Protein AF-0000000065974970 (afdb_homodimer)

Radius of gyration: 24.0 Å; Cα contacts (8 Å, |Δi|>4): 745; chains: 2; bounding box: 44×72×50 Å

Structure (mmCIF, N/CA/C/O backbone):
data_AF-0000000065974970-model_v1
#
loop_
_entity.id
_entity.type
_entity.pdbx_description
1 polymer 'Thymidylate kinase'
#
loop_
_atom_site.group_PDB
_atom_site.id
_atom_site.type_symbol
_atom_site.label_atom_id
_atom_site.label_alt_id
_atom_site.label_comp_id
_atom_site.label_asym_id
_atom_site.label_entity_id
_atom_site.label_seq_id
_atom_site.pdbx_PDB_ins_code
_atom_site.Cartn_x
_atom_site.Cartn_y
_atom_site.Cartn_z
_atom_site.occupancy
_atom_site.B_iso_or_equiv
_atom_site.auth_seq_id
_atom_site.auth_comp_id
_atom_site.auth_asym_id
_atom_site.auth_atom_id
_atom_site.pdbx_PDB_model_num
ATOM 1 N N . MET A 1 1 ? 21.234 20.734 13.516 1 75.94 1 MET A N 1
ATOM 2 C CA . MET A 1 1 ? 20.062 20.469 14.359 1 75.94 1 MET A CA 1
ATOM 3 C C . MET A 1 1 ? 18.906 19.922 13.531 1 75.94 1 MET A C 1
ATOM 5 O O . MET A 1 1 ? 18.766 20.266 12.352 1 75.94 1 MET A O 1
ATOM 9 N N . ARG A 1 2 ? 18.141 18.875 13.953 1 88.62 2 ARG A N 1
ATOM 10 C CA . ARG A 1 2 ? 17 18.328 13.219 1 88.62 2 ARG A CA 1
ATOM 11 C C . ARG A 1 2 ? 15.883 19.344 13.086 1 88.62 2 ARG A C 1
ATOM 13 O O . ARG A 1 2 ? 15.633 20.125 14.008 1 88.62 2 ARG A O 1
ATOM 20 N N . GLY A 1 3 ? 15.336 19.484 11.859 1 96.56 3 GLY A N 1
ATOM 21 C CA . GLY A 1 3 ? 14.234 20.406 11.609 1 96.56 3 GLY A CA 1
ATOM 22 C C . GLY A 1 3 ? 13 20.094 12.438 1 96.56 3 GLY A C 1
ATOM 23 O O . GLY A 1 3 ? 13.039 19.25 13.336 1 96.56 3 GLY A O 1
ATOM 24 N N . LEU A 1 4 ? 11.992 20.922 12.266 1 98.06 4 LEU A N 1
ATOM 25 C CA . LEU A 1 4 ? 10.727 20.797 12.984 1 98.06 4 LEU A CA 1
ATOM 26 C C . LEU A 1 4 ? 9.641 20.219 12.086 1 98.06 4 LEU A C 1
ATOM 28 O O . LEU A 1 4 ? 9.422 20.719 10.977 1 98.06 4 LEU A O 1
ATOM 32 N N . PHE A 1 5 ? 9 19.156 12.484 1 98.69 5 PHE A N 1
ATOM 33 C CA . PHE A 1 5 ? 7.969 18.484 11.703 1 98.69 5 PHE 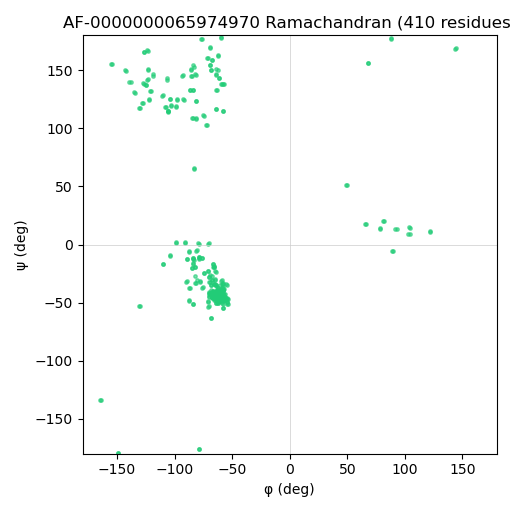A CA 1
ATOM 34 C C . PHE A 1 5 ? 6.586 18.766 12.289 1 98.69 5 PHE A C 1
ATOM 36 O O . PHE A 1 5 ? 6.266 18.312 13.383 1 98.69 5 PHE A O 1
ATOM 43 N N . ILE A 1 6 ? 5.75 19.469 11.523 1 98.75 6 ILE A N 1
ATOM 44 C CA . ILE A 1 6 ? 4.422 19.875 11.961 1 98.75 6 ILE A CA 1
ATOM 45 C C . ILE A 1 6 ? 3.363 19.297 11.031 1 98.75 6 ILE A C 1
ATOM 47 O O . ILE A 1 6 ? 3.494 19.375 9.805 1 98.75 6 ILE A O 1
ATOM 51 N N . THR A 1 7 ? 2.359 18.719 11.609 1 98.75 7 THR A N 1
ATOM 52 C CA . THR A 1 7 ? 1.25 18.203 10.805 1 98.75 7 THR A CA 1
ATOM 53 C C . THR A 1 7 ? -0.054 18.906 11.188 1 98.75 7 THR A C 1
ATOM 55 O O . THR A 1 7 ? -0.234 19.312 12.336 1 98.75 7 THR A O 1
ATOM 58 N N . LEU A 1 8 ? -0.873 19.094 10.211 1 98.69 8 LEU A N 1
ATOM 59 C CA . LEU A 1 8 ? -2.248 19.516 10.438 1 98.69 8 LEU A CA 1
ATOM 60 C C . LEU A 1 8 ? -3.229 18.391 10.117 1 98.69 8 LEU A C 1
ATOM 62 O O . LEU A 1 8 ? -3.15 17.781 9.055 1 98.69 8 LEU A O 1
ATOM 66 N N . GLU A 1 9 ? -4.094 18.141 11.086 1 98.56 9 GLU A N 1
ATOM 67 C CA . GLU A 1 9 ? -5.086 17.078 10.992 1 98.56 9 GLU A CA 1
ATOM 68 C C . GLU A 1 9 ? -6.5 17.625 11.188 1 98.56 9 GLU A C 1
ATOM 70 O O . GLU A 1 9 ? -6.676 18.75 11.672 1 98.56 9 GLU A O 1
ATOM 75 N N . GLY A 1 10 ? -7.434 16.781 10.852 1 97.5 10 GLY A N 1
ATOM 76 C CA . GLY A 1 10 ? -8.844 17.141 10.93 1 97.5 10 GLY A CA 1
ATOM 77 C C . GLY A 1 10 ? -9.672 16.547 9.805 1 97.5 10 GLY A C 1
ATOM 78 O O . GLY A 1 10 ? -9.125 16 8.844 1 97.5 10 GLY A O 1
ATOM 79 N N . ILE A 1 11 ? -11.008 16.656 10 1 96.88 11 ILE A N 1
ATOM 80 C CA . ILE A 1 11 ? -11.906 16.078 9.016 1 96.88 11 ILE A CA 1
ATOM 81 C C . ILE A 1 11 ? -11.969 16.969 7.777 1 96.88 11 ILE A C 1
ATOM 83 O O . ILE A 1 11 ? -11.266 17.969 7.691 1 96.88 11 ILE A O 1
ATOM 87 N N . GLU A 1 12 ? -12.695 16.516 6.797 1 94.94 12 GLU A N 1
ATOM 88 C CA . GLU A 1 12 ? -12.852 17.25 5.551 1 94.94 12 GLU A CA 1
ATOM 89 C C . GLU A 1 12 ? -13.422 18.656 5.797 1 94.94 12 GLU A C 1
ATOM 91 O O . GLU A 1 12 ? -14.32 18.812 6.633 1 94.94 12 GLU A O 1
ATOM 96 N N . GLY A 1 13 ? -12.875 19.625 5.102 1 94.62 13 GLY A N 1
ATOM 97 C CA . GLY A 1 13 ? -13.422 20.984 5.152 1 94.62 13 GLY A CA 1
ATOM 98 C C . GLY A 1 13 ? -13.031 21.734 6.402 1 94.62 13 GLY A C 1
ATOM 99 O O . GLY A 1 13 ? -13.539 22.828 6.66 1 94.62 13 GLY A O 1
ATOM 100 N N . SER A 1 14 ? -12.07 21.234 7.105 1 96.88 14 SER A N 1
ATOM 101 C CA . SER A 1 14 ? -11.781 21.812 8.414 1 96.88 14 SER A CA 1
ATOM 102 C C . SER A 1 14 ? -10.867 23.031 8.289 1 96.88 14 SER A C 1
ATOM 104 O O . SER A 1 14 ? -10.688 23.781 9.25 1 96.88 14 SER A O 1
ATOM 106 N N . GLY A 1 15 ? -10.289 23.234 7.164 1 96.31 15 GLY A N 1
ATOM 107 C CA . GLY A 1 15 ? -9.5 24.438 6.9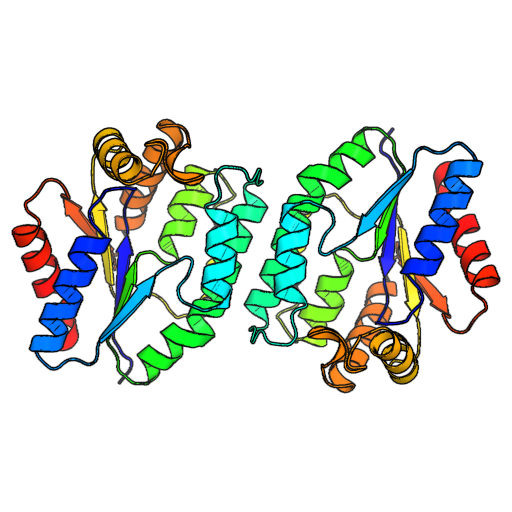65 1 96.31 15 GLY A CA 1
ATOM 108 C C . GLY A 1 15 ? -8.008 24.203 7.035 1 96.31 15 GLY A C 1
ATOM 109 O O . GLY A 1 15 ? -7.227 25.141 7.141 1 96.31 15 GLY A O 1
ATOM 110 N N . LYS A 1 16 ? -7.543 22.953 6.961 1 97.44 16 LYS A N 1
ATOM 111 C CA . LYS A 1 16 ? -6.133 22.594 7.062 1 97.44 16 LYS A CA 1
ATOM 112 C C . LYS A 1 16 ? -5.309 23.297 5.98 1 97.44 16 LYS A C 1
ATOM 114 O O . LYS A 1 16 ? -4.27 23.891 6.273 1 97.44 16 LYS A O 1
ATOM 119 N N . SER A 1 17 ? -5.801 23.219 4.754 1 95.5 17 SER A N 1
ATOM 120 C CA . SER A 1 17 ? -5.062 23.781 3.629 1 95.5 17 SER A CA 1
ATOM 121 C C . SER A 1 17 ? -4.852 25.281 3.801 1 95.5 17 SER A C 1
ATOM 123 O O . SER A 1 17 ? -3.773 25.797 3.506 1 95.5 17 SER A O 1
ATOM 125 N N . THR A 1 18 ? -5.859 25.953 4.273 1 97.06 18 THR A N 1
ATOM 126 C CA . THR A 1 18 ? -5.762 27.391 4.527 1 97.06 18 THR A CA 1
ATOM 127 C C . THR A 1 18 ? -4.715 27.688 5.598 1 97.06 18 THR A C 1
ATOM 129 O O . THR A 1 18 ? -3.857 28.547 5.418 1 97.06 18 THR A O 1
ATOM 132 N N . GLN A 1 19 ? -4.793 26.984 6.629 1 98.62 19 GLN A N 1
ATOM 133 C CA . GLN A 1 19 ? -3.908 27.25 7.762 1 98.62 19 GLN A CA 1
ATOM 134 C C . GLN A 1 19 ? -2.461 26.906 7.414 1 98.62 19 GLN A C 1
ATOM 136 O O . GLN A 1 19 ? -1.538 27.609 7.836 1 98.62 19 GLN A O 1
ATOM 141 N N . ILE A 1 20 ? -2.258 25.844 6.707 1 98.56 20 ILE A N 1
ATOM 142 C CA . ILE A 1 20 ? -0.907 25.438 6.328 1 98.56 20 ILE A CA 1
ATOM 143 C C . ILE A 1 20 ? -0.277 26.531 5.457 1 98.56 20 ILE A C 1
ATOM 145 O O . ILE A 1 20 ? 0.899 26.859 5.621 1 98.56 20 ILE A O 1
ATOM 149 N N . GLU A 1 21 ? -1.008 27.047 4.535 1 98.5 21 GLU A N 1
ATOM 150 C CA . GLU A 1 21 ? -0.511 28.078 3.637 1 98.5 21 GLU A CA 1
ATOM 151 C C . GLU A 1 21 ? -0.172 29.359 4.402 1 98.5 21 GLU A C 1
ATOM 153 O O . GLU A 1 21 ? 0.858 29.984 4.148 1 98.5 21 GLU A O 1
ATOM 158 N N . MET A 1 22 ? -1.046 29.75 5.27 1 98.69 22 MET A N 1
ATOM 159 C CA . MET A 1 22 ? -0.803 30.938 6.09 1 98.69 22 MET A CA 1
ATOM 160 C C . MET A 1 22 ? 0.458 30.766 6.93 1 98.69 22 MET A C 1
ATOM 162 O O . MET A 1 22 ? 1.271 31.688 7.031 1 98.69 22 MET A O 1
ATOM 166 N N . LEU A 1 23 ? 0.569 29.609 7.531 1 98.75 23 LEU A N 1
ATOM 167 C CA . LEU A 1 23 ? 1.73 29.344 8.367 1 98.75 23 LEU A CA 1
ATOM 168 C C . LEU A 1 23 ? 3.012 29.344 7.543 1 98.75 23 LEU A C 1
ATOM 170 O O . LEU A 1 23 ? 4.027 29.906 7.973 1 98.75 23 LEU A O 1
ATOM 174 N N . TYR A 1 24 ? 2.975 28.688 6.367 1 98.75 24 TYR A N 1
ATOM 175 C CA . TYR A 1 24 ? 4.105 28.641 5.449 1 98.75 24 TYR A CA 1
ATOM 176 C C . TYR A 1 24 ? 4.586 30.047 5.113 1 98.75 24 TYR A C 1
ATOM 178 O O . TYR A 1 24 ? 5.77 30.359 5.246 1 98.75 24 TYR A O 1
ATOM 186 N N . LYS A 1 25 ? 3.674 30.906 4.715 1 98.62 25 LYS A N 1
ATOM 187 C CA . LYS A 1 25 ? 4 32.281 4.309 1 98.62 25 LYS A CA 1
ATOM 188 C C . LYS A 1 25 ? 4.617 33.062 5.461 1 98.62 25 LYS A C 1
ATOM 190 O O . LYS A 1 25 ? 5.602 33.781 5.277 1 98.62 25 LYS A O 1
ATOM 195 N N . ARG A 1 26 ? 4.039 32.906 6.598 1 98.44 26 ARG A N 1
ATOM 196 C CA . ARG A 1 26 ? 4.508 33.656 7.746 1 98.44 26 ARG A CA 1
ATOM 197 C C . ARG A 1 26 ? 5.898 33.219 8.18 1 98.44 26 ARG A C 1
ATOM 199 O O . ARG A 1 26 ? 6.766 34.031 8.477 1 98.44 26 ARG A O 1
ATOM 206 N N . LEU A 1 27 ? 6.137 31.938 8.25 1 98.19 27 LEU A N 1
ATOM 207 C CA . LEU A 1 27 ? 7.434 31.406 8.648 1 98.19 27 LEU A CA 1
ATOM 208 C C . LEU A 1 27 ? 8.516 31.812 7.641 1 98.19 27 LEU A C 1
ATOM 210 O O . LEU A 1 27 ? 9.633 32.156 8.031 1 98.19 27 LEU A O 1
ATOM 214 N N . LYS A 1 28 ? 8.148 31.719 6.355 1 98.12 28 LYS A N 1
ATOM 215 C CA . LYS A 1 28 ? 9.094 32.156 5.328 1 98.12 28 LYS A CA 1
ATOM 216 C C . LYS A 1 28 ? 9.461 33.625 5.508 1 98.12 28 LYS A C 1
ATOM 218 O O . LYS A 1 28 ? 10.625 34 5.367 1 98.12 28 LYS A O 1
ATOM 223 N N . LYS A 1 29 ? 8.469 34.406 5.77 1 97.88 29 LYS A N 1
ATOM 224 C CA . LYS A 1 29 ? 8.695 35.844 6.004 1 97.88 29 LYS A CA 1
ATOM 225 C C . LYS A 1 29 ? 9.641 36.062 7.18 1 97.88 29 LYS A C 1
ATOM 227 O O . LYS A 1 29 ? 10.438 37 7.168 1 97.88 29 LYS A O 1
ATOM 232 N N . ASP A 1 30 ? 9.547 35.219 8.117 1 96.88 30 ASP A N 1
ATOM 233 C CA . ASP A 1 30 ? 10.367 35.344 9.32 1 96.88 30 ASP A CA 1
ATOM 234 C C . ASP A 1 30 ? 11.766 34.781 9.078 1 96.88 30 ASP A C 1
ATOM 236 O O . ASP A 1 30 ? 12.602 34.781 9.984 1 96.88 30 ASP A O 1
ATOM 240 N N . GLY A 1 31 ? 12.062 34.156 7.914 1 96.5 31 GLY A N 1
ATOM 241 C CA . GLY A 1 31 ? 13.414 33.781 7.531 1 96.5 31 GLY A CA 1
ATOM 242 C C . GLY A 1 31 ? 13.68 32.281 7.688 1 96.5 31 GLY A C 1
ATOM 243 O O . GLY A 1 31 ? 14.812 31.844 7.527 1 96.5 31 GLY A O 1
ATOM 244 N N . PHE A 1 32 ? 12.625 31.5 7.965 1 97.12 32 PHE A N 1
ATOM 245 C CA . PHE A 1 32 ? 12.812 30.062 8.141 1 97.12 32 PHE A CA 1
ATOM 246 C C . PHE A 1 32 ? 12.773 29.344 6.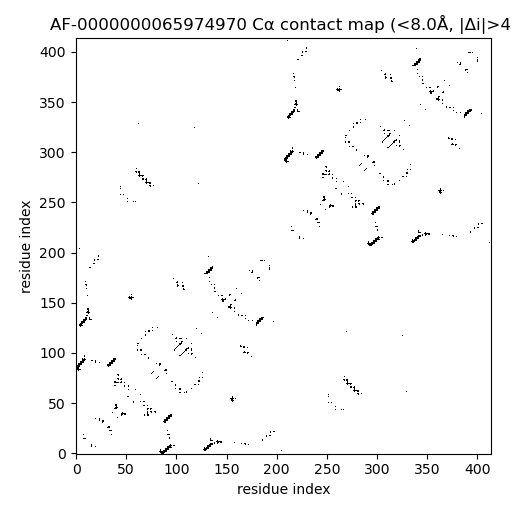793 1 97.12 32 PHE A C 1
ATOM 248 O O . PHE A 1 32 ? 12.102 29.797 5.863 1 97.12 32 PHE A O 1
ATOM 255 N N . ASP A 1 33 ? 13.57 28.297 6.66 1 97.75 33 ASP A N 1
ATOM 256 C CA . ASP A 1 33 ? 13.469 27.406 5.516 1 97.75 33 ASP A CA 1
ATOM 257 C C . ASP A 1 33 ? 12.344 26.391 5.707 1 97.75 33 ASP A C 1
ATOM 259 O O . ASP A 1 33 ? 12.445 25.5 6.555 1 97.75 33 ASP A O 1
ATOM 263 N N . VAL A 1 34 ? 11.281 26.562 4.949 1 98.56 34 VAL A N 1
ATOM 264 C CA . VAL A 1 34 ? 10.047 25.812 5.184 1 98.56 34 VAL A CA 1
ATOM 265 C C . VAL A 1 34 ? 9.609 25.125 3.893 1 98.56 34 VAL A C 1
ATOM 267 O O . VAL A 1 34 ? 9.719 25.703 2.807 1 98.56 34 VAL A O 1
ATOM 270 N N . ILE A 1 35 ? 9.156 23.875 4.039 1 98.62 35 ILE A N 1
ATOM 271 C CA . ILE A 1 35 ? 8.5 23.219 2.912 1 98.62 35 ILE A CA 1
ATOM 272 C C . ILE A 1 35 ? 7.098 22.766 3.322 1 98.62 35 ILE A C 1
ATOM 274 O O . ILE A 1 35 ? 6.84 22.516 4.5 1 98.62 35 ILE A O 1
ATOM 278 N N . ILE A 1 36 ? 6.207 22.734 2.338 1 98.69 36 ILE A N 1
ATOM 279 C CA . ILE A 1 36 ? 4.867 22.172 2.498 1 98.69 36 ILE A CA 1
ATOM 280 C C . ILE A 1 36 ? 4.777 20.828 1.778 1 98.69 36 ILE A C 1
ATOM 282 O O . ILE A 1 36 ? 5.387 20.641 0.725 1 98.69 36 ILE A O 1
ATOM 286 N N . THR A 1 37 ? 4.066 19.969 2.385 1 98.75 37 THR A N 1
ATOM 287 C CA . THR A 1 37 ? 3.764 18.688 1.748 1 98.75 37 THR A CA 1
ATOM 288 C C . THR A 1 37 ? 2.406 18.172 2.207 1 98.75 37 THR A C 1
ATOM 290 O O . THR A 1 37 ? 1.661 18.875 2.891 1 98.75 37 THR A O 1
ATOM 293 N N . ARG A 1 38 ? 2.033 16.984 1.698 1 98.62 38 ARG A N 1
ATOM 294 C CA . ARG A 1 38 ? 0.725 16.422 2.031 1 98.62 38 ARG A CA 1
ATOM 295 C C . ARG A 1 38 ? 0.727 14.906 1.902 1 98.62 38 ARG A C 1
ATOM 297 O O . ARG A 1 38 ? 1.568 14.336 1.203 1 98.62 38 ARG A O 1
ATOM 304 N N . GLU A 1 39 ? -0.198 14.32 2.656 1 98.19 39 GLU A N 1
ATOM 305 C CA . GLU A 1 39 ? -0.5 12.906 2.479 1 98.19 39 GLU A CA 1
ATOM 306 C C . GLU A 1 39 ? -1.981 12.688 2.18 1 98.19 39 GLU A C 1
ATOM 308 O O . GLU A 1 39 ? -2.844 13.289 2.828 1 98.19 39 GLU A O 1
ATOM 313 N N . PRO A 1 40 ? -2.27 11.789 1.35 1 98.44 40 PRO A N 1
ATOM 314 C CA . PRO A 1 40 ? -1.35 11.219 0.362 1 98.44 40 PRO A CA 1
ATOM 315 C C . PRO A 1 40 ? -0.976 12.211 -0.738 1 98.44 40 PRO A C 1
ATOM 317 O O . PRO A 1 40 ? -1.712 13.172 -0.985 1 98.44 40 PRO A O 1
ATOM 320 N N . GLY A 1 41 ? 0.257 12 -1.38 1 98.56 41 GLY A N 1
ATOM 321 C CA . GLY A 1 41 ? 0.49 12.742 -2.611 1 98.56 41 GLY A CA 1
ATOM 322 C C . GLY A 1 41 ? 1.723 13.617 -2.557 1 98.56 41 GLY A C 1
ATOM 323 O O . GLY A 1 41 ? 1.941 14.445 -3.443 1 98.56 41 GLY A O 1
ATOM 324 N N . GLY A 1 42 ? 2.521 13.461 -1.562 1 98.31 42 GLY A N 1
ATOM 325 C CA . GLY A 1 42 ? 3.643 14.359 -1.365 1 98.31 42 GLY A CA 1
ATOM 326 C C . GLY A 1 42 ? 4.82 14.055 -2.271 1 98.31 42 GLY A C 1
ATOM 327 O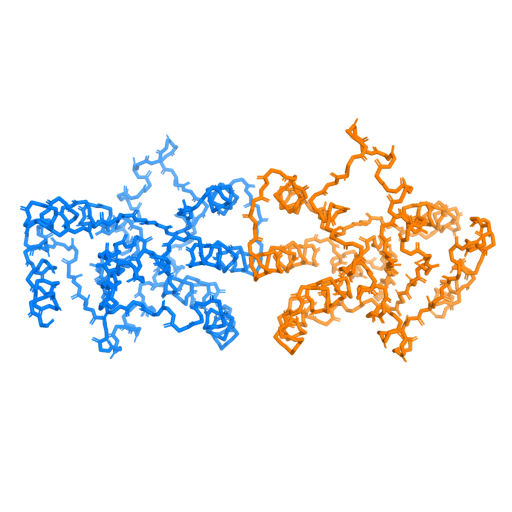 O . GLY A 1 42 ? 5.773 14.836 -2.34 1 98.31 42 GLY A O 1
ATOM 328 N N . THR A 1 43 ? 4.859 12.977 -2.951 1 98.5 43 THR A N 1
ATOM 329 C CA . THR A 1 43 ? 5.898 12.555 -3.883 1 98.5 43 THR A CA 1
ATOM 330 C C . THR A 1 43 ? 5.297 12.195 -5.238 1 98.5 43 THR A C 1
ATOM 332 O O . THR A 1 43 ? 4.078 12.062 -5.367 1 98.5 43 THR A O 1
ATOM 335 N N . PRO A 1 44 ? 6.145 12.07 -6.285 1 97.81 44 PRO A N 1
ATOM 336 C CA . PRO A 1 44 ? 5.605 11.648 -7.578 1 97.81 44 PRO A CA 1
ATOM 337 C C . PRO A 1 44 ? 4.812 10.352 -7.488 1 97.81 44 PRO A C 1
ATOM 339 O O . PRO A 1 44 ? 3.689 10.273 -7.996 1 97.81 44 PRO A O 1
ATOM 342 N N . ILE A 1 45 ? 5.324 9.367 -6.832 1 97.56 45 ILE A N 1
ATOM 343 C CA . ILE A 1 45 ? 4.617 8.102 -6.633 1 97.56 45 ILE A CA 1
ATOM 344 C C . ILE A 1 45 ? 3.375 8.336 -5.777 1 97.56 45 ILE A C 1
ATOM 346 O O . ILE A 1 45 ? 2.314 7.766 -6.035 1 97.56 45 ILE A O 1
ATOM 350 N N . GLY A 1 46 ? 3.539 9.148 -4.777 1 98.56 46 GLY A N 1
ATOM 351 C CA . GLY A 1 46 ? 2.42 9.477 -3.912 1 98.56 46 GLY A CA 1
ATOM 352 C C . GLY A 1 46 ? 1.25 10.094 -4.656 1 98.56 46 GLY A C 1
ATOM 353 O O . GLY A 1 46 ? 0.091 9.836 -4.32 1 98.56 46 GLY A O 1
ATOM 354 N N . LYS A 1 47 ? 1.558 10.922 -5.66 1 98.44 47 LYS A N 1
ATOM 355 C CA . LYS A 1 47 ? 0.501 11.547 -6.457 1 98.44 47 LYS A CA 1
ATOM 356 C C . LYS A 1 47 ? -0.316 10.492 -7.199 1 98.44 47 LYS A C 1
ATOM 358 O O . LYS A 1 47 ? -1.536 10.617 -7.32 1 98.44 47 LYS A O 1
ATOM 363 N N . GLU A 1 48 ? 0.343 9.484 -7.719 1 98 48 GLU A N 1
ATOM 364 C CA . GLU A 1 48 ? -0.356 8.398 -8.391 1 98 48 GLU A CA 1
ATOM 365 C C . GLU A 1 48 ? -1.208 7.598 -7.41 1 98 48 GLU A C 1
ATOM 367 O O . GLU A 1 48 ? -2.34 7.223 -7.723 1 98 48 GLU A O 1
ATOM 372 N N . ILE A 1 49 ? -0.654 7.352 -6.25 1 98.62 49 ILE A N 1
ATOM 373 C CA . ILE A 1 49 ? -1.393 6.637 -5.219 1 98.62 49 ILE A CA 1
ATOM 374 C C . ILE A 1 49 ? -2.623 7.441 -4.809 1 98.62 49 ILE A C 1
ATOM 376 O O . ILE A 1 49 ? -3.705 6.883 -4.625 1 98.62 49 ILE A O 1
ATOM 380 N N . ARG A 1 50 ? -2.455 8.742 -4.676 1 98.31 50 ARG A N 1
ATOM 381 C CA . ARG A 1 50 ? -3.555 9.633 -4.312 1 98.31 50 ARG A CA 1
ATOM 382 C C . ARG A 1 50 ? -4.703 9.516 -5.309 1 98.31 50 ARG A C 1
ATOM 384 O O . ARG A 1 50 ? -5.867 9.445 -4.914 1 98.31 50 ARG A O 1
ATOM 391 N N . LYS A 1 51 ? -4.344 9.5 -6.551 1 97.69 51 LYS A N 1
ATOM 392 C CA . LYS A 1 51 ? -5.367 9.359 -7.582 1 97.69 51 LYS A CA 1
ATOM 393 C C . LYS A 1 51 ? -6.188 8.094 -7.371 1 97.69 51 LYS A C 1
ATOM 395 O O . LYS A 1 51 ? -7.414 8.109 -7.5 1 97.69 51 LYS A O 1
ATOM 400 N N . LEU A 1 52 ? -5.535 7.031 -7.051 1 97.62 52 LEU A N 1
ATOM 401 C CA . LEU A 1 52 ? -6.199 5.754 -6.824 1 97.62 52 LEU A CA 1
ATOM 402 C C . LEU A 1 52 ? -7.102 5.82 -5.594 1 97.62 52 LEU A C 1
ATOM 404 O O . LEU A 1 52 ? -8.234 5.332 -5.625 1 97.62 52 LEU A O 1
ATOM 408 N N . LEU A 1 53 ? -6.602 6.371 -4.551 1 98.25 53 LEU A N 1
ATOM 409 C CA . LEU A 1 53 ? -7.273 6.395 -3.254 1 98.25 53 LEU A CA 1
ATOM 410 C C . LEU A 1 53 ? -8.539 7.238 -3.318 1 98.25 53 LEU A C 1
ATOM 412 O O . LEU A 1 53 ? -9.531 6.93 -2.652 1 98.25 53 LEU A O 1
ATOM 416 N N . LEU A 1 54 ? -8.484 8.312 -4.141 1 96.88 54 LEU A N 1
ATOM 417 C CA . LEU A 1 54 ? -9.523 9.32 -4.016 1 96.88 54 LEU A CA 1
ATOM 418 C C . LEU A 1 54 ? -10.539 9.203 -5.152 1 96.88 54 LEU A C 1
ATOM 420 O O . LEU A 1 54 ? -11.594 9.836 -5.117 1 96.88 54 LEU A O 1
ATOM 424 N N . ASP A 1 55 ? -10.25 8.367 -6.164 1 96.12 55 ASP A N 1
ATOM 425 C CA . ASP A 1 55 ? -11.156 8.18 -7.293 1 96.12 55 ASP A CA 1
ATOM 426 C C . ASP A 1 55 ? -12.477 7.562 -6.844 1 96.12 55 ASP A C 1
ATOM 428 O O . ASP A 1 55 ? -12.523 6.402 -6.43 1 96.12 55 ASP A O 1
ATOM 432 N N . PRO A 1 56 ? -13.578 8.305 -7.012 1 93.94 56 PRO A N 1
ATOM 433 C CA . PRO A 1 56 ? -14.867 7.816 -6.512 1 93.94 56 PRO A CA 1
ATOM 434 C C . PRO A 1 56 ? -15.352 6.574 -7.254 1 93.94 56 PRO A C 1
ATOM 436 O O . PRO A 1 56 ? -16.25 5.875 -6.773 1 93.94 56 PRO A O 1
ATOM 439 N N . ASP A 1 57 ? -14.844 6.25 -8.375 1 94.81 57 ASP A N 1
ATOM 440 C CA . ASP A 1 57 ? -15.281 5.102 -9.164 1 94.81 57 ASP A CA 1
ATOM 441 C C . ASP A 1 57 ? -14.594 3.82 -8.695 1 94.81 57 ASP A C 1
ATOM 443 O O . ASP A 1 57 ? -15.008 2.719 -9.07 1 94.81 57 ASP A O 1
ATOM 447 N N . ASN A 1 58 ? -13.602 3.951 -7.887 1 96.31 58 ASN A N 1
ATOM 448 C CA . ASN A 1 58 ? -12.875 2.775 -7.414 1 96.31 58 ASN A CA 1
ATOM 449 C C . ASN A 1 58 ? -13.57 2.133 -6.219 1 96.31 58 ASN A C 1
ATOM 451 O O . ASN A 1 58 ? -13.977 2.826 -5.285 1 96.31 58 ASN A O 1
ATOM 455 N N . ILE A 1 59 ? -13.695 0.839 -6.32 1 94.62 59 ILE A N 1
ATOM 456 C CA . ILE A 1 59 ? -14.156 0.04 -5.191 1 94.62 59 ILE A CA 1
ATOM 457 C C . ILE A 1 59 ? -12.953 -0.58 -4.477 1 94.62 59 ILE A C 1
ATOM 459 O O . ILE A 1 59 ? -12.242 -1.401 -5.051 1 94.62 59 ILE A O 1
ATOM 463 N N . MET A 1 60 ? -12.828 -0.217 -3.246 1 96.38 60 MET A N 1
ATOM 464 C CA . MET A 1 60 ? -11.594 -0.577 -2.545 1 96.38 60 MET A CA 1
ATOM 465 C C . MET A 1 60 ? -11.906 -1.12 -1.153 1 96.38 60 MET A C 1
ATOM 467 O O . MET A 1 60 ? -12.672 -0.519 -0.404 1 96.38 60 MET A O 1
ATOM 471 N N . GLY A 1 61 ? -11.281 -2.273 -0.844 1 97.25 61 GLY A N 1
ATOM 472 C CA . GLY A 1 61 ? -11.406 -2.793 0.509 1 97.25 61 GLY A CA 1
ATOM 473 C C . GLY A 1 61 ? -10.625 -1.989 1.53 1 97.25 61 GLY A C 1
ATOM 474 O O . GLY A 1 61 ? -9.68 -1.285 1.18 1 97.25 61 GLY A O 1
ATOM 475 N N . ALA A 1 62 ? -10.992 -2.135 2.822 1 97.94 62 ALA A N 1
ATOM 476 C CA . ALA A 1 62 ? -10.414 -1.336 3.902 1 97.94 62 ALA A CA 1
ATOM 477 C C . ALA A 1 62 ? -8.922 -1.608 4.051 1 97.94 62 ALA A C 1
ATOM 479 O O . ALA A 1 62 ? -8.133 -0.684 4.262 1 97.94 62 ALA A O 1
ATOM 480 N N . LYS A 1 63 ? -8.508 -2.863 3.965 1 98.56 63 LYS A N 1
ATOM 481 C CA . LYS A 1 63 ? -7.094 -3.193 4.113 1 98.56 63 LYS A CA 1
ATOM 482 C C . LYS A 1 63 ? -6.27 -2.604 2.973 1 98.56 63 LYS A C 1
ATOM 484 O O . LYS A 1 63 ? -5.188 -2.059 3.199 1 98.56 63 LYS A O 1
ATOM 489 N N . ALA A 1 64 ? -6.781 -2.76 1.749 1 98.69 64 ALA A N 1
ATOM 490 C CA . ALA A 1 64 ? -6.09 -2.191 0.595 1 98.69 64 ALA A CA 1
ATOM 491 C C . ALA A 1 64 ? -5.934 -0.68 0.736 1 98.69 64 ALA A C 1
ATOM 493 O O . ALA A 1 64 ? -4.859 -0.132 0.478 1 98.69 64 ALA A O 1
ATOM 494 N N . GLU A 1 65 ? -7.02 -0.004 1.124 1 98.69 65 GLU A N 1
ATOM 495 C CA . GLU A 1 65 ? -7.004 1.438 1.354 1 98.69 65 GLU A CA 1
ATOM 496 C C . GLU A 1 65 ? -5.906 1.827 2.342 1 98.69 65 GLU A C 1
ATOM 498 O O . GLU A 1 65 ? -5.078 2.689 2.047 1 98.69 65 GLU A O 1
ATOM 503 N N . PHE A 1 66 ? -5.887 1.123 3.434 1 98.81 66 PHE A N 1
ATOM 504 C CA . PHE A 1 66 ? -4.91 1.414 4.477 1 98.81 66 PHE A CA 1
ATOM 505 C C . PHE A 1 66 ? -3.49 1.228 3.951 1 98.81 66 PHE A C 1
ATOM 507 O O . PHE A 1 66 ? -2.635 2.094 4.145 1 98.81 66 PHE A O 1
ATOM 514 N N . LEU A 1 67 ? -3.266 0.161 3.338 1 98.88 67 LEU A N 1
ATOM 515 C CA . LEU A 1 67 ? -1.92 -0.188 2.896 1 98.88 67 LEU A CA 1
ATOM 516 C C . LEU A 1 67 ? -1.446 0.757 1.798 1 98.88 67 LEU A C 1
ATOM 518 O O . LEU A 1 67 ? -0.251 1.039 1.688 1 98.88 67 LEU A O 1
ATOM 522 N N . LEU A 1 68 ? -2.365 1.287 0.979 1 98.88 68 LEU A N 1
ATOM 523 C CA . LEU A 1 68 ? -1.994 2.305 0.001 1 98.88 68 LEU A CA 1
ATOM 524 C C . LEU A 1 68 ? -1.554 3.59 0.694 1 98.88 68 LEU A C 1
ATOM 526 O O . LEU A 1 68 ? -0.566 4.207 0.293 1 98.88 68 LEU A O 1
ATOM 530 N N . TYR A 1 69 ? -2.291 4.008 1.734 1 98.81 69 TYR A N 1
ATOM 531 C CA . TYR A 1 69 ? -1.861 5.172 2.502 1 98.81 69 TYR A CA 1
ATOM 532 C C . TYR A 1 69 ? -0.485 4.941 3.115 1 98.81 69 TYR A C 1
ATOM 534 O O . TYR A 1 69 ? 0.359 5.84 3.119 1 98.81 69 TYR A O 1
ATOM 542 N N . ALA A 1 70 ? -0.279 3.748 3.648 1 98.81 70 ALA A N 1
ATOM 543 C CA . ALA A 1 70 ? 0.997 3.414 4.277 1 98.81 70 ALA A CA 1
ATOM 544 C C . ALA A 1 70 ? 2.131 3.424 3.254 1 98.81 70 ALA A C 1
ATOM 546 O O . ALA A 1 70 ? 3.246 3.85 3.561 1 98.81 70 ALA A O 1
ATOM 547 N N . ALA A 1 71 ? 1.825 2.914 2.064 1 98.88 71 ALA A N 1
ATOM 548 C CA . ALA A 1 71 ? 2.826 2.926 1.002 1 98.88 71 ALA A CA 1
ATOM 549 C C . ALA A 1 71 ? 3.215 4.355 0.629 1 98.88 71 ALA A C 1
ATOM 551 O O . ALA A 1 71 ? 4.398 4.66 0.463 1 98.88 71 ALA A O 1
ATOM 552 N N . ASP A 1 72 ? 2.242 5.227 0.463 1 98.88 72 ASP A N 1
ATOM 553 C CA . ASP A 1 72 ? 2.496 6.641 0.21 1 98.88 72 ASP A CA 1
ATOM 554 C C . ASP A 1 72 ? 3.391 7.242 1.294 1 98.88 72 ASP A C 1
ATOM 556 O O . ASP A 1 72 ? 4.363 7.934 0.991 1 98.88 72 ASP A O 1
ATOM 560 N N . ARG A 1 73 ? 3.023 6.938 2.52 1 98.88 73 ARG A N 1
ATOM 561 C CA . ARG A 1 73 ? 3.748 7.496 3.656 1 98.88 73 ARG A CA 1
ATOM 562 C C . ARG A 1 73 ? 5.188 6.996 3.688 1 98.88 73 ARG A C 1
ATOM 564 O O . ARG A 1 73 ? 6.113 7.762 3.977 1 98.88 73 ARG A O 1
ATOM 571 N N . ALA A 1 74 ? 5.391 5.707 3.41 1 98.81 74 ALA A N 1
ATOM 572 C CA . ALA A 1 74 ? 6.738 5.148 3.371 1 98.81 74 ALA A CA 1
ATOM 573 C C . ALA A 1 74 ? 7.617 5.902 2.377 1 98.81 74 ALA A C 1
ATOM 575 O O . ALA A 1 74 ? 8.75 6.27 2.693 1 98.81 74 ALA A O 1
ATOM 576 N N . GLN A 1 75 ? 7.098 6.113 1.223 1 98.81 75 GLN A N 1
ATOM 577 C CA . GLN A 1 75 ? 7.84 6.84 0.194 1 98.81 75 GLN A CA 1
ATOM 578 C C . GLN A 1 75 ? 8.047 8.297 0.593 1 98.81 75 GLN A C 1
ATOM 580 O O . GLN A 1 75 ? 9.125 8.859 0.378 1 98.81 75 GLN A O 1
ATOM 585 N N . HIS A 1 76 ? 7.016 8.891 1.124 1 98.88 76 HIS A N 1
ATOM 586 C CA . HIS A 1 76 ? 7.016 10.289 1.543 1 98.88 76 HIS A CA 1
ATOM 587 C C . HIS A 1 76 ? 8.125 10.555 2.551 1 98.88 76 HIS A C 1
ATOM 589 O O . HIS A 1 76 ? 8.883 11.523 2.402 1 98.88 76 HIS A O 1
ATOM 595 N N . VAL A 1 77 ? 8.258 9.68 3.535 1 98.75 77 VAL A N 1
ATOM 596 C CA . VAL A 1 77 ? 9.211 9.844 4.621 1 98.75 77 VAL A CA 1
ATOM 597 C C . VAL A 1 77 ? 10.641 9.773 4.07 1 98.75 77 VAL A C 1
ATOM 599 O O . VAL A 1 77 ? 11.453 10.664 4.328 1 98.75 77 VAL A O 1
ATOM 602 N N . VAL A 1 78 ? 10.922 8.805 3.266 1 98.12 78 VAL A N 1
ATOM 603 C CA . VAL A 1 78 ? 12.297 8.562 2.854 1 98.12 78 VAL A CA 1
ATOM 604 C C . VAL A 1 78 ? 12.695 9.57 1.773 1 98.12 78 VAL A C 1
ATOM 606 O O . VAL A 1 78 ? 13.852 10.008 1.72 1 98.12 78 VAL A O 1
ATOM 609 N N . GLU A 1 79 ? 11.758 9.961 0.991 1 98.44 79 GLU A N 1
ATOM 610 C CA . GLU A 1 79 ? 12.086 10.773 -0.178 1 98.44 79 GLU A CA 1
ATOM 611 C C . GLU A 1 79 ? 12.078 12.258 0.162 1 98.44 79 GLU A C 1
ATOM 613 O O . GLU A 1 79 ? 12.844 13.039 -0.417 1 98.44 79 GLU A O 1
ATOM 618 N N . LEU A 1 80 ? 11.227 12.664 1.107 1 98.56 80 LEU A N 1
ATOM 619 C CA . LEU A 1 80 ? 11.039 14.109 1.25 1 98.56 80 LEU A CA 1
ATOM 620 C C . LEU A 1 80 ? 11.164 14.531 2.711 1 98.56 80 LEU A C 1
ATOM 622 O O . LEU A 1 80 ? 11.984 15.383 3.045 1 98.56 80 LEU A O 1
ATOM 626 N N . ILE A 1 81 ? 10.445 13.922 3.615 1 98.75 81 ILE A N 1
ATOM 627 C CA . ILE A 1 81 ? 10.281 14.438 4.969 1 98.75 81 ILE A CA 1
ATOM 628 C C . ILE A 1 81 ? 11.586 14.297 5.738 1 98.75 81 ILE A C 1
ATOM 630 O O . ILE A 1 81 ? 12.117 15.273 6.27 1 98.75 81 ILE A O 1
ATOM 634 N N . LYS A 1 82 ? 12.109 13.094 5.754 1 98.38 82 LYS A N 1
ATOM 635 C CA . LYS A 1 82 ? 13.305 12.836 6.547 1 98.38 82 LYS A CA 1
ATOM 636 C C . LYS A 1 82 ? 14.484 13.672 6.043 1 98.38 82 LYS A C 1
ATOM 638 O O . LYS A 1 82 ? 15.148 14.359 6.824 1 98.38 82 LYS A O 1
ATOM 643 N N . PRO A 1 83 ? 14.781 13.656 4.715 1 98.38 83 PRO A N 1
ATOM 644 C CA . PRO A 1 83 ? 15.883 14.492 4.234 1 98.38 83 PRO A CA 1
ATOM 645 C C . PRO A 1 83 ? 15.688 15.969 4.551 1 98.38 83 PRO A C 1
ATOM 647 O O . PRO A 1 83 ? 16.656 16.672 4.879 1 98.38 83 PRO A O 1
ATOM 650 N N . ALA A 1 84 ? 14.484 16.484 4.449 1 98.62 84 ALA A N 1
ATOM 651 C CA . ALA A 1 84 ? 14.211 17.891 4.758 1 98.62 84 ALA A CA 1
ATOM 652 C C . ALA A 1 84 ? 14.484 18.188 6.227 1 98.62 84 ALA A C 1
ATOM 654 O O . ALA A 1 84 ? 15.117 19.203 6.551 1 98.62 84 ALA A O 1
ATOM 655 N N . LEU A 1 85 ? 14.062 17.312 7.07 1 98.44 85 LEU A N 1
ATOM 656 C CA . LEU A 1 85 ? 14.266 17.5 8.508 1 98.44 85 LEU A CA 1
ATOM 657 C C . LEU A 1 85 ? 15.75 17.438 8.852 1 98.44 85 LEU A C 1
ATOM 659 O O . LEU A 1 85 ? 16.234 18.219 9.68 1 98.44 85 LEU A O 1
ATOM 663 N N . GLU A 1 86 ? 16.422 16.5 8.219 1 97.75 86 GLU A N 1
ATOM 664 C CA . GLU A 1 86 ? 17.844 16.344 8.461 1 97.75 86 GLU A CA 1
ATOM 665 C C . GLU A 1 86 ? 18.625 17.562 8 1 97.75 86 GLU A C 1
ATOM 667 O O . GLU A 1 86 ? 19.703 17.859 8.531 1 97.75 86 GLU A O 1
ATOM 672 N N . SER A 1 87 ? 18.062 18.297 7.098 1 97.75 87 SER A N 1
ATOM 673 C CA . SER A 1 87 ? 18.719 19.5 6.594 1 97.75 87 SER A CA 1
ATOM 674 C C . SER A 1 87 ? 18.312 20.734 7.406 1 97.75 87 SER A C 1
ATOM 676 O O . SER A 1 87 ? 18.672 21.859 7.066 1 97.75 87 SER A O 1
ATOM 678 N N . GLY A 1 88 ? 17.469 20.516 8.43 1 97.31 88 GLY A N 1
ATOM 679 C CA . GLY A 1 88 ? 17.156 21.578 9.367 1 97.31 88 GLY A CA 1
ATOM 680 C C . GLY A 1 88 ? 15.898 22.359 8.984 1 97.31 88 GLY A C 1
ATOM 681 O O . GLY A 1 88 ? 15.578 23.375 9.602 1 97.31 88 GLY A O 1
ATOM 682 N N . LYS A 1 89 ? 15.086 21.859 8.039 1 98.31 89 LYS A N 1
ATOM 683 C CA . LYS A 1 89 ? 13.922 22.594 7.531 1 98.31 89 LYS A CA 1
ATOM 684 C C . LYS A 1 89 ? 12.719 22.391 8.445 1 98.31 89 LYS A C 1
ATOM 686 O O . LYS A 1 89 ? 12.633 21.391 9.172 1 98.31 89 LYS A O 1
ATOM 691 N N . VAL A 1 90 ? 11.852 23.359 8.406 1 98.56 90 VAL A N 1
ATOM 692 C CA . VAL A 1 90 ? 10.5 23.156 8.93 1 98.56 90 VAL A CA 1
ATOM 693 C C . VAL A 1 90 ? 9.641 22.453 7.883 1 98.56 90 VAL A C 1
ATOM 695 O O . VAL A 1 90 ? 9.531 22.906 6.746 1 98.56 90 VAL A O 1
ATOM 698 N N . VAL A 1 91 ? 9.094 21.328 8.273 1 98.81 91 VAL A N 1
ATOM 699 C CA . VAL A 1 91 ? 8.219 20.594 7.379 1 98.81 91 VAL A CA 1
ATOM 700 C C . VAL A 1 91 ? 6.77 20.719 7.848 1 98.81 91 VAL A C 1
ATOM 702 O O . VAL A 1 91 ? 6.441 20.328 8.977 1 98.81 91 VAL A O 1
ATOM 705 N N . LEU A 1 92 ? 5.93 21.297 7.02 1 98.88 92 LEU A N 1
ATOM 706 C CA . LEU A 1 92 ? 4.492 21.375 7.238 1 98.88 92 LEU A CA 1
ATOM 707 C C . LEU A 1 92 ? 3.752 20.359 6.371 1 98.88 92 LEU A C 1
ATOM 709 O O . LEU A 1 92 ? 3.807 20.422 5.141 1 98.88 92 LEU A O 1
ATOM 71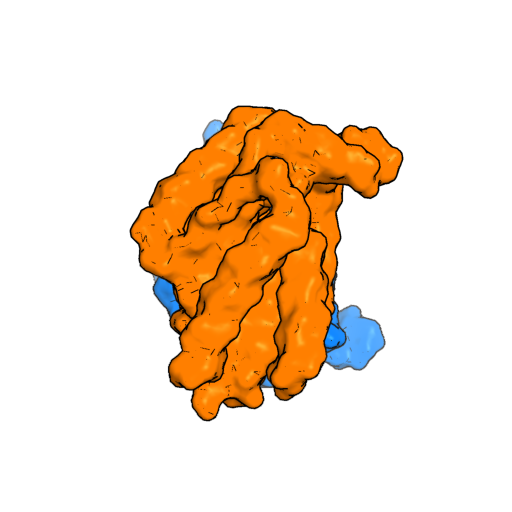3 N N . ALA A 1 93 ? 3.047 19.469 6.988 1 98.88 93 ALA A N 1
ATOM 714 C CA . ALA A 1 93 ? 2.379 18.422 6.219 1 98.88 93 ALA A CA 1
ATOM 715 C C . ALA A 1 93 ? 0.873 18.438 6.465 1 98.88 93 ALA A C 1
ATOM 717 O O . ALA A 1 93 ? 0.426 18.391 7.613 1 98.88 93 ALA A O 1
ATOM 718 N N . ASP A 1 94 ? 0.115 18.547 5.395 1 98.62 94 ASP A N 1
ATOM 719 C CA . ASP A 1 94 ? -1.319 18.281 5.449 1 98.62 94 ASP A CA 1
ATOM 720 C C . ASP A 1 94 ? -1.598 16.781 5.602 1 98.62 94 ASP A C 1
ATOM 722 O O . ASP A 1 94 ? -1.62 16.047 4.613 1 98.62 94 ASP A O 1
ATOM 726 N N . ARG A 1 95 ? -1.929 16.375 6.758 1 98.62 95 ARG A N 1
ATOM 727 C CA . ARG A 1 95 ? -2.166 15 7.188 1 98.62 95 ARG A CA 1
ATOM 728 C C . ARG A 1 95 ? -0.873 14.195 7.188 1 98.62 95 ARG A C 1
ATOM 730 O O . ARG A 1 95 ? 0.098 14.57 6.527 1 98.62 95 ARG A O 1
ATOM 737 N N . PHE A 1 96 ? -0.828 13.148 7.961 1 98.5 96 PHE A N 1
ATOM 738 C CA . PHE A 1 96 ? 0.266 12.195 8.094 1 98.5 96 PHE A CA 1
ATOM 739 C C . PHE A 1 96 ? -0.204 10.93 8.805 1 98.5 96 PHE A C 1
ATOM 741 O O . PHE A 1 96 ? -1.243 10.367 8.453 1 98.5 96 PHE A O 1
ATOM 748 N N . ILE A 1 97 ? 0.49 10.422 9.75 1 98 97 ILE A N 1
ATOM 749 C CA . ILE A 1 97 ? 0.303 9.102 10.352 1 98 97 ILE A CA 1
ATOM 750 C C . ILE A 1 97 ? -1.006 9.078 11.133 1 98 97 ILE A C 1
ATOM 752 O O . ILE A 1 97 ? -1.72 8.07 11.133 1 98 97 ILE A O 1
ATOM 756 N N . ASP A 1 98 ? -1.389 10.109 11.742 1 97.88 98 ASP A N 1
ATOM 757 C CA . ASP A 1 98 ? -2.551 10.148 12.625 1 97.88 98 ASP A CA 1
ATOM 758 C C . ASP A 1 98 ? -3.848 10.016 11.836 1 97.88 98 ASP A C 1
ATOM 760 O O . ASP A 1 98 ? -4.844 9.492 12.344 1 97.88 98 ASP A O 1
ATOM 764 N N . SER A 1 99 ? -3.785 10.453 10.617 1 98.12 99 SER A N 1
ATOM 765 C CA . SER A 1 99 ? -4.934 10.258 9.742 1 98.12 99 SER A CA 1
ATOM 766 C C . SER A 1 99 ? -5.242 8.773 9.555 1 98.12 99 SER A C 1
ATOM 768 O O . SER A 1 99 ? -6.406 8.375 9.555 1 98.12 99 SER A O 1
ATOM 770 N N . SER A 1 100 ? -4.18 7.949 9.375 1 97.56 100 SER A N 1
ATOM 771 C CA . SER A 1 100 ? -4.402 6.52 9.188 1 97.56 100 SER A CA 1
ATOM 772 C C . SER A 1 100 ? -5.07 5.895 10.406 1 97.56 100 SER A C 1
ATOM 774 O O . SER A 1 100 ? -5.938 5.027 10.273 1 97.56 100 SER A O 1
ATOM 776 N N . ILE A 1 101 ? -4.691 6.305 11.539 1 97 101 ILE A N 1
ATOM 777 C CA . ILE A 1 101 ? -5.305 5.793 12.758 1 97 101 ILE A CA 1
ATOM 778 C C . ILE A 1 101 ? -6.766 6.227 12.82 1 97 101 ILE A C 1
ATOM 780 O O . ILE A 1 101 ? -7.648 5.418 13.125 1 97 101 ILE A O 1
ATOM 784 N N . ALA A 1 102 ? -7.039 7.445 12.492 1 98.25 102 ALA A N 1
ATOM 785 C CA . ALA A 1 102 ? -8.391 7.988 12.578 1 98.25 102 ALA A CA 1
ATOM 786 C C . ALA A 1 102 ? -9.289 7.395 11.492 1 98.25 102 ALA A C 1
ATOM 788 O O . ALA A 1 102 ? -10.367 6.875 11.781 1 98.25 102 ALA A O 1
ATOM 789 N N . TYR A 1 103 ? -8.844 7.379 10.297 1 98.06 103 TYR A N 1
ATOM 790 C CA . TYR A 1 103 ? -9.688 7.008 9.172 1 98.06 103 TYR A CA 1
ATOM 791 C C . TYR A 1 103 ? -9.742 5.496 9 1 98.06 103 TYR A C 1
ATOM 793 O O . TYR A 1 103 ? -10.828 4.91 8.914 1 98.06 103 TYR A O 1
ATOM 801 N N . GLN A 1 104 ? -8.602 4.863 8.961 1 97.5 104 GLN A N 1
ATOM 802 C CA . GLN A 1 104 ? -8.594 3.428 8.695 1 97.5 104 GLN A CA 1
ATOM 803 C C . GLN A 1 104 ? -8.75 2.627 9.984 1 97.5 104 GLN A C 1
ATOM 805 O O . GLN A 1 104 ? -9.414 1.587 9.992 1 97.5 104 GLN A O 1
ATOM 810 N N . GLY A 1 105 ? -8.156 3.092 11.055 1 97.31 105 GLY A N 1
ATOM 811 C CA . GLY A 1 105 ? -8.344 2.42 12.328 1 97.31 105 GLY A CA 1
ATOM 812 C C . GLY A 1 105 ? -9.758 2.549 12.867 1 97.31 105 GLY A C 1
ATOM 813 O O . GLY A 1 105 ? -10.484 1.558 12.953 1 97.31 105 GLY A O 1
ATOM 814 N N . TYR A 1 106 ? -10.133 3.727 13.133 1 96.88 106 TYR A N 1
ATOM 815 C CA . TYR A 1 106 ? -11.43 3.971 13.766 1 96.88 106 TYR A CA 1
ATOM 816 C C . TYR A 1 106 ? -12.523 4.102 12.711 1 96.88 106 TYR A C 1
ATOM 818 O O . TYR A 1 106 ? -13.578 3.463 12.828 1 96.88 106 TYR A O 1
ATOM 826 N N . GLY A 1 107 ? -12.344 4.867 11.695 1 97 107 GLY A N 1
ATOM 827 C CA . GLY A 1 107 ? -13.344 5.051 10.656 1 97 107 GLY A CA 1
ATOM 828 C C . GLY A 1 107 ? -13.742 3.754 9.984 1 97 107 GLY A C 1
ATOM 829 O O . GLY A 1 107 ? -14.914 3.371 10.016 1 97 107 GLY A O 1
ATOM 830 N N . ARG A 1 108 ? -12.758 2.996 9.453 1 97.19 108 ARG A N 1
ATOM 831 C CA . ARG A 1 108 ? -13.016 1.752 8.734 1 97.19 108 ARG A CA 1
ATOM 832 C C . ARG A 1 108 ? -13.203 0.589 9.703 1 97.19 108 ARG A C 1
ATOM 834 O O . ARG A 1 108 ? -13.711 -0.468 9.32 1 97.19 108 ARG A O 1
ATOM 841 N N . GLY A 1 109 ? -12.727 0.786 10.93 1 96.94 109 GLY A N 1
ATOM 842 C CA . GLY A 1 109 ? -12.859 -0.268 11.922 1 96.94 109 GLY A CA 1
ATOM 843 C C . GLY A 1 109 ? -11.789 -1.336 11.805 1 96.94 109 GLY A C 1
ATOM 844 O O . GLY A 1 109 ? -11.977 -2.465 12.266 1 96.94 109 GLY A O 1
ATOM 845 N N . LEU A 1 110 ? -10.703 -1.051 11.18 1 97.88 110 LEU A N 1
ATOM 846 C CA . LEU A 1 110 ? -9.602 -1.997 11.125 1 97.88 110 LEU A CA 1
ATOM 847 C C . LEU A 1 110 ? -8.977 -2.189 12.508 1 97.88 110 LEU A C 1
ATOM 849 O O . LEU A 1 110 ? -9.148 -1.345 13.391 1 97.88 110 LEU A O 1
ATOM 853 N N . ASP A 1 111 ? -8.289 -3.301 12.664 1 96.81 111 ASP A N 1
ATOM 854 C CA . ASP A 1 111 ? -7.562 -3.557 13.898 1 96.81 111 ASP A CA 1
ATOM 855 C C . ASP A 1 111 ? -6.551 -2.447 14.18 1 96.81 111 ASP A C 1
ATOM 857 O O . ASP A 1 111 ? -5.547 -2.322 13.469 1 96.81 111 ASP A O 1
ATOM 861 N N . ILE A 1 112 ? -6.75 -1.725 15.227 1 96.69 112 ILE A N 1
ATOM 862 C CA . ILE A 1 112 ? -5.98 -0.529 15.547 1 96.69 112 ILE A CA 1
ATOM 863 C C . ILE A 1 112 ? -4.523 -0.907 15.797 1 96.69 112 ILE A C 1
ATOM 865 O O . ILE A 1 112 ? -3.611 -0.148 15.461 1 96.69 112 ILE A O 1
ATOM 869 N N . ASP A 1 113 ? -4.289 -2.021 16.359 1 96.56 113 ASP A N 1
ATOM 870 C CA . ASP A 1 113 ? -2.928 -2.447 16.656 1 96.56 113 ASP A CA 1
ATOM 871 C C . ASP A 1 113 ? -2.135 -2.713 15.383 1 96.56 113 ASP A C 1
ATOM 873 O O . ASP A 1 113 ? -0.949 -2.383 15.305 1 96.56 113 ASP A O 1
ATOM 877 N N . VAL A 1 114 ? -2.771 -3.326 14.414 1 96.56 114 VAL A N 1
ATOM 878 C CA . VAL A 1 114 ? -2.111 -3.57 13.141 1 96.56 114 VAL A CA 1
ATOM 879 C C . VAL A 1 114 ? -1.811 -2.24 12.453 1 96.56 114 VAL A C 1
ATOM 881 O O . VAL A 1 114 ? -0.695 -2.02 11.969 1 96.56 114 VAL A O 1
ATOM 884 N N . VAL A 1 115 ? -2.805 -1.33 12.438 1 97.75 115 VAL A N 1
ATOM 885 C CA . VAL A 1 115 ? -2.654 -0.021 11.812 1 97.75 115 VAL A CA 1
ATOM 886 C C . VAL A 1 115 ? -1.491 0.729 12.461 1 97.75 115 VAL A C 1
ATOM 888 O O . VAL A 1 115 ? -0.626 1.264 11.758 1 97.75 115 VAL A O 1
ATOM 891 N N . LYS A 1 116 ? -1.399 0.69 13.773 1 96.94 116 LYS A N 1
ATOM 892 C CA . LYS A 1 116 ? -0.344 1.385 14.508 1 96.94 116 LYS A CA 1
ATOM 893 C C . LYS A 1 116 ? 1.02 0.754 14.234 1 96.94 116 LYS A C 1
ATOM 895 O O . LYS A 1 116 ? 1.996 1.461 13.977 1 96.94 116 LYS A O 1
ATOM 900 N N . THR A 1 117 ? 1.099 -0.532 14.273 1 97 117 THR A N 1
ATOM 901 C CA . THR A 1 117 ? 2.359 -1.245 14.109 1 97 117 THR A CA 1
ATOM 902 C C . THR A 1 117 ? 2.945 -0.999 12.719 1 97 117 THR A C 1
ATOM 904 O O . THR A 1 117 ? 4.133 -0.698 12.586 1 97 117 THR A O 1
ATOM 907 N N . VAL A 1 118 ? 2.115 -1.097 11.734 1 97.88 118 VAL A N 1
ATOM 908 C CA . VAL A 1 118 ? 2.584 -0.886 10.375 1 97.88 118 VAL A CA 1
ATOM 909 C C . VAL A 1 118 ? 3.051 0.558 10.203 1 97.88 118 VAL A C 1
ATOM 911 O O . VAL A 1 118 ? 4.121 0.808 9.641 1 97.88 118 VAL A O 1
ATOM 914 N N . ASN A 1 119 ? 2.268 1.478 10.695 1 97.75 119 ASN A N 1
ATOM 915 C CA . ASN A 1 119 ? 2.623 2.885 10.531 1 97.75 119 ASN A CA 1
ATOM 916 C C . ASN A 1 119 ? 3.902 3.229 11.289 1 97.75 119 ASN A C 1
ATOM 918 O O . ASN A 1 119 ? 4.719 4.02 10.812 1 97.75 119 ASN A O 1
ATOM 922 N N . GLU A 1 120 ? 4.047 2.719 12.469 1 97.19 120 GLU A N 1
ATOM 923 C CA . GLU A 1 120 ? 5.281 2.949 13.219 1 97.19 120 GLU A CA 1
ATOM 924 C C . GLU A 1 120 ? 6.496 2.43 12.453 1 97.19 120 GLU A C 1
ATOM 926 O O . GLU A 1 120 ? 7.539 3.084 12.422 1 97.19 120 GLU A O 1
ATOM 931 N N . TRP A 1 121 ? 6.352 1.215 11.93 1 98 121 TRP A N 1
ATOM 932 C CA . TRP A 1 121 ? 7.418 0.646 11.109 1 98 121 TRP A CA 1
ATOM 933 C C . TRP A 1 121 ? 7.715 1.539 9.906 1 98 121 TRP A C 1
ATOM 935 O O . TRP A 1 121 ? 8.875 1.753 9.555 1 98 121 TRP A O 1
ATOM 945 N N . VAL A 1 122 ? 6.719 2.129 9.336 1 98 122 VAL A N 1
ATOM 946 C CA . VAL A 1 122 ? 6.801 2.924 8.117 1 98 122 VAL A CA 1
ATOM 947 C C . VAL A 1 122 ? 7.539 4.23 8.398 1 98 122 VAL A C 1
ATOM 949 O O . VAL A 1 122 ? 8.422 4.629 7.637 1 98 122 VAL A O 1
ATOM 952 N N . ILE A 1 123 ? 7.234 4.891 9.484 1 97.75 123 ILE A N 1
ATOM 953 C CA . ILE A 1 123 ? 7.777 6.227 9.695 1 97.75 123 ILE A CA 1
ATOM 954 C C . ILE A 1 123 ? 9.164 6.125 10.328 1 97.75 123 ILE A C 1
ATOM 956 O O . ILE A 1 123 ? 9.93 7.098 10.328 1 97.75 123 ILE A O 1
ATOM 960 N N . ASP A 1 124 ? 9.43 4.938 10.945 1 95.88 124 ASP A N 1
ATOM 961 C CA . ASP A 1 124 ? 10.758 4.645 11.461 1 95.88 124 ASP A CA 1
ATOM 962 C C . ASP A 1 124 ? 11.281 5.793 12.32 1 95.88 124 ASP A C 1
ATOM 964 O O . ASP A 1 124 ? 12.359 6.328 12.062 1 95.88 124 ASP A O 1
ATOM 968 N N . GLY A 1 125 ? 10.508 6.227 13.273 1 95.94 125 GLY A N 1
ATOM 969 C CA . GLY A 1 125 ? 10.914 7.234 14.242 1 95.94 125 GLY A CA 1
ATOM 970 C C . GLY A 1 125 ? 10.633 8.648 13.781 1 95.94 125 GLY A C 1
ATOM 971 O O . GLY A 1 125 ? 10.82 9.602 14.539 1 95.94 125 GLY A O 1
ATOM 972 N N . CYS A 1 126 ? 10.164 8.914 12.562 1 97.38 126 CYS A N 1
ATOM 973 C CA . CYS A 1 126 ? 9.906 10.234 12.008 1 97.38 126 CYS A CA 1
ATOM 974 C C . CYS A 1 126 ? 8.539 10.75 12.438 1 97.38 126 CYS A C 1
ATOM 976 O O . CYS A 1 126 ? 7.68 11.008 11.594 1 97.38 126 CYS A O 1
ATOM 978 N N . TRP A 1 127 ? 8.391 10.977 13.75 1 97.38 127 TRP A N 1
ATOM 979 C CA . TRP A 1 127 ? 7.145 11.484 14.312 1 97.38 127 TRP A CA 1
ATOM 980 C C . TRP A 1 127 ? 7.047 12.992 14.156 1 97.38 127 TRP A C 1
ATOM 982 O O . TRP A 1 127 ? 8.055 13.703 14.25 1 97.38 127 TRP A O 1
ATOM 992 N N . PRO A 1 128 ? 5.777 13.492 13.945 1 98.06 128 PRO A N 1
ATOM 993 C CA . PRO A 1 128 ? 5.625 14.945 14.047 1 98.06 128 PRO A CA 1
ATOM 994 C C . PRO A 1 128 ? 5.98 15.484 15.43 1 98.06 128 PRO A C 1
ATOM 996 O O . PRO A 1 128 ? 5.703 14.828 16.438 1 98.06 128 PRO A O 1
ATOM 999 N N . ASP A 1 129 ? 6.582 16.656 15.414 1 97.5 129 ASP A N 1
ATOM 1000 C CA . ASP A 1 129 ? 6.863 17.328 16.672 1 97.5 129 ASP A CA 1
ATOM 1001 C C . ASP A 1 129 ? 5.594 17.953 17.25 1 97.5 129 ASP A C 1
ATOM 1003 O O . ASP A 1 129 ? 5.426 18.016 18.469 1 97.5 129 ASP A O 1
ATOM 1007 N N . LEU A 1 130 ? 4.801 18.453 16.375 1 97.81 130 LEU A N 1
ATOM 1008 C CA . LEU A 1 130 ? 3.518 19.062 16.703 1 97.81 130 LEU A CA 1
ATOM 1009 C C . LEU A 1 130 ? 2.443 18.641 15.695 1 97.81 130 LEU A C 1
ATOM 1011 O O . LEU A 1 130 ? 2.707 18.578 14.492 1 97.81 130 LEU A O 1
ATOM 1015 N N . THR A 1 131 ? 1.324 18.406 16.234 1 98.62 131 THR A N 1
ATOM 1016 C CA . THR A 1 131 ? 0.157 18.141 15.391 1 98.62 131 THR A CA 1
ATOM 1017 C C . THR A 1 131 ? -1.006 19.047 15.789 1 98.62 131 THR A C 1
ATOM 1019 O O . THR A 1 131 ? -1.452 19.031 16.938 1 98.62 131 THR A O 1
ATOM 1022 N N . PHE A 1 132 ? -1.474 19.797 14.891 1 98.75 132 PHE A N 1
ATOM 1023 C CA . PHE A 1 132 ? -2.668 20.609 15.102 1 98.75 132 PHE A CA 1
ATOM 1024 C C . PHE A 1 132 ? -3.9 19.922 14.531 1 98.75 132 PHE A C 1
ATOM 1026 O O . PHE A 1 132 ? -3.924 19.562 13.359 1 98.75 132 PHE A O 1
ATOM 1033 N N . VAL A 1 133 ? -4.898 19.734 15.359 1 98.69 133 VAL A N 1
ATOM 1034 C CA . VAL A 1 133 ? -6.16 19.172 14.898 1 98.69 133 VAL A CA 1
ATOM 1035 C C . VAL A 1 133 ? -7.219 20.266 14.812 1 98.69 133 VAL A C 1
ATOM 1037 O O . VAL A 1 133 ? -7.59 20.859 15.82 1 98.69 133 VAL A O 1
ATOM 1040 N N . LEU A 1 134 ? -7.637 20.531 13.617 1 98.56 134 LEU A N 1
ATOM 1041 C CA . LEU A 1 134 ? -8.742 21.453 13.422 1 98.56 134 LEU A CA 1
ATOM 1042 C C . LEU A 1 134 ? -10.086 20.75 13.562 1 98.56 134 LEU A C 1
ATOM 1044 O O . LEU A 1 134 ? -10.484 19.984 12.688 1 98.56 134 LEU A O 1
ATOM 1048 N N . ASP A 1 135 ? -10.742 21.062 14.641 1 98.31 135 ASP A N 1
ATOM 1049 C CA . ASP A 1 135 ? -11.984 20.391 14.992 1 98.31 135 ASP A CA 1
ATOM 1050 C C . ASP A 1 135 ? -13.195 21.141 14.445 1 98.31 135 ASP A C 1
ATOM 1052 O O . ASP A 1 135 ? -13.367 22.328 14.719 1 98.31 135 ASP A O 1
ATOM 1056 N N . LEU A 1 136 ? -13.953 20.469 13.727 1 97.75 136 LEU A N 1
ATOM 1057 C CA . LEU A 1 136 ? -15.133 21.031 13.078 1 97.75 136 LEU A CA 1
ATOM 1058 C C . LEU A 1 136 ? -16.281 20.016 13.078 1 97.75 136 LE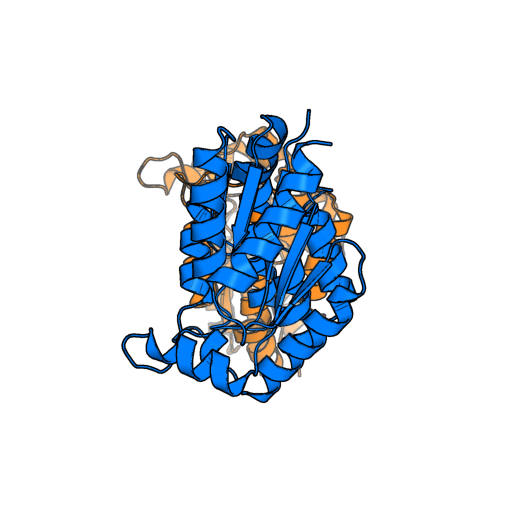U A C 1
ATOM 1060 O O . LEU A 1 136 ? -16.047 18.812 13.062 1 97.75 136 LEU A O 1
ATOM 1064 N N . ASP A 1 137 ? -17.516 20.578 13.125 1 97.19 137 ASP A N 1
ATOM 1065 C CA . ASP A 1 137 ? -18.688 19.703 12.977 1 97.19 137 ASP A CA 1
ATOM 1066 C C . ASP A 1 137 ? -18.641 18.953 11.641 1 97.19 137 ASP A C 1
ATOM 1068 O O . ASP A 1 137 ? -18.328 19.547 10.609 1 97.19 137 ASP A O 1
ATOM 1072 N N . VAL A 1 138 ? -19 17.672 11.719 1 97.44 138 VAL A N 1
ATOM 1073 C CA . VAL A 1 138 ? -18.844 16.781 10.57 1 97.44 138 VAL A CA 1
ATOM 1074 C C . VAL A 1 138 ? -19.703 17.281 9.414 1 97.44 138 VAL A C 1
ATOM 1076 O O . VAL A 1 138 ? -19.234 17.359 8.273 1 97.44 138 VAL A O 1
ATOM 1079 N N . GLU A 1 139 ? -20.953 17.609 9.688 1 96.38 139 GLU A N 1
ATOM 1080 C CA . GLU A 1 139 ? -21.875 18.047 8.648 1 96.38 139 GLU A CA 1
ATOM 1081 C C . GLU A 1 139 ? -21.406 19.328 7.984 1 96.38 139 GLU A C 1
ATOM 1083 O O . GLU A 1 139 ? -21.453 19.469 6.758 1 96.38 139 GLU A O 1
ATOM 1088 N N . LYS A 1 140 ? -20.969 20.234 8.758 1 95.88 140 LYS A N 1
ATOM 1089 C CA . LYS A 1 140 ? -20.422 21.484 8.234 1 95.88 140 LYS A CA 1
ATOM 1090 C C . LYS A 1 140 ? -19.203 21.234 7.348 1 95.88 140 LYS A C 1
ATOM 1092 O O . LYS A 1 140 ? -19.094 21.812 6.266 1 95.88 140 LYS A O 1
ATOM 1097 N N . GLY A 1 141 ? -18.328 20.422 7.805 1 95.56 141 GLY A N 1
ATOM 1098 C CA . GLY A 1 141 ? -17.125 20.109 7.059 1 95.56 141 GLY A CA 1
ATOM 1099 C C . GLY A 1 141 ? -17.406 19.453 5.719 1 95.56 141 GLY A C 1
ATOM 1100 O O . GLY A 1 141 ? -16.812 19.828 4.703 1 95.56 141 GLY A O 1
ATOM 1101 N N . LEU A 1 142 ? -18.266 18.484 5.746 1 94.81 142 LEU A N 1
ATOM 1102 C CA . LEU A 1 142 ? -18.609 17.781 4.523 1 94.81 142 LEU A CA 1
ATOM 1103 C C . LEU A 1 142 ? -19.25 18.719 3.508 1 94.81 142 LEU A C 1
ATOM 1105 O O . LEU A 1 142 ? -18.969 18.625 2.311 1 94.81 142 LEU A O 1
ATOM 1109 N N . GLU A 1 143 ? -20.125 19.578 4.016 1 93.75 143 GLU A N 1
ATOM 1110 C CA . GLU A 1 143 ? -20.75 20.562 3.135 1 93.75 143 GLU A CA 1
ATOM 1111 C C . GLU A 1 143 ? -19.703 21.438 2.447 1 93.75 143 GLU A C 1
ATOM 1113 O O . GLU A 1 143 ? -19.766 21.656 1.235 1 93.75 143 GLU A O 1
ATOM 1118 N N . ARG A 1 144 ? -18.781 21.891 3.17 1 92.06 144 ARG A N 1
ATOM 1119 C CA . ARG A 1 144 ? -17.688 22.719 2.635 1 92.06 144 ARG A CA 1
ATOM 1120 C C . ARG A 1 144 ? -16.859 21.922 1.626 1 92.06 144 ARG A C 1
ATOM 1122 O O . ARG A 1 144 ? -16.594 22.406 0.521 1 92.06 144 ARG A O 1
ATOM 1129 N N . ALA A 1 145 ? -16.469 20.688 1.976 1 92.06 145 ALA A N 1
ATOM 1130 C CA . ALA A 1 145 ? -15.578 19.859 1.17 1 92.06 145 ALA A CA 1
ATOM 1131 C C . ALA A 1 145 ? -16.234 19.453 -0.14 1 92.06 145 ALA A C 1
ATOM 1133 O O . ALA A 1 145 ? -15.625 19.516 -1.205 1 92.06 145 ALA A O 1
ATOM 1134 N N . ARG A 1 146 ? -17.438 19.031 -0.073 1 90.25 146 ARG A N 1
ATOM 1135 C CA . ARG A 1 146 ? -18.156 18.562 -1.257 1 90.25 146 ARG A CA 1
ATOM 1136 C C . ARG A 1 146 ? -18.453 19.734 -2.205 1 90.25 146 ARG A C 1
ATOM 1138 O O . ARG A 1 146 ? -18.531 19.531 -3.42 1 90.25 146 ARG A O 1
ATOM 1145 N N . GLY A 1 147 ? -18.531 20.906 -1.643 1 87.25 147 GLY A N 1
ATOM 1146 C CA . GLY A 1 147 ? -18.766 22.109 -2.434 1 87.25 147 GLY A CA 1
ATOM 1147 C C . GLY A 1 147 ? -17.609 22.438 -3.363 1 87.25 147 GLY A C 1
ATOM 1148 O O . GLY A 1 147 ? -17.797 23.125 -4.367 1 87.25 147 GLY A O 1
ATOM 1149 N N . TYR A 1 148 ? -16.5 21.906 -3.062 1 85.19 148 TYR A N 1
ATOM 1150 C CA . TYR A 1 148 ? -15.312 22.172 -3.865 1 85.19 148 TYR A CA 1
ATOM 1151 C C . TYR A 1 148 ? -15.195 21.172 -5.008 1 85.19 148 TYR A C 1
ATOM 1153 O O . TYR A 1 148 ? -14.391 21.375 -5.926 1 85.19 148 TYR A O 1
ATOM 1161 N N . SER A 1 149 ? -15.977 20.094 -4.977 1 85.62 149 SER A N 1
ATOM 1162 C CA . SER A 1 149 ? -15.875 19.062 -6.004 1 85.62 149 SER A CA 1
ATOM 1163 C C . SER A 1 149 ? -16.719 19.406 -7.223 1 85.62 149 SER A C 1
ATOM 1165 O O . SER A 1 149 ? -17.75 20.062 -7.098 1 85.62 149 SER A O 1
ATOM 1167 N N . PRO A 1 150 ? -16.312 18.953 -8.398 1 84.88 150 PRO A N 1
ATOM 1168 C CA . PRO A 1 150 ? -17.047 19.281 -9.617 1 84.88 150 PRO A CA 1
ATOM 1169 C C . PRO A 1 150 ? -18.5 18.828 -9.578 1 84.88 150 PRO A C 1
ATOM 1171 O O . PRO A 1 150 ? -19.375 19.484 -10.141 1 84.88 150 PRO A O 1
ATOM 1174 N N . ASP A 1 151 ? -18.797 17.703 -9.047 1 86.62 151 ASP A N 1
ATOM 1175 C CA . ASP A 1 151 ? -20.156 17.156 -9.016 1 86.62 151 ASP A CA 1
ATOM 1176 C C . ASP A 1 151 ? -20.828 17.422 -7.672 1 86.62 151 ASP A C 1
ATOM 1178 O O . ASP A 1 151 ? -21.891 16.875 -7.387 1 86.62 151 ASP A O 1
ATOM 1182 N N . ASN A 1 152 ? -20.094 18.094 -6.828 1 87.12 152 ASN A N 1
ATOM 1183 C CA . ASN A 1 152 ? -20.562 18.469 -5.5 1 87.12 152 ASN A CA 1
ATOM 1184 C C . ASN A 1 152 ? -20.781 17.25 -4.617 1 87.12 152 ASN A C 1
ATOM 1186 O O . ASN A 1 152 ? -21.594 17.281 -3.688 1 87.12 152 ASN A O 1
ATOM 1190 N N . GLN A 1 153 ? -20.188 16.125 -5.012 1 89.19 153 GLN A N 1
ATOM 1191 C CA . GLN A 1 153 ? -20.359 14.906 -4.23 1 89.19 153 GLN A CA 1
ATOM 1192 C C . GLN A 1 153 ? -19.047 14.523 -3.531 1 89.19 153 GLN A C 1
ATOM 1194 O O . GLN A 1 153 ? -19.062 13.711 -2.607 1 89.19 153 GLN A O 1
ATOM 1199 N N . GLY A 1 154 ? -18.031 15.062 -3.977 1 91.88 154 GLY A N 1
ATOM 1200 C CA . GLY A 1 154 ? -16.75 14.859 -3.318 1 91.88 154 GLY A CA 1
ATOM 1201 C C . GLY A 1 154 ? -16.016 13.633 -3.818 1 91.88 154 GLY A C 1
ATOM 1202 O O . GLY A 1 154 ? -16.5 12.914 -4.688 1 91.88 154 GLY A O 1
ATOM 1203 N N . ASP A 1 155 ? -14.797 13.383 -3.318 1 93 155 ASP A N 1
ATOM 1204 C CA . ASP A 1 155 ? -13.984 12.227 -3.682 1 93 155 ASP A CA 1
ATOM 1205 C C . ASP A 1 155 ? -14.453 10.977 -2.951 1 93 155 ASP A C 1
ATOM 1207 O O . ASP A 1 155 ? -15.492 10.992 -2.283 1 93 155 ASP A O 1
ATOM 1211 N N . ARG A 1 156 ? -13.789 9.898 -3.1 1 93.44 156 ARG A N 1
ATOM 1212 C CA . ARG A 1 156 ? -14.211 8.594 -2.59 1 93.44 156 ARG A CA 1
ATOM 1213 C C . ARG A 1 156 ? -14.438 8.648 -1.082 1 93.44 156 ARG A C 1
ATOM 1215 O O . ARG A 1 156 ? -15.445 8.133 -0.584 1 93.44 156 ARG A O 1
ATOM 1222 N N . LEU A 1 157 ? -13.5 9.242 -0.328 1 93.69 157 LEU A N 1
ATOM 1223 C CA . LEU A 1 157 ? -13.602 9.312 1.125 1 93.69 157 LEU A CA 1
ATOM 1224 C C . LEU A 1 157 ? -14.727 10.25 1.545 1 93.69 157 LEU A C 1
ATOM 1226 O O . LEU A 1 157 ? -15.461 9.969 2.496 1 93.69 157 LEU A O 1
ATOM 1230 N N . GLU A 1 158 ? -14.891 11.391 0.904 1 93.19 158 GLU A N 1
ATOM 1231 C CA . GLU A 1 158 ? -15.891 12.406 1.23 1 93.19 158 GLU A CA 1
ATOM 1232 C C . GLU A 1 158 ? -17.312 11.883 0.992 1 93.19 158 GLU A C 1
ATOM 1234 O O . GLU A 1 158 ? -18.281 12.43 1.521 1 93.19 158 GLU A O 1
ATOM 1239 N N . ARG A 1 159 ? -17.422 10.805 0.18 1 93.06 159 ARG A N 1
ATOM 1240 C CA . ARG A 1 159 ? -18.719 10.242 -0.155 1 93.06 159 ARG A CA 1
ATOM 1241 C C . ARG A 1 159 ? -19.156 9.219 0.889 1 93.06 159 ARG A C 1
ATOM 1243 O O . ARG A 1 159 ? -20.281 8.703 0.833 1 93.06 159 ARG A O 1
ATOM 1250 N N . GLU A 1 160 ? -18.281 8.891 1.839 1 93.81 160 GLU A N 1
ATOM 1251 C CA . GLU A 1 160 ? -18.609 7.941 2.893 1 93.81 160 GLU A CA 1
ATOM 1252 C C . GLU A 1 160 ? -19.766 8.453 3.748 1 93.81 160 GLU A C 1
ATOM 1254 O O . GLU A 1 160 ? -20.094 9.648 3.723 1 93.81 160 GLU A O 1
ATOM 1259 N N . LEU A 1 161 ? -20.406 7.59 4.496 1 93.44 161 LEU A N 1
ATOM 1260 C CA . LEU A 1 161 ? -21.516 7.93 5.363 1 93.44 161 LEU A CA 1
ATOM 1261 C C . LEU A 1 161 ? -21.094 8.906 6.453 1 93.44 161 LEU A C 1
ATOM 1263 O O . LEU A 1 161 ? -19.953 8.852 6.93 1 93.44 161 LEU A O 1
ATOM 1267 N N . VAL A 1 162 ? -22 9.695 6.875 1 96.12 162 VAL A N 1
ATOM 1268 C CA . VAL A 1 162 ? -21.75 10.68 7.922 1 96.12 162 VAL A CA 1
ATOM 1269 C C . VAL A 1 162 ? -21.25 9.977 9.18 1 96.12 162 VAL A C 1
ATOM 1271 O O . VAL A 1 162 ? -20.406 10.516 9.906 1 96.12 162 VAL A O 1
ATOM 1274 N N . THR A 1 163 ? -21.719 8.734 9.469 1 96.81 163 THR A N 1
ATOM 1275 C CA . THR A 1 163 ? -21.312 7.977 10.648 1 96.81 163 THR A CA 1
ATOM 1276 C C . THR A 1 163 ? -19.812 7.641 10.586 1 96.81 163 THR A C 1
ATOM 1278 O O . THR A 1 163 ? -19.141 7.598 11.617 1 96.81 163 THR A O 1
ATOM 1281 N N . PHE A 1 164 ? -19.359 7.414 9.406 1 97.44 164 PHE A N 1
ATOM 1282 C CA . PHE A 1 164 ? -17.938 7.215 9.195 1 97.44 164 PHE A CA 1
ATOM 1283 C C . PHE A 1 164 ? -17.141 8.445 9.633 1 97.44 164 PHE A C 1
ATOM 1285 O O . PHE A 1 164 ? -16.203 8.336 10.414 1 97.44 164 PHE A O 1
ATOM 1292 N N . HIS A 1 165 ? -17.578 9.586 9.211 1 97.69 165 HIS A N 1
ATOM 1293 C CA . HIS A 1 165 ? -16.875 10.828 9.508 1 97.69 165 HIS A CA 1
ATOM 1294 C C . HIS A 1 165 ? -16.984 11.188 10.984 1 97.69 165 HIS A C 1
ATOM 1296 O O . HIS A 1 165 ? -16.062 11.766 11.562 1 97.69 165 HIS A O 1
ATOM 1302 N N . ARG A 1 166 ? -18.047 10.852 11.602 1 98.06 166 ARG A N 1
ATOM 1303 C CA . ARG A 1 166 ? -18.203 11.086 13.031 1 98.06 166 ARG A CA 1
ATOM 1304 C C . ARG A 1 166 ? -17.234 10.227 13.836 1 98.06 166 ARG A C 1
ATOM 1306 O O . ARG A 1 166 ? -16.672 10.68 14.836 1 98.06 166 ARG A O 1
ATOM 1313 N N . ARG A 1 167 ? -17.047 8.977 13.406 1 98.12 167 ARG A N 1
ATOM 1314 C CA . ARG A 1 167 ? -16.062 8.117 14.055 1 98.12 167 ARG A CA 1
ATOM 1315 C C . ARG A 1 167 ? -14.656 8.695 13.898 1 98.12 167 ARG A C 1
ATOM 1317 O O . ARG A 1 167 ? -13.852 8.641 14.836 1 98.12 167 ARG A O 1
ATOM 1324 N N . VAL A 1 168 ? -14.398 9.211 12.773 1 98.38 168 VAL A N 1
ATOM 1325 C CA . VAL A 1 168 ? -13.094 9.805 12.5 1 98.38 168 VAL A CA 1
ATOM 1326 C C . VAL A 1 168 ? -12.867 11.008 13.414 1 98.38 168 VAL A C 1
ATOM 1328 O O . VAL A 1 168 ? -11.812 11.141 14.031 1 98.38 168 VAL A O 1
ATOM 1331 N N . ARG A 1 169 ? -13.852 11.914 13.453 1 98.38 169 ARG A N 1
ATOM 1332 C CA . ARG A 1 169 ? -13.734 13.07 14.336 1 98.38 169 ARG A CA 1
ATOM 1333 C C . ARG A 1 169 ? -13.5 12.633 15.781 1 98.38 169 ARG A C 1
ATOM 1335 O O . ARG A 1 169 ? -12.648 13.188 16.469 1 98.38 169 ARG A O 1
ATOM 1342 N N . GLN A 1 170 ? -14.25 11.672 16.234 1 98 170 GLN A N 1
ATOM 1343 C CA . GLN A 1 170 ? -14.102 11.164 17.594 1 98 170 GLN A CA 1
ATOM 1344 C C . GLN A 1 170 ? -12.703 10.602 17.812 1 98 170 GLN A C 1
ATOM 1346 O O . GLN A 1 170 ? -12.133 10.758 18.906 1 98 170 GLN A O 1
ATOM 1351 N N . ALA A 1 171 ? -12.18 9.906 16.828 1 98.12 171 ALA A N 1
ATOM 1352 C CA . ALA A 1 171 ? -10.828 9.367 16.922 1 98.12 171 ALA A CA 1
ATOM 1353 C C . ALA A 1 171 ? -9.805 10.477 17.156 1 98.12 171 ALA A C 1
ATOM 1355 O O . ALA A 1 171 ? -8.891 10.328 17.953 1 98.12 171 ALA A O 1
ATOM 1356 N N . TYR A 1 172 ? -9.977 11.586 16.438 1 98.12 172 TYR A N 1
ATOM 1357 C CA . TYR A 1 172 ? -9.055 12.703 16.625 1 98.12 172 TYR A CA 1
ATOM 1358 C C . TYR A 1 172 ? -9.133 13.242 18.047 1 98.12 172 TYR A C 1
ATOM 1360 O O . TYR A 1 172 ? -8.117 13.641 18.625 1 98.12 172 TYR A O 1
ATOM 1368 N N . HIS A 1 173 ? -10.281 13.273 18.578 1 97.69 173 HIS A N 1
ATOM 1369 C CA . HIS A 1 173 ? -10.43 13.703 19.969 1 97.69 173 HIS A CA 1
ATOM 1370 C C . HIS A 1 173 ? -9.688 12.773 20.906 1 97.69 173 HIS A C 1
ATOM 1372 O O . HIS A 1 173 ? -9.07 13.227 21.875 1 97.69 173 HIS A O 1
ATOM 1378 N N . GLN A 1 174 ? -9.75 11.516 20.656 1 96.56 174 GLN A N 1
ATOM 1379 C CA . GLN A 1 174 ? -9.055 10.531 21.484 1 96.56 174 GLN A CA 1
ATOM 1380 C C . GLN A 1 174 ? -7.543 10.656 21.312 1 96.56 174 GLN A C 1
ATOM 1382 O O . GLN A 1 174 ? -6.801 10.594 22.297 1 96.56 174 GLN A O 1
ATOM 1387 N N . LEU A 1 175 ? -7.125 10.82 20.109 1 95.94 175 LEU A N 1
ATOM 1388 C CA . LEU A 1 175 ? -5.703 10.93 19.812 1 95.94 175 LEU A CA 1
ATOM 1389 C C . LEU A 1 175 ? -5.113 12.195 20.438 1 95.94 175 LEU A C 1
ATOM 1391 O O . LEU A 1 175 ? -3.932 12.227 20.781 1 95.94 175 LEU A O 1
ATOM 1395 N N . ALA A 1 176 ? -5.914 13.234 20.562 1 94.06 176 ALA A N 1
ATOM 1396 C CA . ALA A 1 176 ? -5.461 14.547 21 1 94.06 176 ALA A CA 1
ATOM 1397 C C . ALA A 1 176 ? -5.09 14.531 22.484 1 94.06 176 ALA A C 1
ATOM 1399 O O . ALA A 1 176 ? -4.605 15.531 23.016 1 94.06 176 ALA A O 1
ATOM 1400 N N . GLU A 1 177 ? -5.211 13.398 23.078 1 90.5 177 GLU A N 1
ATOM 1401 C CA . GLU A 1 177 ? -4.762 13.25 24.469 1 90.5 177 GLU A CA 1
ATOM 1402 C C . GLU A 1 177 ? -3.236 13.203 24.547 1 90.5 177 GLU A C 1
ATOM 1404 O O . GLU A 1 177 ? -2.66 13.43 25.609 1 90.5 177 GLU A O 1
ATOM 1409 N N . ASP A 1 178 ? -2.678 12.797 23.453 1 91 178 ASP A N 1
ATOM 1410 C CA . ASP A 1 178 ? -1.223 12.836 23.344 1 91 178 ASP A CA 1
ATOM 1411 C C . ASP A 1 178 ? -0.706 14.273 23.406 1 91 178 ASP A C 1
ATOM 1413 O O . ASP A 1 178 ? -1.328 15.188 22.875 1 91 178 ASP A O 1
ATOM 1417 N N . ARG A 1 179 ? 0.436 14.555 23.969 1 90.06 179 ARG A N 1
ATOM 1418 C CA . ARG A 1 179 ? 0.972 15.875 24.266 1 90.06 179 ARG A CA 1
ATOM 1419 C C . ARG A 1 179 ? 1.384 16.609 23 1 90.06 179 ARG A C 1
ATOM 1421 O O . ARG A 1 179 ? 1.453 17.828 22.969 1 90.06 179 ARG A O 1
ATOM 1428 N N . ARG A 1 180 ? 1.629 15.852 22 1 95.44 180 ARG A N 1
ATOM 1429 C CA . ARG A 1 180 ? 2.076 16.516 20.766 1 95.44 180 ARG A CA 1
ATOM 1430 C C . ARG A 1 180 ? 0.907 17.172 20.047 1 95.44 180 ARG A C 1
ATOM 1432 O O . ARG A 1 180 ? 1.109 17.969 19.125 1 95.44 180 ARG A O 1
ATOM 1439 N N . PHE A 1 181 ? -0.282 16.875 20.453 1 97.62 181 PHE A N 1
ATOM 1440 C CA . PHE A 1 181 ? -1.466 17.375 19.75 1 97.62 181 PHE A CA 1
ATOM 1441 C C . PHE A 1 181 ? -1.945 18.688 20.359 1 97.62 181 PHE A C 1
ATOM 1443 O O . PHE A 1 181 ? -1.891 18.859 21.578 1 97.62 181 PHE A O 1
ATOM 1450 N N . ILE A 1 182 ? -2.439 19.5 19.531 1 97.81 182 ILE A N 1
ATOM 1451 C CA . ILE A 1 182 ? -3.158 20.703 19.922 1 97.81 182 ILE A CA 1
ATOM 1452 C C . ILE A 1 182 ? -4.484 20.781 19.172 1 97.81 182 ILE A C 1
ATOM 1454 O O . ILE A 1 182 ? -4.504 20.891 17.938 1 97.81 182 ILE A O 1
ATOM 1458 N N . MET A 1 183 ? -5.57 20.75 19.891 1 97.81 183 MET A N 1
ATOM 1459 C CA . MET A 1 183 ? -6.902 20.844 19.297 1 97.81 183 MET A CA 1
ATOM 1460 C C . MET A 1 183 ? -7.316 22.297 19.125 1 97.81 183 MET A C 1
ATOM 1462 O O . MET A 1 183 ? -7.184 23.094 20.047 1 97.81 183 MET A O 1
ATOM 1466 N N . LEU A 1 184 ? -7.812 22.609 17.953 1 98.31 184 LEU A N 1
ATOM 1467 C CA . LEU A 1 184 ? -8.266 23.969 17.641 1 98.31 184 LEU A CA 1
ATOM 1468 C C . LEU A 1 184 ? -9.711 23.953 17.156 1 98.31 184 LEU A C 1
ATOM 1470 O O . LEU A 1 184 ? -10.102 23.078 16.375 1 98.31 184 LEU A O 1
ATOM 1474 N N . ASP A 1 185 ? -10.5 24.922 17.641 1 98 185 ASP A N 1
ATOM 1475 C CA . ASP A 1 185 ? -11.875 25.094 17.188 1 98 185 ASP A CA 1
ATOM 1476 C C . ASP A 1 185 ? -11.906 25.734 15.789 1 98 185 ASP A C 1
ATOM 1478 O O . ASP A 1 185 ? -11.695 26.938 15.648 1 98 185 ASP A O 1
ATOM 1482 N N . ALA A 1 186 ? -12.328 24.953 14.82 1 97.69 186 ALA A N 1
ATOM 1483 C CA . ALA A 1 186 ? -12.266 25.391 13.43 1 97.69 186 ALA A CA 1
ATOM 1484 C C . ALA A 1 186 ? -13.43 26.328 13.109 1 97.69 186 ALA A C 1
ATOM 1486 O O . ALA A 1 186 ? -13.516 26.859 11.992 1 97.69 186 ALA A O 1
ATOM 1487 N N . ASP A 1 187 ? -14.25 26.609 14.07 1 95.94 187 ASP A N 1
ATOM 1488 C CA . ASP A 1 187 ? -15.336 27.578 13.883 1 95.94 187 ASP A CA 1
ATOM 1489 C C . ASP A 1 187 ? -14.836 29 14.094 1 95.94 187 ASP A C 1
ATOM 1491 O O . ASP A 1 187 ? -15.516 29.953 13.719 1 95.94 187 ASP A O 1
ATOM 1495 N N . ARG A 1 188 ? -13.719 29.094 14.703 1 97.19 188 ARG A N 1
ATOM 1496 C CA . ARG A 1 188 ? -13.133 30.422 14.891 1 97.19 188 ARG A CA 1
ATOM 1497 C C . ARG A 1 188 ? -12.664 31 13.555 1 97.19 188 ARG A C 1
ATOM 1499 O O . ARG A 1 188 ? -12.625 30.281 12.547 1 97.19 188 ARG A O 1
ATOM 1506 N N . SER A 1 189 ? -12.312 32.312 13.562 1 97.44 189 SER A N 1
ATOM 1507 C CA . SER A 1 189 ? -11.828 32.906 12.336 1 97.44 189 SER A CA 1
ATOM 1508 C C . SER A 1 189 ? -10.469 32.344 11.93 1 97.44 189 SER A C 1
ATOM 1510 O O . SER A 1 189 ? -9.688 31.922 12.789 1 97.44 189 SER A O 1
ATOM 1512 N N . ARG A 1 190 ? -10.203 32.312 10.594 1 97.31 190 ARG A N 1
ATOM 1513 C CA . ARG A 1 190 ? -8.93 31.828 10.094 1 97.31 190 ARG A CA 1
ATOM 1514 C C . ARG A 1 190 ? -7.762 32.562 10.727 1 97.31 190 ARG A C 1
ATOM 1516 O O . ARG A 1 190 ? -6.715 31.969 11 1 97.31 190 ARG A O 1
ATOM 1523 N N . GLU A 1 191 ? -7.957 33.875 11.008 1 98.19 191 GLU A N 1
ATOM 1524 C CA . GLU A 1 191 ? -6.902 34.688 11.586 1 98.19 191 GLU A CA 1
ATOM 1525 C C . GLU A 1 191 ? -6.621 34.312 13.031 1 98.19 191 GLU A C 1
ATOM 1527 O O . GLU A 1 191 ? -5.461 34.25 13.453 1 98.19 191 GLU A O 1
ATOM 1532 N N . GLU A 1 192 ? -7.613 34.062 13.766 1 98.25 192 GLU A N 1
ATOM 1533 C CA . GLU A 1 192 ? -7.457 33.656 15.164 1 98.25 192 GLU A CA 1
ATOM 1534 C C . GLU A 1 192 ? -6.754 32.312 15.266 1 98.25 192 GLU A C 1
ATOM 1536 O O . GLU A 1 192 ? -5.852 32.125 16.094 1 98.25 192 GLU A O 1
ATOM 1541 N N . ILE A 1 193 ? -7.203 31.375 14.453 1 98.56 193 ILE A N 1
ATOM 1542 C CA . ILE A 1 193 ? -6.594 30.047 14.438 1 98.56 193 ILE A CA 1
ATOM 1543 C C . ILE A 1 193 ? -5.125 30.156 14.039 1 98.56 193 ILE A C 1
ATOM 1545 O O . ILE A 1 193 ? -4.25 29.562 14.68 1 98.56 193 ILE A O 1
ATOM 1549 N N . HIS A 1 194 ? -4.871 30.969 13.039 1 98.62 194 HIS A N 1
ATOM 1550 C CA . HIS A 1 194 ? -3.514 31.156 12.539 1 98.62 194 HIS A CA 1
ATOM 1551 C C . HIS A 1 194 ? -2.604 31.719 13.625 1 98.62 194 HIS A C 1
ATOM 1553 O O . HIS A 1 194 ? -1.462 31.266 13.773 1 98.62 194 HIS A O 1
ATOM 1559 N N . ARG A 1 195 ? -3.076 32.688 14.344 1 98.25 195 ARG A N 1
ATOM 1560 C CA . ARG A 1 195 ? -2.287 33.312 15.414 1 98.25 195 ARG A CA 1
ATOM 1561 C C . ARG A 1 195 ? -1.882 32.25 16.453 1 98.25 195 ARG A C 1
ATOM 1563 O O . ARG A 1 195 ? -0.74 32.25 16.922 1 98.25 195 ARG A O 1
ATOM 1570 N N . GLU A 1 196 ? -2.832 31.453 16.812 1 98.19 196 GLU A N 1
ATOM 1571 C CA . GLU A 1 196 ? -2.553 30.422 17.797 1 98.19 196 GLU A CA 1
ATOM 1572 C C . GLU A 1 196 ? -1.532 29.406 17.281 1 98.19 196 GLU A C 1
ATOM 1574 O O . GLU A 1 196 ? -0.592 29.047 17.984 1 98.19 196 GLU A O 1
ATOM 1579 N N . ILE A 1 197 ? -1.704 28.922 16.047 1 98.62 197 ILE A N 1
ATOM 1580 C CA . ILE A 1 197 ? -0.783 27.969 15.43 1 98.62 197 ILE A CA 1
ATOM 1581 C C . ILE A 1 197 ? 0.619 28.578 15.375 1 98.62 197 ILE A C 1
ATOM 1583 O O . ILE A 1 197 ? 1.589 27.953 15.805 1 98.62 197 ILE A O 1
ATOM 1587 N N . TYR A 1 198 ? 0.66 29.766 14.859 1 98.44 198 TYR A N 1
ATOM 1588 C CA . TYR A 1 198 ? 1.954 30.422 14.68 1 98.44 198 TYR A CA 1
ATOM 1589 C C . TYR A 1 198 ? 2.664 30.594 16.016 1 98.44 198 TYR A C 1
ATOM 1591 O O . TYR A 1 198 ? 3.873 30.375 16.125 1 98.44 198 TYR A O 1
ATOM 1599 N N . HIS A 1 199 ? 1.948 31.062 17.031 1 97.44 199 HIS A N 1
ATOM 1600 C CA . HIS A 1 199 ? 2.541 31.281 18.344 1 97.44 199 HIS A CA 1
ATOM 1601 C C . HIS A 1 199 ? 3.15 30 18.891 1 97.44 199 HIS A C 1
ATOM 1603 O O . HIS A 1 199 ? 4.262 30 19.422 1 97.44 199 HIS A O 1
ATOM 1609 N N . LYS A 1 200 ? 2.414 28.922 18.766 1 97.19 200 LYS A N 1
ATOM 1610 C CA . LYS A 1 200 ? 2.902 27.641 19.266 1 97.19 200 LYS A CA 1
ATOM 1611 C C . LYS A 1 200 ? 4.145 27.203 18.5 1 97.19 200 LYS A C 1
ATOM 1613 O O . LYS A 1 200 ? 5.113 26.719 19.094 1 97.19 200 LYS A O 1
ATOM 1618 N N . VAL A 1 201 ? 4.137 27.312 17.188 1 97.75 201 VAL A N 1
ATOM 1619 C CA . VAL A 1 201 ? 5.242 26.875 16.328 1 97.75 201 VAL A CA 1
ATOM 1620 C C . VAL A 1 201 ? 6.473 27.734 16.609 1 97.75 201 VAL A C 1
ATOM 1622 O O . VAL A 1 201 ? 7.586 27.219 16.734 1 97.75 201 VAL A O 1
ATOM 1625 N N . LYS A 1 202 ? 6.27 29.062 16.703 1 94.75 202 LYS A N 1
ATOM 1626 C CA . LYS A 1 202 ? 7.379 29.969 16.984 1 94.75 202 LYS A CA 1
ATOM 1627 C C . LYS A 1 202 ? 8.062 29.609 18.297 1 94.75 202 LYS A C 1
ATOM 1629 O O . LYS A 1 202 ? 9.289 29.688 18.406 1 94.75 202 LYS A O 1
ATOM 1634 N N . GLY A 1 203 ? 7.273 29.234 19.281 1 93.81 203 GLY A N 1
ATOM 1635 C CA . GLY A 1 203 ? 7.824 28.828 20.562 1 93.81 203 GLY A CA 1
ATOM 1636 C C . GLY A 1 203 ? 8.75 27.641 20.453 1 93.81 203 GLY A C 1
ATOM 1637 O O . GLY A 1 203 ? 9.703 27.516 21.234 1 93.81 203 GLY A O 1
ATOM 1638 N N . CYS A 1 204 ? 8.531 26.75 19.531 1 92.31 204 CYS A N 1
ATOM 1639 C CA . CYS A 1 204 ? 9.336 25.547 19.328 1 92.31 204 CYS A CA 1
ATOM 1640 C C . CYS A 1 204 ? 10.602 25.875 18.547 1 92.31 204 CYS A C 1
ATOM 1642 O O . CYS A 1 204 ? 11.602 25.156 18.656 1 92.31 204 CYS A O 1
ATOM 1644 N N . LEU A 1 205 ? 10.555 26.844 17.703 1 91.12 205 LEU A N 1
ATOM 1645 C CA . LEU A 1 205 ? 11.68 27.172 16.844 1 91.12 205 LEU A CA 1
ATOM 1646 C C . LEU A 1 205 ? 12.711 28.016 17.594 1 91.12 205 LEU A C 1
ATOM 1648 O O . LEU A 1 205 ? 13.898 28 17.266 1 91.12 205 LEU A O 1
ATOM 1652 N N . ILE A 1 206 ? 12.32 28.828 18.484 1 78.19 206 ILE A N 1
ATOM 1653 C CA . ILE A 1 206 ? 13.227 29.688 19.25 1 78.19 206 ILE A CA 1
ATOM 1654 C C . ILE A 1 206 ? 13.898 28.875 20.359 1 78.19 206 ILE A C 1
ATOM 1656 O O . ILE A 1 206 ? 14.992 29.203 20.812 1 78.19 206 ILE A O 1
ATOM 1660 N N . LYS A 1 207 ? 13.367 27.703 20.578 1 65.94 207 LYS A N 1
ATOM 1661 C CA . LYS A 1 207 ? 14.016 26.875 21.594 1 65.94 207 LYS A CA 1
ATOM 1662 C C . LYS A 1 207 ? 15.227 26.141 21.016 1 65.94 207 LYS A C 1
ATOM 1664 O O . LYS A 1 207 ? 15.188 25.688 19.859 1 65.94 207 LYS A O 1
ATOM 1669 N N . MET B 1 1 ? -18.219 -27.078 -1.114 1 75.88 1 MET B N 1
ATOM 1670 C CA . MET B 1 1 ? -16.828 -27.359 -0.769 1 75.88 1 MET B CA 1
ATOM 1671 C C . MET B 1 1 ? -15.93 -26.219 -1.213 1 75.88 1 MET B C 1
ATOM 1673 O O . MET B 1 1 ? -16.203 -25.547 -2.211 1 75.88 1 MET B O 1
ATOM 1677 N N . ARG B 1 2 ? -14.93 -25.719 -0.429 1 88.5 2 ARG B N 1
ATOM 1678 C CA . ARG B 1 2 ? -14.016 -24.656 -0.806 1 88.5 2 ARG B CA 1
ATOM 1679 C C . ARG B 1 2 ? -13.156 -25.062 -1.997 1 88.5 2 ARG B C 1
ATOM 1681 O O . ARG B 1 2 ? -12.742 -26.219 -2.105 1 88.5 2 ARG B O 1
ATOM 1688 N N . GLY B 1 3 ? -13.047 -24.156 -2.99 1 96.44 3 GLY B N 1
ATOM 1689 C CA . GLY B 1 3 ? -12.227 -24.406 -4.164 1 96.44 3 GLY B CA 1
ATOM 1690 C C . GLY B 1 3 ? -10.766 -24.641 -3.832 1 96.44 3 GLY B C 1
ATOM 1691 O O . GLY B 1 3 ? -10.398 -24.766 -2.66 1 96.44 3 GLY B O 1
ATOM 1692 N N . LEU B 1 4 ? -9.984 -24.922 -4.867 1 98.06 4 LEU B N 1
ATOM 1693 C CA . LEU B 1 4 ? -8.562 -25.188 -4.742 1 98.06 4 LEU B CA 1
ATOM 1694 C C . LEU B 1 4 ? -7.738 -23.984 -5.191 1 98.06 4 LEU B C 1
ATOM 1696 O O . LEU B 1 4 ? -7.953 -23.453 -6.281 1 98.06 4 LEU B O 1
ATOM 1700 N N . PHE B 1 5 ? -6.859 -23.5 -4.352 1 98.69 5 PHE B N 1
ATOM 1701 C CA . PHE B 1 5 ? -6.035 -22.328 -4.637 1 98.69 5 PHE B CA 1
ATOM 1702 C C . PHE B 1 5 ? -4.598 -22.75 -4.934 1 98.69 5 PHE B C 1
ATOM 1704 O O . PHE B 1 5 ? -3.885 -23.219 -4.043 1 98.69 5 PHE B O 1
ATOM 1711 N N . ILE B 1 6 ? -4.141 -22.516 -6.172 1 98.75 6 ILE B N 1
ATOM 1712 C CA . ILE B 1 6 ? -2.818 -22.922 -6.629 1 98.75 6 ILE B CA 1
ATOM 1713 C C . ILE B 1 6 ? -2.029 -21.703 -7.086 1 98.75 6 ILE B C 1
ATOM 1715 O O . ILE B 1 6 ? -2.545 -20.859 -7.832 1 98.75 6 ILE B O 1
ATOM 1719 N N . THR B 1 7 ? -0.817 -21.609 -6.625 1 98.75 7 THR B N 1
ATOM 1720 C CA . THR B 1 7 ? 0.048 -20.516 -7.07 1 98.75 7 THR B CA 1
ATOM 1721 C C . THR B 1 7 ? 1.289 -21.062 -7.77 1 98.75 7 THR B C 1
ATOM 1723 O O . THR B 1 7 ? 1.756 -22.156 -7.445 1 98.75 7 THR B O 1
ATOM 1726 N N . LEU B 1 8 ? 1.735 -20.328 -8.734 1 98.69 8 LEU B N 1
ATOM 1727 C CA . LEU B 1 8 ? 3.031 -20.594 -9.359 1 98.69 8 LEU B CA 1
ATOM 1728 C C . LEU B 1 8 ? 4.02 -19.484 -9.016 1 98.69 8 LEU B C 1
ATOM 1730 O O . LEU B 1 8 ? 3.711 -18.297 -9.172 1 98.69 8 LEU B O 1
ATOM 1734 N N . GLU B 1 9 ? 5.16 -19.906 -8.516 1 98.56 9 GLU B N 1
ATOM 1735 C CA . GLU B 1 9 ? 6.227 -19 -8.094 1 98.56 9 GLU B CA 1
ATOM 1736 C C . GLU B 1 9 ? 7.527 -19.297 -8.828 1 98.56 9 GLU B C 1
ATOM 1738 O O . GLU B 1 9 ? 7.684 -20.359 -9.422 1 98.56 9 GLU B O 1
ATOM 1743 N N . GLY B 1 10 ? 8.43 -18.344 -8.695 1 97.44 10 GLY B N 1
ATOM 1744 C CA . GLY B 1 10 ? 9.727 -18.438 -9.352 1 97.44 10 GLY B CA 1
ATOM 1745 C C . GLY B 1 10 ? 10.242 -17.094 -9.828 1 97.44 10 GLY B C 1
ATOM 1746 O O . GLY B 1 10 ? 9.508 -16.094 -9.828 1 97.44 10 GLY B O 1
ATOM 1747 N N . ILE B 1 11 ? 11.531 -17.125 -10.219 1 96.69 11 ILE B N 1
ATOM 1748 C CA . ILE B 1 11 ? 12.156 -15.875 -10.648 1 96.69 11 ILE B CA 1
ATOM 1749 C C . ILE B 1 11 ? 11.695 -15.531 -12.055 1 96.69 11 ILE B C 1
ATOM 1751 O O . ILE B 1 11 ? 10.859 -16.219 -12.633 1 96.69 11 ILE B O 1
ATOM 1755 N N . GLU B 1 12 ? 12.133 -14.406 -12.531 1 94.62 12 GLU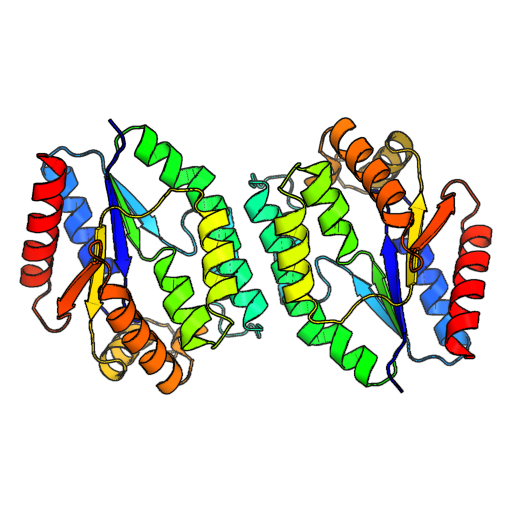 B N 1
ATOM 1756 C CA . GLU B 1 12 ? 11.773 -13.938 -13.867 1 94.62 12 GLU B CA 1
ATOM 1757 C C . GLU B 1 12 ? 12.188 -14.945 -14.938 1 94.62 12 GLU B C 1
ATOM 1759 O O . GLU B 1 12 ? 13.266 -15.539 -14.852 1 94.62 12 GLU B O 1
ATOM 1764 N N . GLY B 1 13 ? 11.312 -15.148 -15.906 1 94.38 13 GLY B N 1
ATOM 1765 C CA . GLY B 1 13 ? 11.648 -15.984 -17.047 1 94.38 13 GLY B CA 1
ATOM 1766 C C . GLY B 1 13 ? 11.562 -17.469 -16.75 1 94.38 13 GLY B C 1
ATOM 1767 O O . GLY B 1 13 ? 11.969 -18.297 -17.578 1 94.38 13 GLY B O 1
ATOM 1768 N N . SER B 1 14 ? 10.961 -17.797 -15.664 1 96.69 14 SER B N 1
ATOM 1769 C CA . SER B 1 14 ? 11.008 -19.203 -15.227 1 96.69 14 SER B CA 1
ATOM 1770 C C . SER B 1 14 ? 9.938 -20.031 -15.93 1 96.69 14 SER B C 1
ATOM 1772 O O . SER B 1 14 ? 9.961 -21.266 -15.859 1 96.69 14 SER B O 1
ATOM 1774 N N . GLY B 1 15 ? 9 -19.422 -16.562 1 96.19 15 GLY B N 1
ATOM 1775 C CA . GLY B 1 15 ? 8.031 -20.172 -17.328 1 96.19 15 GLY B CA 1
ATOM 1776 C C . GLY B 1 15 ? 6.684 -20.281 -16.641 1 96.19 15 GLY B C 1
ATOM 1777 O O . GLY B 1 15 ? 5.848 -21.094 -17.031 1 96.19 15 GLY B O 1
ATOM 1778 N N . LYS B 1 16 ? 6.402 -19.5 -15.625 1 97.44 16 LYS B N 1
ATOM 1779 C CA . LYS B 1 16 ? 5.164 -19.531 -14.852 1 97.44 16 LYS B CA 1
ATOM 1780 C C . LYS B 1 16 ? 3.951 -19.297 -15.75 1 97.44 16 LYS B C 1
ATOM 1782 O O . LYS B 1 16 ? 2.98 -20.062 -15.695 1 97.44 16 LYS B O 1
ATOM 1787 N N . SER B 1 17 ? 4.051 -18.266 -16.578 1 95.38 17 SER B N 1
ATOM 1788 C CA . SER B 1 17 ? 2.922 -17.906 -17.422 1 95.38 17 SER B CA 1
ATOM 1789 C C . SER B 1 17 ? 2.559 -19.047 -18.375 1 95.38 17 SER B C 1
ATOM 1791 O O . SER B 1 17 ? 1.379 -19.312 -18.594 1 95.38 17 SER B O 1
ATOM 1793 N N . THR B 1 18 ? 3.551 -19.703 -18.922 1 96.94 18 THR B N 1
ATOM 1794 C CA . THR B 1 18 ? 3.326 -20.828 -19.797 1 96.94 18 THR B CA 1
ATOM 1795 C C . THR B 1 18 ? 2.635 -21.969 -19.047 1 96.94 18 THR B C 1
ATOM 1797 O O . THR B 1 18 ? 1.646 -22.531 -19.531 1 96.94 18 THR B O 1
ATOM 1800 N N . GLN B 1 19 ? 3.135 -22.281 -17.953 1 98.62 19 GLN B N 1
ATOM 1801 C CA . GLN B 1 19 ? 2.621 -23.406 -17.188 1 98.62 19 GLN B CA 1
ATOM 1802 C C . GLN B 1 19 ? 1.204 -23.141 -16.688 1 98.62 19 GLN B C 1
ATOM 1804 O O . GLN B 1 19 ? 0.365 -24.047 -16.672 1 98.62 19 GLN B O 1
ATOM 1809 N N . ILE B 1 20 ? 0.943 -21.953 -16.25 1 98.56 20 ILE B N 1
ATOM 1810 C CA . ILE B 1 20 ? -0.386 -21.594 -15.766 1 98.56 20 ILE B CA 1
ATOM 1811 C C . ILE B 1 20 ? -1.407 -21.75 -16.891 1 98.56 20 ILE B C 1
ATOM 1813 O O . ILE B 1 20 ? -2.51 -22.266 -16.672 1 98.56 20 ILE B O 1
ATOM 1817 N N . GLU B 1 21 ? -1.079 -21.297 -18.047 1 98.5 21 GLU B N 1
ATOM 1818 C CA . GLU B 1 21 ? -1.978 -21.375 -19.188 1 98.5 21 GLU B CA 1
ATOM 1819 C C . GLU B 1 21 ? -2.246 -22.828 -19.578 1 98.5 21 GLU B C 1
ATOM 1821 O O . GLU B 1 21 ? -3.385 -23.203 -19.875 1 98.5 21 GLU B O 1
ATOM 1826 N N . MET B 1 22 ? -1.21 -23.609 -19.641 1 98.69 22 MET B N 1
ATOM 1827 C CA . MET B 1 22 ? -1.359 -25.016 -19.953 1 98.69 22 MET B CA 1
ATOM 1828 C C . MET B 1 22 ? -2.258 -25.719 -18.938 1 98.69 22 MET B C 1
ATOM 1830 O O . MET B 1 22 ? -3.125 -26.516 -19.312 1 98.69 22 MET B O 1
ATOM 1834 N N . LEU B 1 23 ? -2.008 -25.438 -17.688 1 98.75 23 LEU B N 1
ATOM 1835 C CA . LEU B 1 23 ? -2.797 -26.047 -16.625 1 98.75 23 LEU B CA 1
ATOM 1836 C C . LEU B 1 23 ? -4.258 -25.625 -16.719 1 98.75 23 LEU B C 1
ATOM 1838 O O . LEU B 1 23 ? -5.16 -26.453 -16.562 1 98.75 23 LEU B O 1
ATOM 1842 N N . TYR B 1 24 ? -4.496 -24.297 -16.938 1 98.75 24 TYR B N 1
ATOM 1843 C CA . TYR B 1 24 ? -5.84 -23.75 -17.094 1 98.75 24 TYR B CA 1
ATOM 1844 C C . TYR B 1 24 ? -6.598 -24.5 -18.188 1 98.75 24 TYR B C 1
ATOM 1846 O O . TYR B 1 24 ? -7.715 -24.969 -17.969 1 98.75 24 TYR B O 1
ATOM 1854 N N . LYS B 1 25 ? -5.988 -24.625 -19.344 1 98.62 25 LYS B N 1
ATOM 1855 C CA . LYS B 1 25 ? -6.621 -25.266 -20.5 1 98.62 25 LYS B CA 1
ATOM 1856 C C . LYS B 1 25 ? -6.961 -26.719 -20.203 1 98.62 25 LYS B C 1
ATOM 1858 O O . LYS B 1 25 ? -8.047 -27.188 -20.547 1 98.62 25 LYS B O 1
ATOM 1863 N N . ARG B 1 26 ? -6.043 -27.375 -19.609 1 98.38 26 ARG B N 1
ATOM 1864 C CA . ARG B 1 26 ? -6.242 -28.797 -19.344 1 98.38 26 ARG B CA 1
ATOM 1865 C C . ARG B 1 26 ? -7.344 -29.016 -18.312 1 98.38 26 ARG B C 1
ATOM 1867 O O . ARG B 1 26 ? -8.188 -29.906 -18.469 1 98.38 26 ARG B O 1
ATOM 1874 N N . LEU B 1 27 ? -7.355 -28.281 -17.25 1 98.19 27 LEU B N 1
ATOM 1875 C CA . LEU B 1 27 ? -8.375 -28.406 -16.219 1 98.19 27 LEU B CA 1
ATOM 1876 C C . LEU B 1 27 ? -9.758 -28.078 -16.766 1 98.19 27 LEU B C 1
ATOM 1878 O O . LEU B 1 27 ? -10.734 -28.75 -16.438 1 98.19 27 LEU B O 1
ATOM 1882 N N . LYS B 1 28 ? -9.805 -27 -17.578 1 98.12 28 LYS B N 1
ATOM 1883 C CA . LYS B 1 28 ? -11.078 -26.672 -18.219 1 98.12 28 LYS B CA 1
ATOM 1884 C C . LYS B 1 28 ? -11.578 -27.812 -19.094 1 98.12 28 LYS B C 1
ATOM 1886 O O . LYS B 1 28 ? -12.773 -28.125 -19.094 1 98.12 28 LYS B O 1
ATOM 1891 N N . LYS B 1 29 ? -10.68 -28.391 -19.812 1 97.81 29 LYS B N 1
ATOM 1892 C CA . LYS B 1 29 ? -11.023 -29.531 -20.672 1 97.81 29 LYS B CA 1
ATOM 1893 C C . LYS B 1 29 ? -11.578 -30.688 -19.844 1 97.81 29 LYS B C 1
ATOM 1895 O O . LYS B 1 29 ? -12.477 -31.406 -20.281 1 97.81 29 LYS B O 1
ATOM 1900 N N . ASP B 1 30 ? -11.078 -30.828 -18.703 1 96.81 30 ASP B N 1
ATOM 1901 C CA . ASP B 1 30 ? -11.5 -31.906 -17.812 1 96.81 30 ASP B CA 1
ATOM 1902 C C . ASP B 1 30 ? -12.797 -31.547 -17.094 1 96.81 30 ASP B C 1
ATOM 1904 O O . ASP B 1 30 ? -13.312 -32.344 -16.297 1 96.81 30 ASP B O 1
ATOM 1908 N N . GLY B 1 31 ? -13.359 -30.328 -17.25 1 96.44 31 GLY B N 1
ATOM 1909 C CA . GLY B 1 31 ? -14.688 -29.984 -16.766 1 96.44 31 GLY B CA 1
ATOM 1910 C C . GLY B 1 31 ? -14.664 -29.172 -15.492 1 96.44 31 GLY B C 1
ATOM 1911 O O . GLY B 1 31 ? -15.719 -28.906 -14.891 1 96.44 31 GLY B O 1
ATOM 1912 N N . PHE B 1 32 ? -13.477 -28.719 -15.07 1 97.06 32 PHE B N 1
ATOM 1913 C CA . PHE B 1 32 ? -13.391 -27.922 -13.844 1 97.06 32 PHE B CA 1
ATOM 1914 C C . PHE B 1 32 ? -13.664 -26.453 -14.117 1 97.06 32 PHE B C 1
ATOM 1916 O O . PHE B 1 32 ? -13.383 -25.969 -15.219 1 97.06 32 PHE B O 1
ATOM 1923 N N . ASP B 1 33 ? -14.297 -25.781 -13.172 1 97.75 33 ASP B N 1
ATOM 1924 C CA . ASP B 1 33 ? -14.43 -24.328 -13.211 1 97.75 33 ASP B CA 1
ATOM 1925 C C . ASP B 1 33 ? -13.164 -23.656 -12.695 1 97.75 33 ASP B C 1
ATOM 1927 O O . ASP B 1 33 ? -12.859 -23.719 -11.5 1 97.75 33 ASP B O 1
ATOM 1931 N N . VAL B 1 34 ? -12.422 -23.062 -13.602 1 98.56 34 VAL B N 1
ATOM 1932 C CA . VAL B 1 34 ? -11.086 -22.562 -13.297 1 98.56 34 VAL B CA 1
ATOM 1933 C C . VAL B 1 34 ? -10.969 -21.094 -13.688 1 98.56 34 VAL B C 1
ATOM 1935 O O . VAL B 1 34 ? -11.492 -20.672 -14.727 1 98.56 34 VAL B O 1
ATOM 1938 N N . ILE B 1 35 ? -10.32 -20.312 -12.812 1 98.62 35 ILE B N 1
ATOM 1939 C CA . ILE B 1 35 ? -9.953 -18.953 -13.203 1 98.62 35 ILE B CA 1
ATOM 1940 C C . ILE B 1 35 ? -8.445 -18.766 -13.062 1 98.62 35 ILE B C 1
ATOM 1942 O O . ILE B 1 35 ? -7.801 -19.438 -12.25 1 98.62 35 ILE B O 1
ATOM 1946 N N . ILE B 1 36 ? -7.902 -17.891 -13.891 1 98.75 36 ILE B N 1
ATOM 1947 C CA . ILE B 1 36 ? -6.516 -17.453 -13.805 1 98.75 36 ILE B CA 1
ATOM 1948 C C . ILE B 1 36 ? -6.457 -16.016 -13.25 1 98.75 36 ILE B C 1
ATOM 1950 O O . ILE B 1 36 ? -7.328 -15.203 -13.547 1 98.75 36 ILE B O 1
ATOM 1954 N N . THR B 1 37 ? -5.484 -15.812 -12.461 1 98.75 37 THR B N 1
ATOM 1955 C CA . THR B 1 37 ? -5.215 -14.461 -11.984 1 98.75 37 THR B CA 1
ATOM 1956 C C . THR B 1 37 ? -3.719 -14.266 -11.742 1 98.75 37 THR B C 1
ATOM 1958 O O . THR B 1 37 ? -2.91 -15.125 -12.094 1 98.75 37 THR B O 1
ATOM 1961 N N . ARG B 1 38 ? -3.346 -13.055 -11.281 1 98.56 38 ARG B N 1
ATOM 1962 C CA . ARG B 1 38 ? -1.933 -12.75 -11.078 1 98.56 38 ARG B CA 1
ATOM 1963 C C . ARG B 1 38 ? -1.75 -11.664 -10.023 1 98.56 38 ARG B C 1
ATOM 1965 O O . ARG B 1 38 ? -2.674 -10.898 -9.75 1 98.56 38 ARG B O 1
ATOM 1972 N N . GLU B 1 39 ? -0.555 -11.719 -9.445 1 98.06 39 GLU B N 1
ATOM 1973 C CA . GLU B 1 39 ? -0.119 -10.625 -8.586 1 98.06 39 GLU B CA 1
ATOM 1974 C C . GLU B 1 39 ? 1.211 -10.047 -9.062 1 98.06 39 GLU B C 1
ATOM 1976 O O . GLU B 1 39 ? 2.137 -10.789 -9.383 1 98.06 39 GLU B O 1
ATOM 1981 N N . PRO B 1 40 ? 1.35 -8.805 -8.977 1 98.38 40 PRO B N 1
ATOM 1982 C CA . PRO B 1 40 ? 0.264 -7.828 -8.852 1 98.38 40 PRO B CA 1
ATOM 1983 C C . PRO B 1 40 ? -0.579 -7.707 -10.117 1 98.38 40 PRO B C 1
ATOM 1985 O O . PRO B 1 40 ? -0.111 -8.039 -11.203 1 98.38 40 PRO B O 1
ATOM 1988 N N . GLY B 1 41 ? -1.904 -7.266 -9.945 1 98.5 41 GLY B N 1
ATOM 1989 C CA . GLY B 1 41 ? -2.615 -6.855 -11.148 1 98.5 41 GLY B CA 1
ATOM 1990 C C . GLY B 1 41 ? -3.885 -7.648 -11.391 1 98.5 41 GLY B C 1
ATOM 1991 O O . GLY B 1 41 ? -4.48 -7.562 -12.469 1 98.5 41 GLY B O 1
ATOM 1992 N N . GLY B 1 42 ? -4.309 -8.398 -10.438 1 98.31 42 GLY B N 1
ATOM 1993 C CA . GLY B 1 42 ? -5.434 -9.297 -10.648 1 98.31 42 GLY B CA 1
ATOM 1994 C C . GLY B 1 42 ? -6.777 -8.594 -10.594 1 98.31 42 GLY B C 1
ATOM 1995 O O . GLY B 1 42 ? -7.809 -9.18 -10.922 1 98.31 42 GLY B O 1
ATOM 1996 N N . THR B 1 43 ? -6.863 -7.387 -10.18 1 98.5 43 THR B N 1
ATOM 1997 C CA . THR B 1 43 ? -8.062 -6.566 -10.094 1 98.5 43 THR B CA 1
ATOM 1998 C C . THR B 1 43 ? -7.863 -5.234 -10.812 1 98.5 43 THR B C 1
ATOM 2000 O O . THR B 1 43 ? -6.738 -4.875 -11.164 1 98.5 43 THR B O 1
ATOM 2003 N N . PRO B 1 44 ? -8.977 -4.492 -11.07 1 97.88 44 PRO B N 1
ATOM 2004 C CA . PRO B 1 44 ? -8.805 -3.174 -11.688 1 97.88 44 PRO B CA 1
ATOM 2005 C C . PRO B 1 44 ? -7.844 -2.279 -10.906 1 97.88 44 PRO B C 1
ATOM 2007 O O . PRO B 1 44 ? -6.934 -1.685 -11.492 1 97.88 44 PRO B O 1
ATOM 2010 N N . ILE B 1 45 ? -7.98 -2.209 -9.633 1 97.62 45 ILE B N 1
ATOM 2011 C CA . ILE B 1 45 ? -7.07 -1.437 -8.789 1 97.62 45 ILE B CA 1
ATOM 2012 C C . ILE B 1 45 ? -5.672 -2.047 -8.844 1 97.62 45 ILE B C 1
ATOM 2014 O O . ILE B 1 45 ? -4.676 -1.323 -8.898 1 97.62 45 ILE B O 1
ATOM 2018 N N . GLY B 1 46 ? -5.625 -3.336 -8.805 1 98.56 46 GLY B N 1
ATOM 2019 C CA . GLY B 1 46 ? -4.352 -4.035 -8.898 1 98.56 46 GLY B CA 1
ATOM 2020 C C . GLY B 1 46 ? -3.574 -3.707 -10.156 1 98.56 46 GLY B C 1
ATOM 2021 O O . GLY B 1 46 ? -2.346 -3.621 -10.125 1 98.56 46 GLY B O 1
ATOM 2022 N N . LYS B 1 47 ? -4.297 -3.555 -11.266 1 98.44 47 LYS B N 1
ATOM 2023 C CA . LYS B 1 47 ? -3.645 -3.213 -12.523 1 98.44 47 LYS B CA 1
ATOM 2024 C C . LYS B 1 47 ? -2.957 -1.854 -12.438 1 98.44 47 LYS B C 1
ATOM 2026 O O . LYS B 1 47 ? -1.866 -1.669 -12.977 1 98.44 47 LYS B O 1
ATOM 2031 N N . GLU B 1 48 ? -3.59 -0.911 -11.797 1 98 48 GLU B N 1
ATOM 2032 C CA . GLU B 1 48 ? -2.984 0.403 -11.602 1 98 48 GLU B CA 1
ATOM 2033 C C . GLU B 1 48 ? -1.763 0.318 -10.688 1 98 48 GLU B C 1
ATOM 2035 O O . GLU B 1 48 ? -0.743 0.96 -10.953 1 98 48 GLU B O 1
ATOM 2040 N N . ILE B 1 49 ? -1.887 -0.464 -9.648 1 98.62 49 ILE B N 1
ATOM 2041 C CA . ILE B 1 49 ? -0.766 -0.659 -8.734 1 98.62 49 ILE B CA 1
ATOM 2042 C C . ILE B 1 49 ? 0.398 -1.31 -9.484 1 98.62 49 ILE B C 1
ATOM 2044 O O . ILE B 1 49 ? 1.555 -0.924 -9.297 1 98.62 49 ILE B O 1
ATOM 2048 N N . ARG B 1 50 ? 0.096 -2.277 -10.32 1 98.31 50 ARG B N 1
ATOM 2049 C CA . ARG B 1 50 ? 1.109 -2.967 -11.109 1 98.31 50 ARG B CA 1
ATOM 2050 C C . ARG B 1 50 ? 1.895 -1.984 -11.969 1 98.31 50 ARG B C 1
ATOM 2052 O O . ARG B 1 50 ? 3.121 -2.064 -12.055 1 98.31 50 ARG B O 1
ATOM 2059 N N . LYS B 1 51 ? 1.166 -1.105 -12.586 1 97.62 51 LYS B N 1
ATOM 2060 C CA . LYS B 1 51 ? 1.826 -0.097 -13.406 1 97.62 51 LYS B CA 1
ATOM 2061 C C . LYS B 1 51 ? 2.846 0.696 -12.594 1 97.62 51 LYS B C 1
ATOM 2063 O O . LYS B 1 51 ? 3.953 0.963 -13.07 1 97.62 51 LYS B O 1
ATOM 2068 N N . LEU B 1 52 ? 2.488 1.059 -11.406 1 97.62 52 LEU B N 1
ATOM 2069 C CA . LEU B 1 52 ? 3.371 1.821 -10.531 1 97.62 52 LEU B CA 1
ATOM 2070 C C . LEU B 1 52 ? 4.594 0.999 -10.141 1 97.62 52 LEU B C 1
ATOM 2072 O O . LEU B 1 52 ? 5.715 1.506 -10.148 1 97.62 52 LEU B O 1
ATOM 2076 N N . LEU B 1 53 ? 4.371 -0.218 -9.781 1 98.19 53 LEU B N 1
ATOM 2077 C CA . LEU B 1 53 ? 5.406 -1.099 -9.25 1 98.19 53 LEU B CA 1
ATOM 2078 C C . LEU B 1 53 ? 6.453 -1.411 -10.312 1 98.19 53 LEU B C 1
ATOM 2080 O O . LEU B 1 53 ? 7.637 -1.552 -10 1 98.19 53 LEU B O 1
ATOM 2084 N N . LEU B 1 54 ? 5.992 -1.504 -11.57 1 96.75 54 LEU B N 1
ATOM 2085 C CA . LEU B 1 54 ? 6.859 -2.105 -12.578 1 96.75 54 LEU B CA 1
ATOM 2086 C C . LEU B 1 54 ? 7.473 -1.038 -13.477 1 96.75 54 LEU B C 1
ATOM 2088 O O . LEU B 1 54 ? 8.383 -1.324 -14.258 1 96.75 54 LEU B O 1
ATOM 2092 N N . ASP B 1 55 ? 7.004 0.221 -13.367 1 95.94 55 ASP B N 1
ATOM 2093 C CA . ASP B 1 55 ? 7.527 1.315 -14.18 1 95.94 55 ASP B CA 1
ATOM 2094 C C . ASP B 1 55 ? 9 1.572 -13.867 1 95.94 55 ASP B C 1
ATOM 2096 O O . ASP B 1 55 ? 9.336 2.029 -12.773 1 95.94 55 ASP B O 1
ATOM 2100 N N . PRO B 1 56 ? 9.867 1.371 -14.852 1 93.75 56 PRO B N 1
ATOM 2101 C CA . PRO B 1 56 ? 11.305 1.506 -14.594 1 93.75 56 PRO B CA 1
ATOM 2102 C C . PRO B 1 56 ? 11.711 2.939 -14.266 1 93.75 56 PRO B C 1
ATOM 2104 O O . PRO B 1 56 ? 12.812 3.168 -13.742 1 93.75 56 PRO B O 1
ATOM 2107 N N . ASP B 1 57 ? 10.938 3.916 -14.531 1 94.75 57 ASP B N 1
ATOM 2108 C CA . ASP B 1 57 ? 11.266 5.316 -14.281 1 94.75 57 ASP B CA 1
ATOM 2109 C C . ASP B 1 57 ? 10.953 5.703 -12.836 1 94.75 57 ASP B C 1
ATOM 2111 O O . ASP B 1 57 ? 11.375 6.762 -12.367 1 94.75 57 ASP B O 1
ATOM 2115 N N . ASN B 1 58 ? 10.25 4.863 -12.141 1 96.19 58 ASN B N 1
ATOM 2116 C CA . ASN B 1 58 ? 9.891 5.172 -10.758 1 96.19 58 ASN B CA 1
ATOM 2117 C C . ASN B 1 58 ? 11.008 4.805 -9.797 1 96.19 58 ASN B C 1
ATOM 2119 O O . ASN B 1 58 ? 11.594 3.723 -9.891 1 96.19 58 ASN B O 1
ATOM 2123 N N . ILE B 1 59 ? 11.281 5.742 -8.922 1 94.5 59 ILE B N 1
ATOM 2124 C CA . ILE B 1 59 ? 12.188 5.492 -7.805 1 94.5 59 ILE B CA 1
ATOM 2125 C C . ILE B 1 59 ? 11.375 5.191 -6.547 1 94.5 59 ILE B C 1
ATOM 2127 O O . ILE B 1 59 ? 10.641 6.051 -6.055 1 94.5 59 ILE B O 1
ATOM 2131 N N . MET B 1 60 ? 11.578 4.023 -6.055 1 96.25 60 MET B N 1
ATOM 2132 C CA . MET B 1 60 ? 10.703 3.559 -4.988 1 96.25 60 MET B CA 1
ATOM 2133 C C . MET B 1 60 ? 11.5 2.918 -3.859 1 96.25 60 MET B C 1
ATOM 2135 O O . MET B 1 60 ? 12.375 2.082 -4.109 1 96.25 60 MET B O 1
ATOM 2139 N N . GLY B 1 61 ? 11.203 3.35 -2.621 1 97.19 61 GLY B N 1
ATOM 2140 C CA . GLY B 1 61 ? 11.812 2.697 -1.478 1 97.19 61 GLY B CA 1
ATOM 2141 C C . GLY B 1 61 ? 11.281 1.3 -1.229 1 97.19 61 GLY B C 1
ATOM 2142 O O . GLY B 1 61 ? 10.18 0.964 -1.672 1 97.19 61 GLY B O 1
ATOM 2143 N N . ALA B 1 62 ? 12.039 0.481 -0.466 1 97.88 62 ALA B N 1
ATOM 2144 C CA . ALA B 1 62 ? 11.719 -0.925 -0.243 1 97.88 62 ALA B CA 1
ATOM 2145 C C . ALA B 1 62 ? 10.398 -1.072 0.517 1 97.88 62 ALA B C 1
ATOM 2147 O O . ALA B 1 62 ? 9.586 -1.945 0.202 1 97.88 62 ALA B O 1
ATOM 2148 N N . LYS B 1 63 ? 10.172 -0.248 1.52 1 98.5 63 LYS B N 1
ATOM 2149 C CA . LYS B 1 63 ? 8.945 -0.348 2.295 1 98.5 63 LYS B CA 1
ATOM 2150 C C . LYS B 1 63 ? 7.727 -0.004 1.441 1 98.5 63 LYS B C 1
ATOM 2152 O O . LYS B 1 63 ? 6.699 -0.686 1.51 1 98.5 63 LYS B O 1
ATOM 2157 N N . ALA B 1 64 ? 7.84 1.084 0.677 1 98.69 64 ALA B N 1
ATOM 2158 C CA . ALA B 1 64 ? 6.746 1.472 -0.21 1 98.69 64 ALA B CA 1
ATOM 2159 C C . ALA B 1 64 ? 6.426 0.358 -1.203 1 98.69 64 ALA B C 1
ATOM 2161 O O . ALA B 1 64 ? 5.254 0.035 -1.425 1 98.69 64 ALA B O 1
ATOM 2162 N N . GLU B 1 65 ? 7.473 -0.216 -1.814 1 98.69 65 GLU B N 1
ATOM 2163 C CA . GLU B 1 65 ? 7.316 -1.331 -2.744 1 98.69 65 GLU B CA 1
ATOM 2164 C C . GLU B 1 65 ? 6.539 -2.479 -2.105 1 98.69 65 GLU B C 1
ATOM 2166 O O . GLU B 1 65 ? 5.539 -2.943 -2.66 1 98.69 65 GLU B O 1
ATOM 2171 N N . PHE B 1 66 ? 6.965 -2.834 -0.938 1 98.81 66 PHE B N 1
ATOM 2172 C CA . PHE B 1 66 ? 6.328 -3.941 -0.233 1 98.81 66 PHE B CA 1
ATOM 2173 C C . PHE B 1 66 ? 4.859 -3.637 0.038 1 98.81 66 PHE B C 1
ATOM 2175 O O . PHE B 1 66 ? 3.99 -4.473 -0.223 1 98.81 66 PHE B O 1
ATOM 2182 N N . LEU B 1 67 ? 4.613 -2.518 0.546 1 98.88 67 LEU B N 1
ATOM 2183 C CA . LEU B 1 67 ? 3.264 -2.16 0.964 1 98.88 67 LEU B CA 1
ATOM 2184 C C . LEU B 1 67 ? 2.338 -2.027 -0.241 1 98.88 67 LEU B C 1
ATOM 2186 O O . LEU B 1 67 ? 1.141 -2.305 -0.143 1 98.88 67 LEU B O 1
ATOM 2190 N N . LEU B 1 68 ? 2.863 -1.631 -1.403 1 98.88 68 LEU B N 1
ATOM 2191 C CA . LEU B 1 68 ? 2.061 -1.623 -2.621 1 98.88 68 LEU B CA 1
ATOM 2192 C C . LEU B 1 68 ? 1.678 -3.041 -3.029 1 98.88 68 LEU B C 1
ATOM 2194 O O . LEU B 1 68 ? 0.536 -3.293 -3.42 1 98.88 68 LEU B O 1
ATOM 2198 N N . TYR B 1 69 ? 2.633 -3.979 -2.961 1 98.81 69 TYR B N 1
ATOM 2199 C CA . TYR B 1 69 ? 2.299 -5.371 -3.234 1 98.81 69 TYR B CA 1
ATOM 2200 C C . TYR B 1 69 ? 1.231 -5.879 -2.271 1 98.81 69 TYR B C 1
ATOM 2202 O O . TYR B 1 69 ? 0.307 -6.586 -2.676 1 98.81 69 TYR B O 1
ATOM 2210 N N . ALA B 1 70 ? 1.381 -5.527 -1.008 1 98.81 70 ALA B N 1
ATOM 2211 C CA . ALA B 1 70 ? 0.427 -5.961 0.011 1 98.81 70 ALA B CA 1
ATOM 2212 C C . ALA B 1 70 ? -0.957 -5.375 -0.248 1 98.81 70 ALA B C 1
ATOM 2214 O O . ALA B 1 70 ? -1.972 -6.043 -0.035 1 98.81 70 ALA B O 1
ATOM 2215 N N . ALA B 1 71 ? -0.97 -4.113 -0.664 1 98.88 71 ALA B N 1
ATOM 2216 C CA . ALA B 1 71 ? -2.244 -3.477 -0.989 1 98.88 71 ALA B CA 1
ATOM 2217 C C . ALA B 1 71 ? -2.932 -4.188 -2.15 1 98.88 71 ALA B C 1
ATOM 2219 O O . ALA B 1 71 ? -4.137 -4.438 -2.105 1 98.88 71 ALA B O 1
ATOM 2220 N N . ASP B 1 72 ? -2.195 -4.492 -3.203 1 98.88 72 ASP B N 1
ATOM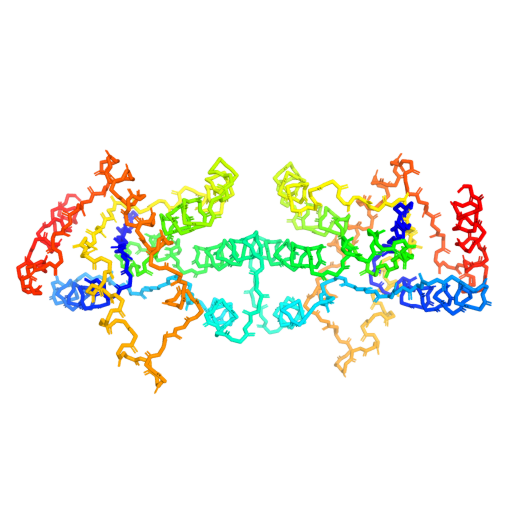 2221 C CA . ASP B 1 72 ? -2.725 -5.262 -4.324 1 98.88 72 ASP B CA 1
ATOM 2222 C C . ASP B 1 72 ? -3.312 -6.59 -3.848 1 98.88 72 ASP B C 1
ATOM 2224 O O . ASP B 1 72 ? -4.422 -6.957 -4.238 1 98.88 72 ASP B O 1
ATOM 2228 N N . ARG B 1 73 ? -2.545 -7.254 -3.02 1 98.88 73 ARG B N 1
ATOM 2229 C CA . ARG B 1 73 ? -2.953 -8.57 -2.537 1 98.88 73 ARG B CA 1
ATOM 2230 C C . ARG B 1 73 ? -4.223 -8.469 -1.695 1 98.88 73 ARG B C 1
ATOM 2232 O O . ARG B 1 73 ? -5.109 -9.32 -1.805 1 98.88 73 ARG B O 1
ATOM 2239 N N . ALA B 1 74 ? -4.305 -7.453 -0.839 1 98.81 74 ALA B N 1
ATOM 2240 C CA . ALA B 1 74 ? -5.504 -7.254 -0.025 1 98.81 74 ALA B CA 1
ATOM 2241 C C . ALA B 1 74 ? -6.746 -7.133 -0.9 1 98.81 74 ALA B C 1
ATOM 2243 O O . ALA B 1 74 ? -7.77 -7.77 -0.633 1 98.81 74 ALA B O 1
ATOM 2244 N N . GLN B 1 75 ? -6.656 -6.336 -1.901 1 98.81 75 GLN B N 1
ATOM 2245 C CA . GLN B 1 75 ? -7.773 -6.148 -2.818 1 98.81 75 GLN B CA 1
ATOM 2246 C C . GLN B 1 75 ? -8.062 -7.43 -3.598 1 98.81 75 GLN B C 1
ATOM 2248 O O . GLN B 1 75 ? -9.227 -7.789 -3.805 1 98.81 75 GLN B O 1
ATOM 2253 N N . HIS B 1 76 ? -7.012 -8.07 -4.047 1 98.88 76 HIS B N 1
ATOM 2254 C CA . HIS B 1 76 ? -7.09 -9.289 -4.84 1 98.88 76 HIS B CA 1
ATOM 2255 C C . HIS B 1 76 ? -7.867 -10.375 -4.098 1 98.88 76 HIS B C 1
ATOM 2257 O O . HIS B 1 76 ? -8.766 -11 -4.668 1 98.88 76 HIS B O 1
ATOM 2263 N N . VAL B 1 77 ? -7.547 -10.555 -2.822 1 98.75 77 VAL B N 1
ATOM 2264 C CA . VAL B 1 77 ? -8.141 -11.602 -1.999 1 98.75 77 VAL B CA 1
ATOM 2265 C C . VAL B 1 77 ? -9.633 -11.352 -1.833 1 98.75 77 VAL B C 1
ATOM 2267 O O . VAL B 1 77 ? -10.453 -12.242 -2.084 1 98.75 77 VAL B O 1
ATOM 2270 N N . VAL B 1 78 ? -10 -10.156 -1.501 1 98.12 78 VAL B N 1
ATOM 2271 C CA . VAL B 1 78 ? -11.391 -9.891 -1.132 1 98.12 78 VAL B CA 1
ATOM 2272 C C . VAL B 1 78 ? -12.25 -9.797 -2.391 1 98.12 78 VAL B C 1
ATOM 2274 O O . VAL B 1 78 ? -13.414 -10.203 -2.387 1 98.12 78 VAL B O 1
ATOM 2277 N N . GLU B 1 79 ? -11.664 -9.344 -3.447 1 98.44 79 GLU B N 1
ATOM 2278 C CA . GLU B 1 79 ? -12.461 -9.047 -4.637 1 98.44 79 GLU B CA 1
ATOM 2279 C C . GLU B 1 79 ? -12.57 -10.266 -5.543 1 98.44 79 GLU B C 1
ATOM 2281 O O . GLU B 1 79 ? -13.578 -10.453 -6.223 1 98.44 79 GLU B O 1
ATOM 2286 N N . LEU B 1 80 ? -11.531 -11.109 -5.566 1 98.56 80 LEU B N 1
ATOM 2287 C CA . LEU B 1 80 ? -11.523 -12.133 -6.609 1 98.56 80 LEU B CA 1
ATOM 2288 C C . LEU B 1 80 ? -11.25 -13.508 -6.02 1 98.56 80 LEU B C 1
ATOM 2290 O O . LEU B 1 80 ? -12.047 -14.438 -6.199 1 98.56 80 LEU B O 1
ATOM 2294 N N . ILE B 1 81 ? -10.195 -13.695 -5.258 1 98.75 81 ILE B N 1
ATOM 2295 C CA . ILE B 1 81 ? -9.695 -15.016 -4.895 1 98.75 81 ILE B CA 1
ATOM 2296 C C . ILE B 1 81 ? -10.664 -15.688 -3.922 1 98.75 81 ILE B C 1
ATOM 2298 O O . ILE B 1 81 ? -11.141 -16.797 -4.172 1 98.75 81 ILE B O 1
ATOM 2302 N N . LYS B 1 82 ? -10.969 -14.984 -2.857 1 98.38 82 LYS B N 1
ATOM 2303 C CA . LYS B 1 82 ? -11.812 -15.578 -1.825 1 98.38 82 LYS B CA 1
ATOM 2304 C C . LYS B 1 82 ? -13.195 -15.914 -2.373 1 98.38 82 LYS B C 1
ATOM 2306 O O . LYS B 1 82 ? -13.672 -17.047 -2.217 1 98.38 82 LYS B O 1
ATOM 2311 N N . PRO B 1 83 ? -13.891 -14.961 -3.053 1 98.38 83 PRO B N 1
ATOM 2312 C CA . PRO B 1 83 ? -15.203 -15.305 -3.609 1 98.38 83 PRO B CA 1
ATOM 2313 C C . PRO B 1 83 ? -15.133 -16.484 -4.586 1 98.38 83 PRO B C 1
ATOM 2315 O O . PRO B 1 83 ? -16.047 -17.312 -4.609 1 98.38 83 PRO B O 1
ATOM 2318 N N . ALA B 1 84 ? -14.109 -16.562 -5.406 1 98.62 84 ALA B N 1
ATOM 2319 C CA . ALA B 1 84 ? -13.953 -17.672 -6.352 1 98.62 84 ALA B CA 1
ATOM 2320 C C . ALA B 1 84 ? -13.805 -19 -5.625 1 98.62 84 ALA B C 1
ATOM 2322 O O . ALA B 1 84 ? -14.445 -19.984 -5.984 1 98.62 84 ALA B O 1
ATOM 2323 N N . LEU B 1 85 ? -13.008 -19 -4.605 1 98.44 85 LEU B N 1
ATOM 2324 C CA . LEU B 1 85 ? -12.781 -20.219 -3.834 1 98.44 85 LEU B CA 1
ATOM 2325 C C . LEU B 1 85 ? -14.055 -20.656 -3.119 1 98.44 85 LEU B C 1
ATOM 2327 O O . LEU B 1 85 ? -14.367 -21.844 -3.066 1 98.44 85 LEU B O 1
ATOM 2331 N N . GLU B 1 86 ? -14.75 -19.656 -2.58 1 97.75 86 GLU B N 1
ATOM 2332 C CA . GLU B 1 86 ? -15.992 -19.938 -1.869 1 97.75 86 GLU B CA 1
ATOM 2333 C C . GLU B 1 86 ? -17.047 -20.516 -2.812 1 97.75 86 GLU B C 1
ATOM 2335 O O . GLU B 1 86 ? -17.938 -21.25 -2.383 1 97.75 86 GLU B O 1
ATOM 2340 N N . SER B 1 87 ? -16.906 -20.234 -4.074 1 97.75 87 SER B N 1
ATOM 2341 C CA . SER B 1 87 ? -17.859 -20.734 -5.066 1 97.75 87 SER B CA 1
ATOM 2342 C C . SER B 1 87 ? -17.406 -22.078 -5.625 1 97.75 87 SER B C 1
ATOM 2344 O O . SER B 1 87 ? -18.016 -22.609 -6.559 1 97.75 87 SER B O 1
ATOM 2346 N N . GLY B 1 88 ? -16.281 -22.594 -5.117 1 97.31 88 GLY B N 1
ATOM 2347 C CA . GLY B 1 88 ? -15.836 -23.938 -5.457 1 97.31 88 GLY B CA 1
ATOM 2348 C C . GLY B 1 88 ? -14.898 -23.969 -6.652 1 97.31 88 GLY B C 1
ATOM 2349 O O . GLY B 1 88 ? -14.562 -25.047 -7.148 1 97.31 88 GLY B O 1
ATOM 2350 N N . LYS B 1 89 ? -14.352 -22.828 -7.105 1 98.31 89 LYS B N 1
ATOM 2351 C CA . LYS B 1 89 ? -13.516 -22.75 -8.305 1 98.31 89 LYS B CA 1
ATOM 2352 C C . LYS B 1 89 ? -12.07 -23.125 -7.992 1 98.31 89 LYS B C 1
ATOM 2354 O O . LYS B 1 89 ? -11.625 -23.016 -6.848 1 98.31 89 LYS B O 1
ATOM 2359 N N . VAL B 1 90 ? -11.406 -23.609 -8.992 1 98.56 90 VAL B N 1
ATOM 2360 C CA . VAL B 1 90 ? -9.953 -23.672 -8.953 1 98.56 90 VAL B CA 1
ATOM 2361 C C . VAL B 1 90 ? -9.367 -22.312 -9.32 1 98.56 90 VAL B C 1
ATOM 2363 O O . VAL B 1 90 ? -9.688 -21.75 -10.367 1 98.56 90 VAL B O 1
ATOM 2366 N N . VAL B 1 91 ? -8.562 -21.797 -8.438 1 98.81 91 VAL B N 1
ATOM 2367 C CA . VAL B 1 91 ? -7.914 -20.516 -8.688 1 98.81 91 VAL B CA 1
ATOM 2368 C C . VAL B 1 91 ? -6.426 -20.734 -8.953 1 98.81 91 VAL B C 1
ATOM 2370 O O . VAL B 1 91 ? -5.711 -21.281 -8.109 1 98.81 91 VAL B O 1
ATOM 2373 N N . LEU B 1 92 ? -5.977 -20.375 -10.133 1 98.88 92 LEU B N 1
ATOM 2374 C CA . LEU B 1 92 ? -4.57 -20.391 -10.508 1 98.88 92 LEU B CA 1
ATOM 2375 C C . LEU B 1 92 ? -3.998 -18.969 -10.5 1 98.88 92 LEU B C 1
ATOM 2377 O O . LEU B 1 92 ? -4.445 -18.109 -11.258 1 98.88 92 LEU B O 1
ATOM 2381 N N . ALA B 1 93 ? -3.016 -18.75 -9.695 1 98.88 93 ALA B N 1
ATOM 2382 C CA . ALA B 1 93 ? -2.473 -17.406 -9.586 1 98.88 93 ALA B CA 1
ATOM 2383 C C . ALA B 1 93 ? -0.985 -17.375 -9.922 1 98.88 93 ALA B C 1
ATOM 2385 O O . ALA B 1 93 ? -0.2 -18.141 -9.344 1 98.88 93 ALA B O 1
ATOM 2386 N N . ASP B 1 94 ? -0.622 -16.531 -10.867 1 98.56 94 ASP B N 1
ATOM 2387 C CA . ASP B 1 94 ? 0.782 -16.203 -11.086 1 98.56 94 ASP B CA 1
ATOM 2388 C C . ASP B 1 94 ? 1.311 -15.297 -9.969 1 98.56 94 ASP B C 1
ATOM 2390 O O . ASP B 1 94 ? 1.128 -14.078 -10.008 1 98.56 94 ASP B O 1
ATOM 2394 N N . ARG B 1 95 ? 2.035 -15.852 -9.094 1 98.62 95 ARG B N 1
ATOM 2395 C CA . ARG B 1 95 ? 2.596 -15.242 -7.887 1 98.62 95 ARG B CA 1
ATOM 2396 C C . ARG B 1 95 ? 1.499 -14.898 -6.887 1 98.62 95 ARG B C 1
ATOM 2398 O O . ARG B 1 95 ? 0.329 -14.789 -7.254 1 98.62 95 ARG B O 1
ATOM 2405 N N . PHE B 1 96 ? 1.851 -14.805 -5.637 1 98.44 96 PHE B N 1
ATOM 2406 C CA . PHE B 1 96 ? 1.003 -14.438 -4.508 1 98.44 96 PHE B CA 1
ATOM 2407 C C . PHE B 1 96 ? 1.847 -14.07 -3.293 1 98.44 96 PHE B C 1
ATOM 2409 O O . PHE B 1 96 ? 2.797 -13.289 -3.404 1 98.44 96 PHE B O 1
ATOM 2416 N N . ILE B 1 97 ? 1.568 -14.539 -2.137 1 98 97 ILE B N 1
ATOM 2417 C CA . ILE B 1 97 ? 2.117 -14.094 -0.86 1 98 97 ILE B CA 1
ATOM 2418 C C . ILE B 1 97 ? 3.596 -14.469 -0.776 1 98 97 ILE B C 1
ATOM 2420 O O . ILE B 1 97 ? 4.406 -13.703 -0.249 1 98 97 ILE B O 1
ATOM 2424 N N . ASP B 1 98 ? 3.998 -15.539 -1.307 1 97.81 98 ASP B N 1
ATOM 2425 C CA . ASP B 1 98 ? 5.359 -16.047 -1.17 1 97.81 98 ASP B CA 1
ATOM 2426 C C . ASP B 1 98 ? 6.352 -15.18 -1.94 1 97.81 98 ASP B C 1
ATOM 2428 O O . ASP B 1 98 ? 7.52 -15.078 -1.563 1 97.81 98 ASP B O 1
ATOM 2432 N N . SER B 1 99 ? 5.852 -14.578 -2.965 1 98.06 99 SER B N 1
ATOM 2433 C CA . SER B 1 99 ? 6.688 -13.633 -3.697 1 98.06 99 SER B CA 1
ATOM 2434 C C . SER B 1 99 ? 7.141 -12.484 -2.801 1 98.06 99 SER B C 1
ATOM 2436 O O . SER B 1 99 ? 8.289 -12.047 -2.871 1 98.06 99 SER B O 1
ATOM 2438 N N . SER B 1 100 ? 6.215 -11.961 -1.96 1 97.38 100 SER B N 1
ATOM 2439 C CA . SER B 1 100 ? 6.574 -10.859 -1.082 1 97.38 100 SER B CA 1
ATOM 2440 C C . SER B 1 100 ? 7.676 -11.258 -0.106 1 97.38 100 SER B C 1
ATOM 2442 O O . SER B 1 100 ? 8.57 -10.469 0.186 1 97.38 100 SER B O 1
ATOM 2444 N N . ILE B 1 101 ? 7.613 -12.422 0.373 1 96.81 101 ILE B N 1
ATOM 2445 C CA . ILE B 1 101 ? 8.648 -12.906 1.281 1 96.81 101 ILE B CA 1
ATOM 2446 C C . ILE B 1 101 ? 9.977 -13.023 0.538 1 96.81 101 ILE B C 1
ATOM 2448 O O . ILE B 1 101 ? 11.016 -12.602 1.044 1 96.81 101 ILE B O 1
ATOM 2452 N N . ALA B 1 102 ? 9.945 -13.539 -0.648 1 98.12 102 ALA B N 1
ATOM 2453 C CA . ALA B 1 102 ? 11.156 -13.758 -1.434 1 98.12 102 ALA B CA 1
ATOM 2454 C C . ALA B 1 102 ? 11.75 -12.438 -1.911 1 98.12 102 ALA B C 1
ATOM 2456 O O . ALA B 1 102 ? 12.93 -12.156 -1.686 1 98.12 102 ALA B O 1
ATOM 2457 N N . TYR B 1 103 ? 10.953 -11.602 -2.473 1 97.94 103 TYR B N 1
ATOM 2458 C CA . TYR B 1 103 ? 11.453 -10.398 -3.127 1 97.94 103 TYR B CA 1
ATOM 2459 C C . TYR B 1 103 ? 11.672 -9.281 -2.115 1 97.94 103 TYR B C 1
ATOM 2461 O O . TYR B 1 103 ? 12.742 -8.68 -2.068 1 97.94 103 TYR B O 1
ATOM 2469 N N . GLN B 1 104 ? 10.68 -9 -1.309 1 97.38 104 GLN B N 1
ATOM 2470 C CA . GLN B 1 104 ? 10.797 -7.867 -0.397 1 97.38 104 GLN B CA 1
ATOM 2471 C C . GLN B 1 104 ? 11.469 -8.273 0.908 1 97.38 104 GLN B C 1
ATOM 2473 O O . GLN B 1 104 ? 12.25 -7.508 1.478 1 97.38 104 GLN B O 1
ATOM 2478 N N . GLY B 1 105 ? 11.18 -9.469 1.384 1 97.19 105 GLY B N 1
ATOM 2479 C CA . GLY B 1 105 ? 11.859 -9.945 2.574 1 97.19 105 GLY B CA 1
ATOM 2480 C C . GLY B 1 105 ? 13.336 -10.227 2.348 1 97.19 105 GLY B C 1
ATOM 2481 O O . GLY B 1 105 ? 14.195 -9.531 2.895 1 97.19 105 GLY B O 1
ATOM 2482 N N . TYR B 1 106 ? 13.594 -11.141 1.516 1 96.75 106 TYR B N 1
ATOM 2483 C CA . TYR B 1 106 ? 14.969 -11.578 1.296 1 96.75 106 TYR B CA 1
ATOM 2484 C C . TYR B 1 106 ? 15.648 -10.727 0.236 1 96.75 106 TYR B C 1
ATOM 2486 O O . TYR B 1 106 ? 16.766 -10.242 0.443 1 96.75 106 TYR B O 1
ATOM 2494 N N . GLY B 1 107 ? 15.039 -10.5 -0.872 1 96.94 107 GLY B N 1
ATOM 2495 C CA . GLY B 1 107 ? 15.633 -9.695 -1.936 1 96.94 107 GLY B CA 1
ATOM 2496 C C . GLY B 1 107 ? 15.992 -8.289 -1.496 1 96.94 107 GLY B C 1
ATOM 2497 O O . GLY B 1 107 ? 17.156 -7.895 -1.567 1 96.94 107 GLY B O 1
ATOM 2498 N N . ARG B 1 108 ? 15.023 -7.543 -0.937 1 97.12 108 ARG B N 1
ATOM 2499 C CA . ARG B 1 108 ? 15.219 -6.16 -0.515 1 97.12 108 ARG B CA 1
ATOM 2500 C C . ARG B 1 108 ? 15.867 -6.094 0.863 1 97.12 108 ARG B C 1
ATOM 2502 O O . ARG B 1 108 ? 16.391 -5.051 1.264 1 97.12 108 ARG B O 1
ATOM 2509 N N . GLY B 1 109 ? 15.773 -7.211 1.595 1 96.81 109 GLY B N 1
ATOM 2510 C CA . GLY B 1 109 ? 16.359 -7.246 2.924 1 96.81 109 GLY B CA 1
ATOM 2511 C C . GLY B 1 109 ? 15.484 -6.613 3.984 1 96.81 109 GLY B C 1
ATOM 2512 O O . GLY B 1 109 ? 15.969 -6.188 5.035 1 96.81 109 GLY B O 1
ATOM 2513 N N . LEU B 1 110 ? 14.234 -6.492 3.744 1 97.81 110 LEU B N 1
ATOM 2514 C CA . LEU B 1 110 ? 13.312 -5.992 4.762 1 97.81 110 LEU B CA 1
ATOM 2515 C C . LEU B 1 110 ? 13.195 -6.984 5.914 1 97.81 110 LEU B C 1
ATOM 2517 O O . LEU B 1 110 ? 13.508 -8.164 5.758 1 97.81 110 LEU B O 1
ATOM 2521 N N . ASP B 1 111 ? 12.758 -6.469 7.047 1 96.69 111 ASP B N 1
ATOM 2522 C CA . ASP B 1 111 ? 12.492 -7.328 8.195 1 96.69 111 ASP B CA 1
ATOM 2523 C C . ASP B 1 111 ? 11.469 -8.406 7.855 1 96.69 111 ASP B C 1
ATOM 2525 O O . ASP B 1 111 ? 10.289 -8.109 7.668 1 96.69 111 ASP B O 1
ATOM 2529 N N . ILE B 1 112 ? 11.875 -9.633 7.871 1 96.5 112 ILE B N 1
ATOM 2530 C CA . ILE B 1 112 ? 11.078 -10.766 7.414 1 96.5 112 ILE B CA 1
ATOM 2531 C C . ILE B 1 112 ? 9.844 -10.914 8.305 1 96.5 112 ILE B C 1
ATOM 2533 O O . ILE B 1 112 ? 8.773 -11.297 7.824 1 96.5 112 ILE B O 1
ATOM 2537 N N . ASP B 1 113 ? 9.969 -10.641 9.539 1 96.44 113 ASP B N 1
ATOM 2538 C CA . ASP B 1 113 ? 8.844 -10.789 10.461 1 96.44 113 ASP B CA 1
ATOM 2539 C C . ASP B 1 113 ? 7.742 -9.781 10.156 1 96.44 113 ASP B C 1
ATOM 2541 O O . ASP B 1 113 ? 6.559 -10.102 10.242 1 96.44 113 ASP B O 1
ATOM 2545 N N . VAL B 1 114 ? 8.125 -8.57 9.844 1 96.44 114 VAL B N 1
ATOM 2546 C CA . VAL B 1 114 ? 7.145 -7.559 9.484 1 96.44 114 VAL B CA 1
ATOM 2547 C C . VAL B 1 114 ? 6.449 -7.953 8.18 1 96.44 114 VAL B C 1
ATOM 2549 O O . VAL B 1 114 ? 5.219 -7.902 8.086 1 96.44 114 VAL B O 1
ATOM 2552 N N . VAL B 1 115 ? 7.242 -8.391 7.18 1 97.69 115 VAL B N 1
ATOM 2553 C CA . VAL B 1 115 ? 6.711 -8.797 5.883 1 97.69 115 VAL B CA 1
ATOM 2554 C C . VAL B 1 115 ? 5.711 -9.93 6.066 1 97.69 115 VAL B C 1
ATOM 2556 O O . VAL B 1 115 ? 4.602 -9.883 5.527 1 97.69 115 VAL B O 1
ATOM 2559 N N . LYS B 1 116 ? 6.043 -10.898 6.898 1 96.81 116 LYS B N 1
ATOM 2560 C CA . LYS B 1 116 ? 5.176 -12.047 7.148 1 96.81 116 LYS B CA 1
ATOM 2561 C C . LYS B 1 116 ? 3.904 -11.625 7.883 1 96.81 116 LYS B C 1
ATOM 2563 O O . LYS B 1 116 ? 2.803 -12.039 7.508 1 96.81 116 LYS B O 1
ATOM 2568 N N . THR B 1 117 ? 4.035 -10.836 8.883 1 96.94 117 THR B N 1
ATOM 2569 C CA . THR B 1 117 ? 2.908 -10.43 9.711 1 96.94 117 THR B CA 1
ATOM 2570 C C . THR B 1 117 ? 1.89 -9.641 8.891 1 96.94 117 THR B C 1
ATOM 2572 O O . THR B 1 117 ? 0.688 -9.906 8.961 1 96.94 117 THR B O 1
ATOM 2575 N N . VAL B 1 118 ? 2.373 -8.719 8.125 1 97.88 118 VAL B N 1
ATOM 2576 C CA . VAL B 1 118 ? 1.478 -7.91 7.309 1 97.88 118 VAL B CA 1
ATOM 2577 C C . VAL B 1 118 ? 0.774 -8.797 6.281 1 97.88 118 VAL B C 1
ATOM 2579 O O . VAL B 1 118 ? -0.442 -8.695 6.098 1 97.88 118 VAL B O 1
ATOM 2582 N N . ASN B 1 119 ? 1.521 -9.641 5.641 1 97.75 119 ASN B N 1
ATOM 2583 C CA . ASN B 1 119 ? 0.934 -10.492 4.613 1 97.75 119 ASN B CA 1
ATOM 2584 C C . ASN B 1 119 ? -0.083 -11.469 5.203 1 97.75 119 ASN B C 1
ATOM 2586 O O . ASN B 1 119 ? -1.112 -11.742 4.586 1 97.75 119 ASN B O 1
ATOM 2590 N N . GLU B 1 120 ? 0.232 -12.031 6.32 1 97.19 120 GLU B N 1
ATOM 2591 C CA . GLU B 1 120 ? -0.723 -12.922 6.98 1 97.19 120 GLU B CA 1
ATOM 2592 C C . GLU B 1 120 ? -2.025 -12.195 7.297 1 97.19 120 GLU B C 1
ATOM 2594 O O . GLU B 1 120 ? -3.111 -12.742 7.117 1 97.19 120 GLU B O 1
ATOM 2599 N N . TRP B 1 121 ? -1.879 -10.992 7.84 1 98.06 121 TRP B N 1
ATOM 2600 C CA . TRP B 1 121 ? -3.053 -10.164 8.109 1 98.06 121 TRP B CA 1
ATOM 2601 C C . TRP B 1 121 ? -3.838 -9.898 6.828 1 98.06 121 TRP B C 1
ATOM 2603 O O . TRP B 1 121 ? -5.07 -9.945 6.828 1 98.06 121 TRP B O 1
ATOM 2613 N N . VAL B 1 122 ? -3.172 -9.719 5.742 1 98.06 122 VAL B N 1
ATOM 2614 C CA . VAL B 1 122 ? -3.746 -9.344 4.457 1 98.06 122 VAL B CA 1
ATOM 2615 C C . VAL B 1 122 ? -4.547 -10.508 3.887 1 98.06 122 VAL B C 1
ATOM 2617 O O . VAL B 1 122 ? -5.676 -10.328 3.424 1 98.06 122 VAL B O 1
ATOM 2620 N N . ILE B 1 123 ? -4.016 -11.703 3.934 1 97.75 123 ILE B N 1
ATOM 2621 C CA . ILE B 1 123 ? -4.66 -12.812 3.238 1 97.75 123 ILE B CA 1
ATOM 2622 C C . ILE B 1 123 ? -5.75 -13.414 4.121 1 97.75 123 ILE B C 1
ATOM 2624 O O . ILE B 1 123 ? -6.609 -14.148 3.641 1 97.75 123 ILE B O 1
ATOM 2628 N N . ASP B 1 124 ? -5.617 -13.125 5.449 1 95.88 124 ASP B N 1
ATOM 2629 C CA . ASP B 1 124 ? -6.66 -13.516 6.395 1 95.88 124 ASP B CA 1
ATOM 2630 C C . ASP B 1 124 ? -7.055 -14.977 6.211 1 95.88 124 ASP B C 1
ATOM 2632 O O . ASP B 1 124 ? -8.234 -15.289 6 1 95.88 124 ASP B O 1
ATOM 2636 N N . GLY B 1 125 ? -6.102 -15.859 6.195 1 96 125 GLY B N 1
ATOM 2637 C CA . GLY B 1 125 ? -6.336 -17.297 6.148 1 96 125 GLY B CA 1
ATOM 2638 C C . GLY B 1 125 ? -6.426 -17.844 4.738 1 96 125 GLY B C 1
ATOM 2639 O O . GLY B 1 125 ? -6.512 -19.047 4.539 1 96 125 GLY B O 1
ATOM 2640 N N . CYS B 1 126 ? -6.41 -17.031 3.68 1 97.31 126 CYS B N 1
ATOM 2641 C CA . CYS B 1 126 ? -6.543 -17.453 2.289 1 97.31 126 CYS B CA 1
ATOM 2642 C C . CYS B 1 126 ? -5.203 -17.906 1.727 1 97.31 126 CYS B C 1
ATOM 2644 O O . CYS B 1 126 ? -4.695 -17.328 0.763 1 97.31 126 CYS B O 1
ATOM 2646 N N . TRP B 1 127 ? -4.688 -19.016 2.283 1 97.38 127 TRP B N 1
ATOM 2647 C CA . TRP B 1 127 ? -3.416 -19.578 1.85 1 97.38 127 TRP B CA 1
ATOM 2648 C C . TRP B 1 127 ? -3.598 -20.438 0.598 1 97.38 127 TRP B C 1
ATOM 2650 O O . TRP B 1 127 ? -4.617 -21.109 0.443 1 97.38 127 TRP B O 1
ATOM 2660 N N . PRO B 1 128 ? -2.543 -20.422 -0.279 1 98.06 128 PRO B N 1
ATOM 2661 C CA . PRO B 1 128 ? -2.582 -21.422 -1.351 1 98.06 128 PRO B CA 1
ATOM 2662 C C . PRO B 1 128 ? -2.566 -22.859 -0.825 1 98.06 128 PRO B C 1
ATOM 2664 O O . PRO B 1 128 ? -1.893 -23.141 0.168 1 98.06 128 PRO B O 1
ATOM 2667 N N . ASP B 1 129 ? -3.309 -23.688 -1.514 1 97.5 129 ASP B N 1
ATOM 2668 C CA . ASP B 1 129 ? -3.281 -25.109 -1.19 1 97.5 129 ASP B CA 1
ATOM 2669 C C . ASP B 1 129 ? -2.002 -25.766 -1.706 1 97.5 129 ASP B C 1
ATOM 2671 O O . ASP B 1 129 ? -1.475 -26.688 -1.079 1 97.5 129 ASP B O 1
ATOM 2675 N N . LEU B 1 130 ? -1.598 -25.312 -2.84 1 97.81 130 LEU B N 1
ATOM 2676 C CA . LEU B 1 130 ? -0.383 -25.781 -3.502 1 97.81 130 LEU B CA 1
ATOM 2677 C C . LEU B 1 130 ? 0.374 -24.609 -4.125 1 97.81 130 LEU B C 1
ATOM 2679 O O . LEU B 1 130 ? -0.235 -23.703 -4.703 1 97.81 130 LEU B O 1
ATOM 2683 N N . THR B 1 131 ? 1.629 -24.688 -3.98 1 98.62 131 THR B N 1
ATOM 2684 C CA . THR B 1 131 ? 2.504 -23.719 -4.641 1 98.62 131 THR B CA 1
ATOM 2685 C C . THR B 1 131 ? 3.584 -24.438 -5.445 1 98.62 131 THR B C 1
ATOM 2687 O O . THR B 1 131 ? 4.363 -25.219 -4.895 1 98.62 131 THR B O 1
ATOM 2690 N N . PHE B 1 132 ? 3.641 -24.188 -6.695 1 98.75 132 PHE B N 1
ATOM 2691 C CA . PHE B 1 132 ? 4.711 -24.703 -7.543 1 98.75 132 PHE B CA 1
ATOM 2692 C C . PHE B 1 132 ? 5.789 -23.656 -7.75 1 98.75 132 PHE B C 1
ATOM 2694 O O . PHE B 1 132 ? 5.5 -22.531 -8.188 1 98.75 132 PHE B O 1
ATOM 2701 N N . VAL B 1 133 ? 7.016 -24.016 -7.426 1 98.69 133 VAL B N 1
ATOM 2702 C CA . VAL B 1 133 ? 8.141 -23.109 -7.676 1 98.69 133 VAL B CA 1
ATOM 2703 C C . VAL B 1 133 ? 8.938 -23.609 -8.875 1 98.69 133 VAL B C 1
ATOM 2705 O O . VAL B 1 133 ? 9.516 -24.703 -8.836 1 98.69 133 VAL B O 1
ATOM 2708 N N . LEU B 1 134 ? 8.914 -22.828 -9.906 1 98.56 134 LEU B N 1
ATOM 2709 C CA . LEU B 1 134 ? 9.758 -23.125 -11.062 1 98.56 134 LEU B CA 1
ATOM 2710 C C . LEU B 1 134 ? 11.164 -22.578 -10.867 1 98.56 134 LEU B C 1
ATOM 2712 O O . LEU B 1 134 ? 11.375 -21.359 -10.953 1 98.56 134 LEU B O 1
ATOM 2716 N N . ASP B 1 135 ? 12.07 -23.484 -10.664 1 98.31 135 ASP B N 1
ATOM 2717 C CA . ASP B 1 135 ? 13.445 -23.125 -10.336 1 98.31 135 ASP B CA 1
ATOM 2718 C C . ASP B 1 135 ? 14.305 -23.031 -11.602 1 98.31 135 ASP B C 1
ATOM 2720 O O . ASP B 1 135 ? 14.375 -23.984 -12.375 1 98.31 135 ASP B O 1
ATOM 2724 N N . LEU B 1 136 ? 14.898 -21.969 -11.766 1 97.62 136 LEU B N 1
ATOM 2725 C CA . LEU B 1 136 ? 15.727 -21.672 -12.93 1 97.62 136 LEU B CA 1
ATOM 2726 C C . LEU B 1 136 ? 16.953 -20.844 -12.539 1 97.62 136 LEU B C 1
ATOM 2728 O O . LEU B 1 136 ? 16.891 -20.078 -11.578 1 97.62 136 LEU B O 1
ATOM 2732 N N . ASP B 1 137 ? 18.047 -21.047 -13.32 1 97.06 137 ASP B N 1
ATOM 2733 C CA . ASP B 1 137 ? 19.219 -20.203 -13.125 1 97.06 137 ASP B CA 1
ATOM 2734 C C . ASP B 1 137 ? 18.875 -18.734 -13.344 1 97.06 137 ASP B C 1
ATOM 2736 O O . ASP B 1 137 ? 18.172 -18.391 -14.289 1 97.06 137 ASP B O 1
ATOM 2740 N N . VAL B 1 138 ? 19.422 -17.906 -12.445 1 97.31 138 VAL B N 1
ATOM 2741 C CA . VAL B 1 138 ? 19.047 -16.5 -12.422 1 97.31 138 VAL B CA 1
ATOM 2742 C C . VAL B 1 138 ? 19.422 -15.836 -13.742 1 97.31 138 VAL B C 1
ATOM 2744 O O . VAL B 1 138 ? 18.625 -15.109 -14.328 1 97.31 138 VAL B O 1
ATOM 2747 N N . GLU B 1 139 ? 20.625 -16.078 -14.227 1 96.19 139 GLU B N 1
ATOM 2748 C CA . GLU B 1 139 ? 21.109 -15.453 -15.453 1 96.19 139 GLU B CA 1
ATOM 2749 C C . GLU B 1 139 ? 20.266 -15.875 -16.656 1 96.19 139 GLU B C 1
ATOM 2751 O O . GLU B 1 139 ? 19.922 -15.039 -17.5 1 96.19 139 GLU B O 1
ATOM 2756 N N . LYS B 1 140 ? 19.953 -17.094 -16.719 1 95.56 140 LYS B N 1
ATOM 2757 C CA . LYS B 1 140 ? 19.109 -17.609 -17.797 1 95.56 140 LYS B CA 1
ATOM 2758 C C . LYS B 1 140 ? 17.734 -16.953 -17.75 1 95.56 140 LYS B C 1
ATOM 2760 O O . LYS B 1 140 ? 17.203 -16.547 -18.781 1 95.56 140 LYS B O 1
ATOM 2765 N N . GLY B 1 141 ? 17.172 -16.891 -16.609 1 95.38 141 GLY B N 1
ATOM 2766 C CA . GLY B 1 141 ? 15.852 -16.297 -16.422 1 95.38 141 GLY B CA 1
ATOM 2767 C C . GLY B 1 141 ? 15.797 -14.844 -16.828 1 95.38 141 GLY B C 1
ATOM 2768 O O . GLY B 1 141 ? 14.867 -14.414 -17.516 1 95.38 141 GLY B O 1
ATOM 2769 N N . LEU B 1 142 ? 16.75 -14.109 -16.359 1 94.44 142 LEU B N 1
ATOM 2770 C CA . LEU B 1 142 ? 16.797 -12.688 -16.656 1 94.44 142 LEU B CA 1
ATOM 2771 C C . LEU B 1 142 ? 16.938 -12.453 -18.156 1 94.44 142 LEU B C 1
ATOM 2773 O O . LEU B 1 142 ? 16.328 -11.539 -18.703 1 94.44 142 LEU B O 1
ATOM 2777 N N . GLU B 1 143 ? 17.797 -13.266 -18.781 1 93.31 143 GLU B N 1
ATOM 2778 C CA . GLU B 1 143 ? 17.969 -13.164 -20.219 1 93.31 143 GLU B CA 1
ATOM 2779 C C . GLU B 1 143 ? 16.641 -13.375 -20.953 1 93.31 143 GLU B C 1
ATOM 2781 O O . GLU B 1 143 ? 16.297 -12.609 -21.859 1 93.31 143 GLU B O 1
ATOM 2786 N N . ARG B 1 144 ? 15.922 -14.344 -20.578 1 91.69 144 ARG B N 1
ATOM 2787 C CA . ARG B 1 144 ? 14.617 -14.633 -21.156 1 91.69 144 ARG B CA 1
ATOM 2788 C C . ARG B 1 144 ? 13.641 -13.492 -20.906 1 91.69 144 ARG B C 1
ATOM 2790 O O . ARG B 1 144 ? 12.977 -13.023 -21.844 1 91.69 144 ARG B O 1
ATOM 2797 N N . ALA B 1 145 ? 13.57 -13 -19.656 1 91.56 145 ALA B N 1
ATOM 2798 C CA . ALA B 1 145 ? 12.602 -11.992 -19.25 1 91.56 145 ALA B CA 1
ATOM 2799 C C . ALA B 1 145 ? 12.883 -10.656 -19.922 1 91.56 145 ALA B C 1
ATOM 2801 O O . ALA B 1 145 ? 11.961 -9.992 -20.406 1 91.56 145 ALA B O 1
ATOM 2802 N N . ARG B 1 146 ? 14.078 -10.258 -19.938 1 89.75 146 ARG B N 1
ATOM 2803 C CA . ARG B 1 146 ? 14.461 -8.977 -20.531 1 89.75 146 ARG B CA 1
ATOM 2804 C C . ARG B 1 146 ? 14.258 -8.992 -22.047 1 89.75 146 ARG B C 1
ATOM 2806 O O . ARG B 1 146 ? 13.992 -7.953 -22.656 1 89.75 146 ARG B O 1
ATOM 2813 N N . GLY B 1 147 ? 14.344 -10.164 -22.609 1 86.56 147 GLY B N 1
ATOM 2814 C CA . GLY B 1 147 ? 14.133 -10.328 -24.047 1 86.56 147 GLY B CA 1
ATOM 2815 C C . GLY B 1 147 ? 12.711 -10.016 -24.484 1 86.56 147 GLY B C 1
ATOM 2816 O O . GLY B 1 147 ? 12.461 -9.703 -25.641 1 86.56 147 GLY B O 1
ATOM 2817 N N . TYR B 1 148 ? 11.836 -10.047 -23.547 1 84.62 148 TYR B N 1
ATOM 2818 C CA . TYR B 1 148 ? 10.438 -9.797 -23.844 1 84.62 148 TYR B CA 1
ATOM 2819 C C . TYR B 1 148 ? 10.117 -8.312 -23.75 1 84.62 148 TYR B C 1
ATOM 2821 O O . TYR B 1 148 ? 9.047 -7.867 -24.172 1 84.62 148 TYR B O 1
ATOM 2829 N N . SER B 1 149 ? 11.031 -7.512 -23.172 1 85.06 149 SER B N 1
ATOM 2830 C CA . SER B 1 149 ? 10.773 -6.09 -22.984 1 85.06 149 SER B CA 1
ATOM 2831 C C . SER B 1 149 ? 11.148 -5.285 -24.234 1 85.06 149 SER B C 1
ATOM 2833 O O . SER B 1 149 ? 12.055 -5.664 -24.969 1 85.06 149 SER B O 1
ATOM 2835 N N . PRO B 1 150 ? 10.461 -4.168 -24.469 1 84.56 150 PRO B N 1
ATOM 2836 C CA . PRO B 1 150 ? 10.727 -3.371 -25.656 1 84.56 150 PRO B CA 1
ATOM 2837 C C . PRO B 1 150 ? 12.172 -2.895 -25.75 1 84.56 150 PRO B C 1
ATOM 2839 O O . PRO B 1 150 ? 12.734 -2.779 -26.844 1 84.56 150 PRO B O 1
ATOM 2842 N N . ASP B 1 151 ? 12.781 -2.508 -24.672 1 85.94 151 ASP B N 1
ATOM 2843 C CA . ASP B 1 151 ? 14.141 -1.979 -24.672 1 85.94 151 ASP B CA 1
ATOM 2844 C C . ASP B 1 151 ? 15.148 -3.055 -24.281 1 85.94 151 ASP B C 1
ATOM 2846 O O . ASP B 1 151 ? 16.312 -2.756 -24.031 1 85.94 151 ASP B O 1
ATOM 2850 N N . ASN B 1 152 ? 14.617 -4.238 -24.062 1 86.62 152 ASN B N 1
ATOM 2851 C CA . ASN B 1 152 ? 15.414 -5.406 -23.703 1 86.62 152 ASN B CA 1
ATOM 2852 C C . ASN B 1 152 ? 16.078 -5.23 -22.328 1 86.62 152 ASN B C 1
ATOM 2854 O O . ASN B 1 152 ? 17.109 -5.828 -22.062 1 86.62 152 ASN B O 1
ATOM 2858 N N . GLN B 1 153 ? 15.555 -4.281 -21.547 1 88.5 153 GLN B N 1
ATOM 2859 C CA . GLN B 1 153 ? 16.125 -4.043 -20.234 1 88.5 153 GLN B CA 1
ATOM 2860 C C . GLN B 1 153 ? 15.18 -4.496 -19.125 1 88.5 153 GLN B C 1
ATOM 2862 O O . GLN B 1 153 ? 15.586 -4.648 -17.969 1 88.5 153 GLN B O 1
ATOM 2867 N N . GLY B 1 154 ? 14 -4.668 -19.469 1 91.5 154 GLY B N 1
ATOM 2868 C CA . GLY B 1 154 ? 13.031 -5.207 -18.531 1 91.5 154 GLY B CA 1
ATOM 2869 C C . GLY B 1 154 ? 12.359 -4.141 -17.688 1 91.5 154 GLY B C 1
ATOM 2870 O O . GLY B 1 154 ? 12.664 -2.953 -17.828 1 91.5 154 GLY B O 1
ATOM 2871 N N . ASP B 1 155 ? 11.414 -4.531 -16.828 1 92.69 155 ASP B N 1
ATOM 2872 C CA . ASP B 1 155 ? 10.711 -3.623 -15.938 1 92.69 155 ASP B CA 1
ATOM 2873 C C . ASP B 1 155 ? 11.562 -3.279 -14.719 1 92.69 155 ASP B C 1
ATOM 2875 O O . ASP B 1 155 ? 12.742 -3.641 -14.664 1 92.69 155 ASP B O 1
ATOM 2879 N N . ARG B 1 156 ? 11.062 -2.555 -13.797 1 93.06 156 ARG B N 1
ATOM 2880 C CA . ARG B 1 156 ? 11.812 -2.025 -12.664 1 93.06 156 ARG B CA 1
ATOM 2881 C C . ARG B 1 156 ? 12.492 -3.146 -11.883 1 93.06 156 ARG B C 1
ATOM 2883 O O . ARG B 1 156 ? 13.664 -3.039 -11.523 1 93.06 156 ARG B O 1
ATOM 2890 N N . LEU B 1 157 ? 11.758 -4.23 -11.594 1 93.25 157 LEU B N 1
ATOM 2891 C CA . LEU B 1 157 ? 12.297 -5.344 -10.82 1 93.25 157 LEU B CA 1
ATOM 2892 C C . LEU B 1 157 ? 13.344 -6.109 -11.625 1 93.25 157 LEU B C 1
ATOM 2894 O O . LEU B 1 157 ? 14.367 -6.527 -11.078 1 93.25 157 LEU B O 1
ATOM 2898 N N . GLU B 1 158 ? 13.117 -6.355 -12.898 1 92.75 158 GLU B N 1
ATOM 2899 C CA . GLU B 1 158 ? 14.008 -7.113 -13.766 1 92.75 158 GLU B CA 1
ATOM 2900 C C . GLU B 1 158 ? 15.336 -6.391 -13.969 1 92.75 158 GLU B C 1
ATOM 2902 O O . GLU B 1 158 ? 16.328 -7.004 -14.375 1 92.75 158 GLU B O 1
ATOM 2907 N N . ARG B 1 159 ? 15.352 -5.074 -13.68 1 92.62 159 ARG B N 1
ATOM 2908 C CA . ARG B 1 159 ? 16.562 -4.266 -13.867 1 92.62 159 ARG B CA 1
ATOM 2909 C C . ARG B 1 159 ? 17.438 -4.316 -12.625 1 92.62 159 ARG B C 1
ATOM 2911 O O . ARG B 1 159 ? 18.547 -3.781 -12.625 1 92.62 159 ARG B O 1
ATOM 2918 N N . GLU B 1 160 ? 16.969 -4.941 -11.547 1 93.5 160 GLU B N 1
ATOM 2919 C CA . GLU B 1 160 ? 17.75 -5.055 -10.32 1 93.5 160 GLU B CA 1
ATOM 2920 C C . GLU B 1 160 ? 19.031 -5.859 -10.555 1 93.5 160 GLU B C 1
ATOM 2922 O O . GLU B 1 160 ? 19.141 -6.574 -11.555 1 93.5 160 GLU B O 1
ATOM 2927 N N . LEU B 1 161 ? 19.969 -5.758 -9.664 1 93 161 LEU B N 1
ATOM 2928 C CA . LEU B 1 161 ? 21.25 -6.461 -9.758 1 93 161 LEU B CA 1
ATOM 2929 C C . LEU B 1 161 ? 21.047 -7.969 -9.703 1 93 161 LEU B C 1
ATOM 2931 O O . LEU B 1 161 ? 20.125 -8.453 -9.031 1 93 161 LEU B O 1
ATOM 2935 N N . VAL B 1 162 ? 21.922 -8.672 -10.32 1 95.88 162 VAL B N 1
ATOM 2936 C CA . VAL B 1 162 ? 21.859 -10.125 -10.359 1 95.88 162 VAL B CA 1
ATOM 2937 C C . VAL B 1 162 ? 21.875 -10.68 -8.938 1 95.88 162 VAL B C 1
ATOM 2939 O O . VAL B 1 162 ? 21.234 -11.688 -8.641 1 95.88 162 VAL B O 1
ATOM 2942 N N . THR B 1 163 ? 22.578 -10.008 -7.988 1 96.56 163 THR B N 1
ATOM 2943 C CA . THR B 1 163 ? 22.672 -10.453 -6.602 1 96.56 163 THR B CA 1
ATOM 2944 C C . THR B 1 163 ? 21.312 -10.406 -5.922 1 96.56 163 THR B C 1
ATOM 2946 O O . THR B 1 163 ? 21 -11.242 -5.07 1 96.56 163 THR B O 1
ATOM 2949 N N . PHE B 1 164 ? 20.547 -9.445 -6.305 1 97.25 164 PHE B N 1
ATOM 2950 C CA . PHE B 1 164 ? 19.172 -9.359 -5.84 1 97.25 164 PHE B CA 1
ATOM 2951 C C . PHE B 1 164 ? 18.391 -10.609 -6.246 1 97.25 164 PHE B C 1
ATOM 2953 O O . PHE B 1 164 ? 17.75 -11.25 -5.406 1 97.25 164 PHE B O 1
ATOM 2960 N N . HIS B 1 165 ? 18.484 -10.977 -7.473 1 97.5 165 HIS B N 1
ATOM 2961 C CA . HIS B 1 165 ? 17.734 -12.109 -8 1 97.5 165 HIS B CA 1
ATOM 2962 C C . HIS B 1 165 ? 18.25 -13.43 -7.43 1 97.5 165 HIS B C 1
ATOM 2964 O O . HIS B 1 165 ? 17.484 -14.367 -7.23 1 97.5 165 HIS B O 1
ATOM 2970 N N . ARG B 1 166 ? 19.484 -13.508 -7.152 1 98 166 ARG B N 1
ATOM 2971 C CA . ARG B 1 166 ? 20.047 -14.703 -6.527 1 98 166 ARG B CA 1
ATOM 2972 C C . ARG B 1 166 ? 19.516 -14.875 -5.109 1 98 166 ARG B C 1
ATOM 2974 O O . ARG B 1 166 ? 19.234 -16 -4.68 1 98 166 ARG B O 1
ATOM 2981 N N . ARG B 1 167 ? 19.391 -13.773 -4.375 1 98.06 167 ARG B N 1
ATOM 2982 C CA . ARG B 1 167 ? 18.781 -13.836 -3.049 1 98.06 167 ARG B CA 1
ATOM 2983 C C . ARG B 1 167 ? 17.328 -14.305 -3.127 1 98.06 167 ARG B C 1
ATOM 2985 O O . ARG B 1 167 ? 16.875 -15.078 -2.281 1 98.06 167 ARG B O 1
ATOM 2992 N N . VAL B 1 168 ? 16.672 -13.836 -4.102 1 98.31 168 VAL B N 1
ATOM 2993 C CA . VAL B 1 168 ? 15.266 -14.211 -4.293 1 98.31 168 VAL B CA 1
ATOM 2994 C C . VAL B 1 168 ? 15.164 -15.711 -4.578 1 98.31 168 VAL B C 1
ATOM 2996 O O . VAL B 1 168 ? 14.344 -16.406 -3.979 1 98.31 168 VAL B O 1
ATOM 2999 N N . ARG B 1 169 ? 15.969 -16.188 -5.535 1 98.31 169 ARG B N 1
ATOM 3000 C CA . ARG B 1 169 ? 15.961 -17.609 -5.836 1 98.31 169 ARG B CA 1
ATOM 3001 C C . ARG B 1 169 ? 16.266 -18.438 -4.59 1 98.31 169 ARG B C 1
ATOM 3003 O O . ARG B 1 169 ? 15.586 -19.438 -4.324 1 98.31 169 ARG B O 1
ATOM 3010 N N . GLN B 1 170 ? 17.25 -18.047 -3.846 1 97.94 170 GLN B N 1
ATOM 3011 C CA . GLN B 1 170 ? 17.609 -18.75 -2.619 1 97.94 170 GLN B CA 1
ATOM 3012 C C . GLN B 1 170 ? 16.438 -18.75 -1.628 1 97.94 170 GLN B C 1
ATOM 3014 O O . GLN B 1 170 ? 16.234 -19.75 -0.92 1 97.94 170 GLN B O 1
ATOM 3019 N N . ALA B 1 171 ? 15.758 -17.625 -1.524 1 98.06 171 ALA B N 1
ATOM 3020 C CA . ALA B 1 171 ? 14.594 -17.547 -0.648 1 98.06 171 ALA B CA 1
ATOM 3021 C C . ALA B 1 171 ? 13.539 -18.578 -1.018 1 98.06 171 ALA B C 1
ATOM 3023 O O . ALA B 1 171 ? 12.953 -19.219 -0.14 1 98.06 171 ALA B O 1
ATOM 3024 N N . TYR B 1 172 ? 13.305 -18.75 -2.32 1 98 172 TYR B N 1
ATOM 3025 C CA . TYR B 1 172 ? 12.336 -19.75 -2.746 1 98 172 TYR B CA 1
ATOM 3026 C C . TYR B 1 172 ? 12.773 -21.156 -2.334 1 98 172 TYR B C 1
ATOM 3028 O O . TYR B 1 172 ? 11.945 -21.984 -1.972 1 98 172 TYR B O 1
ATOM 3036 N N . HIS B 1 173 ? 14.016 -21.406 -2.402 1 97.62 173 HIS B N 1
ATOM 3037 C CA . HIS B 1 173 ? 14.523 -22.688 -1.952 1 97.62 173 HIS B CA 1
ATOM 3038 C C . HIS B 1 173 ? 14.258 -22.906 -0.464 1 97.62 173 HIS B C 1
ATOM 3040 O O . HIS B 1 173 ? 13.906 -24 -0.039 1 97.62 173 HIS B O 1
ATOM 3046 N N . GLN B 1 174 ? 14.422 -21.875 0.302 1 96.5 174 GLN B N 1
ATOM 3047 C CA . GLN B 1 174 ? 14.164 -21.953 1.737 1 96.5 174 GLN B CA 1
ATOM 3048 C C . GLN B 1 174 ? 12.68 -22.141 2.025 1 96.5 174 GLN B C 1
ATOM 3050 O O . GLN B 1 174 ? 12.297 -22.922 2.887 1 96.5 174 GLN B O 1
ATOM 3055 N N . LEU B 1 175 ? 11.891 -21.391 1.306 1 95.81 175 LEU B N 1
ATOM 3056 C CA . LEU B 1 175 ? 10.445 -21.453 1.498 1 95.81 175 LEU B CA 1
ATOM 3057 C C . LEU B 1 175 ? 9.898 -22.828 1.104 1 95.81 175 LEU B C 1
ATOM 3059 O O . LEU B 1 175 ? 8.891 -23.281 1.652 1 95.81 175 LEU B O 1
ATOM 3063 N N . ALA B 1 176 ? 10.539 -23.484 0.173 1 94 176 ALA B N 1
ATOM 3064 C CA . ALA B 1 176 ? 10.055 -24.734 -0.404 1 94 176 ALA B CA 1
ATOM 3065 C C . ALA B 1 176 ? 10.164 -25.891 0.598 1 94 176 ALA B C 1
ATOM 3067 O O . ALA B 1 176 ? 9.734 -27 0.321 1 94 176 ALA B O 1
ATOM 3068 N N . GLU B 1 177 ? 10.633 -25.578 1.755 1 90.38 177 GLU B N 1
ATOM 3069 C CA . GLU B 1 177 ? 10.664 -26.578 2.822 1 90.38 177 GLU B CA 1
ATOM 3070 C C . GLU B 1 177 ? 9.266 -26.812 3.381 1 90.38 177 GLU B C 1
ATOM 3072 O O . GLU B 1 177 ? 9.016 -27.844 4.023 1 90.38 177 GLU B O 1
ATOM 3077 N N . ASP B 1 178 ? 8.461 -25.812 3.203 1 90.94 178 ASP B N 1
ATOM 3078 C CA . ASP B 1 178 ? 7.055 -25.969 3.568 1 90.94 178 ASP B CA 1
ATOM 3079 C C . ASP B 1 178 ? 6.379 -27.031 2.707 1 90.94 178 ASP B C 1
ATOM 3081 O O . ASP B 1 178 ? 6.66 -27.141 1.512 1 90.94 178 ASP B O 1
ATOM 3085 N N . ARG B 1 179 ? 5.438 -27.781 3.197 1 89.81 179 ARG B N 1
ATOM 3086 C CA . ARG B 1 179 ? 4.828 -28.953 2.562 1 89.81 179 ARG B CA 1
ATOM 3087 C C . ARG B 1 179 ? 3.943 -28.531 1.393 1 89.81 179 ARG B C 1
ATOM 3089 O O . ARG B 1 179 ? 3.691 -29.328 0.486 1 89.81 179 ARG B O 1
ATOM 3096 N N . ARG B 1 180 ? 3.512 -27.328 1.419 1 95.38 180 ARG B N 1
ATOM 3097 C CA . ARG B 1 180 ? 2.617 -26.906 0.342 1 95.38 180 ARG B CA 1
ATOM 3098 C C . ARG B 1 180 ? 3.395 -26.641 -0.941 1 95.38 180 ARG B C 1
ATOM 3100 O O . ARG B 1 180 ? 2.805 -26.516 -2.016 1 95.38 180 ARG B O 1
ATOM 3107 N N . PHE B 1 181 ? 4.676 -26.594 -0.853 1 97.56 181 PHE B N 1
ATOM 3108 C CA . PHE B 1 181 ? 5.5 -26.219 -1.999 1 97.56 181 PHE B CA 1
ATOM 3109 C C . PHE B 1 181 ? 5.949 -27.453 -2.764 1 97.56 181 PHE B C 1
ATOM 3111 O O . PHE B 1 181 ? 6.25 -28.5 -2.16 1 97.56 181 PHE B O 1
ATOM 3118 N N . ILE B 1 182 ? 6.035 -27.297 -4.02 1 97.81 182 ILE B N 1
ATOM 3119 C CA . ILE B 1 182 ? 6.656 -28.281 -4.91 1 97.81 182 ILE B CA 1
ATOM 3120 C C . ILE B 1 182 ? 7.652 -27.578 -5.828 1 97.81 182 ILE B C 1
ATOM 3122 O O . ILE B 1 182 ? 7.273 -26.734 -6.641 1 97.81 182 ILE B O 1
ATOM 3126 N N . MET B 1 183 ? 8.898 -27.938 -5.707 1 97.81 183 MET B N 1
ATOM 3127 C CA . MET B 1 183 ? 9.953 -27.359 -6.547 1 97.81 183 MET B CA 1
ATOM 3128 C C . MET B 1 183 ? 10.078 -28.125 -7.859 1 97.81 183 MET B C 1
ATOM 3130 O O . MET B 1 183 ? 10.125 -29.359 -7.867 1 97.81 183 MET B O 1
ATOM 3134 N N . LEU B 1 184 ? 10.133 -27.391 -8.938 1 98.31 184 LEU B N 1
ATOM 3135 C CA . LEU B 1 184 ? 10.258 -27.969 -10.266 1 98.31 184 LEU B CA 1
ATOM 3136 C C . LEU B 1 184 ? 11.461 -27.406 -11 1 98.31 184 LEU B C 1
ATOM 3138 O O . LEU B 1 184 ? 11.727 -26.203 -10.938 1 98.31 184 LEU B O 1
ATOM 3142 N N . ASP B 1 185 ? 12.219 -28.281 -11.68 1 97.94 185 ASP B N 1
ATOM 3143 C CA . ASP B 1 185 ? 13.336 -27.859 -12.508 1 97.94 185 ASP B CA 1
ATOM 3144 C C . ASP B 1 185 ? 12.852 -27.234 -13.812 1 97.94 185 ASP B C 1
ATOM 3146 O O . ASP B 1 185 ? 12.43 -27.938 -14.727 1 97.94 185 ASP B O 1
ATOM 3150 N N . ALA B 1 186 ? 13.047 -25.953 -13.93 1 97.62 186 ALA B N 1
ATOM 3151 C CA . ALA B 1 186 ? 12.492 -25.203 -15.062 1 97.62 186 ALA B CA 1
ATOM 3152 C C . ALA B 1 186 ? 13.344 -25.406 -16.312 1 97.62 186 ALA B C 1
ATOM 3154 O O . ALA B 1 186 ? 13.008 -24.906 -17.391 1 97.62 186 ALA B O 1
ATOM 3155 N N . ASP B 1 187 ? 14.383 -26.188 -16.203 1 95.88 187 ASP B N 1
ATOM 3156 C CA . ASP B 1 187 ? 15.203 -26.516 -17.359 1 95.88 187 ASP B CA 1
ATOM 3157 C C . ASP B 1 187 ? 14.594 -27.688 -18.141 1 95.88 187 ASP B C 1
ATOM 3159 O O . ASP B 1 187 ? 14.977 -27.938 -19.297 1 95.88 187 ASP B O 1
ATOM 3163 N N . ARG B 1 188 ? 13.719 -28.359 -17.516 1 97.12 188 ARG B N 1
ATOM 3164 C CA . ARG B 1 188 ? 13.031 -29.438 -18.203 1 97.12 188 ARG B CA 1
ATOM 3165 C C . ARG B 1 188 ? 12.094 -28.891 -19.281 1 97.12 188 ARG B C 1
ATOM 3167 O O . ARG B 1 188 ? 11.852 -27.688 -19.344 1 97.12 188 ARG B O 1
ATOM 3174 N N . SER B 1 189 ? 11.57 -29.797 -20.125 1 97.38 189 SER B N 1
ATOM 3175 C CA . SER B 1 189 ? 10.641 -29.359 -21.172 1 97.38 189 SER B CA 1
ATOM 3176 C C . SER B 1 189 ? 9.328 -28.891 -20.562 1 97.38 189 SER B C 1
ATOM 3178 O O . SER B 1 189 ? 8.93 -29.359 -19.484 1 97.38 189 SER B O 1
ATOM 3180 N N . ARG B 1 190 ? 8.656 -27.922 -21.25 1 97.31 190 ARG B N 1
ATOM 3181 C CA . ARG B 1 190 ? 7.375 -27.406 -20.781 1 97.31 190 ARG B CA 1
ATOM 3182 C C . ARG B 1 190 ? 6.367 -28.531 -20.594 1 97.31 190 ARG B C 1
ATOM 3184 O O . ARG B 1 190 ? 5.562 -28.5 -19.656 1 97.31 190 ARG B O 1
ATOM 3191 N N . GLU B 1 191 ? 6.457 -29.562 -21.453 1 98.19 191 GLU B N 1
ATOM 3192 C CA . GLU B 1 191 ? 5.527 -30.688 -21.391 1 98.19 191 GLU B CA 1
ATOM 3193 C C . GLU B 1 191 ? 5.773 -31.547 -20.156 1 98.19 191 GLU B C 1
ATOM 3195 O O . GLU B 1 191 ? 4.824 -32 -19.5 1 98.19 191 GLU B O 1
ATOM 3200 N N . GLU B 1 192 ? 6.965 -31.797 -19.859 1 98.25 192 GLU B N 1
ATOM 3201 C CA . GLU B 1 192 ? 7.312 -32.594 -18.688 1 98.25 192 GLU B CA 1
ATOM 3202 C C . GLU B 1 192 ? 6.887 -31.891 -17.406 1 98.25 192 GLU B C 1
ATOM 3204 O O . GLU B 1 192 ? 6.32 -32.5 -16.5 1 98.25 192 GLU B O 1
ATOM 3209 N N . ILE B 1 193 ? 7.188 -30.609 -17.312 1 98.5 193 ILE B N 1
ATOM 3210 C CA . ILE B 1 193 ? 6.805 -29.812 -16.156 1 98.5 193 ILE B CA 1
ATOM 3211 C C . ILE B 1 193 ? 5.281 -29.812 -16.016 1 98.5 193 ILE B C 1
ATOM 3213 O O . ILE B 1 193 ? 4.75 -30.031 -14.922 1 98.5 193 ILE B O 1
ATOM 3217 N N . HIS B 1 194 ? 4.613 -29.625 -17.125 1 98.62 194 HIS B N 1
ATOM 3218 C CA . HIS B 1 194 ? 3.156 -29.562 -17.141 1 98.62 194 HIS B CA 1
ATOM 3219 C C . HIS B 1 194 ? 2.559 -30.875 -16.625 1 98.62 194 HIS B C 1
ATOM 3221 O O . HIS B 1 194 ? 1.597 -30.859 -15.859 1 98.62 194 HIS B O 1
ATOM 3227 N N . ARG B 1 195 ? 3.084 -31.984 -17.078 1 98.25 195 ARG B N 1
ATOM 3228 C CA . ARG B 1 195 ? 2.588 -33.281 -16.656 1 98.25 195 ARG B CA 1
ATOM 3229 C C . ARG B 1 195 ? 2.684 -33.438 -15.141 1 98.25 195 ARG B C 1
ATOM 3231 O O . ARG B 1 195 ? 1.761 -33.938 -14.5 1 98.25 195 ARG B O 1
ATOM 3238 N N . GLU B 1 196 ? 3.807 -33.031 -14.617 1 98.19 196 GLU B N 1
ATOM 3239 C CA . GLU B 1 196 ? 4.004 -33.156 -13.172 1 98.19 196 GLU B CA 1
ATOM 3240 C C . GLU B 1 196 ? 3.031 -32.25 -12.422 1 98.19 196 GLU B C 1
ATOM 3242 O O . GLU B 1 196 ? 2.424 -32.656 -11.438 1 98.19 196 GLU B O 1
ATOM 3247 N N . ILE B 1 197 ? 2.879 -30.984 -12.836 1 98.62 197 ILE B N 1
ATOM 3248 C CA . ILE B 1 197 ? 1.959 -30.031 -12.211 1 98.62 197 ILE B CA 1
ATOM 3249 C C . ILE B 1 197 ? 0.538 -30.594 -12.258 1 98.62 197 ILE B C 1
ATOM 3251 O O . ILE B 1 197 ? -0.146 -30.641 -11.234 1 98.62 197 ILE B O 1
ATOM 3255 N N . TYR B 1 198 ? 0.164 -31 -13.438 1 98.44 198 TYR B N 1
ATOM 3256 C CA . TYR B 1 198 ? -1.201 -31.469 -13.617 1 98.44 198 TYR B CA 1
ATOM 3257 C C . TYR B 1 198 ? -1.479 -32.688 -12.734 1 98.44 198 TYR B C 1
ATOM 3259 O O . TYR B 1 198 ? -2.553 -32.781 -12.133 1 98.44 198 TYR B O 1
ATOM 3267 N N . HIS B 1 199 ? -0.562 -33.625 -12.719 1 97.38 199 HIS B N 1
ATOM 3268 C CA . HIS B 1 199 ? -0.741 -34.844 -11.914 1 97.38 199 HIS B CA 1
ATOM 3269 C C . HIS B 1 199 ? -0.954 -34.5 -10.445 1 97.38 199 HIS B C 1
ATOM 3271 O O . HIS B 1 199 ? -1.835 -35.062 -9.789 1 97.38 199 HIS B O 1
ATOM 3277 N N . LYS B 1 200 ? -0.143 -33.625 -9.953 1 97.19 200 LYS B N 1
ATOM 3278 C CA . LYS B 1 200 ? -0.261 -33.219 -8.555 1 97.19 200 LYS B CA 1
ATOM 3279 C C . LYS B 1 200 ? -1.602 -32.531 -8.289 1 97.19 200 LYS B C 1
ATOM 3281 O O . LYS B 1 200 ? -2.256 -32.812 -7.277 1 97.19 200 LYS B O 1
ATOM 3286 N N . VAL B 1 201 ? -2.016 -31.625 -9.156 1 97.75 201 VAL B N 1
ATOM 3287 C CA . VAL B 1 201 ? -3.254 -30.859 -8.992 1 97.75 201 VAL B CA 1
ATOM 3288 C C . VAL B 1 201 ? -4.453 -31.797 -9.07 1 97.75 201 VAL B C 1
ATOM 3290 O O . VAL B 1 201 ? -5.379 -31.703 -8.266 1 97.75 201 VAL B O 1
ATOM 3293 N N . LYS B 1 202 ? -4.422 -32.719 -10.047 1 94.69 202 LYS B N 1
ATOM 3294 C CA . LYS B 1 202 ? -5.508 -33.656 -10.211 1 94.69 202 LYS B CA 1
ATOM 3295 C C . LYS B 1 202 ? -5.691 -34.5 -8.953 1 94.69 202 LYS B C 1
ATOM 3297 O O . LYS B 1 202 ? -6.824 -34.812 -8.562 1 94.69 202 LYS B O 1
ATOM 3302 N N . GLY B 1 203 ? -4.594 -34.875 -8.352 1 93.81 203 GLY B N 1
ATOM 3303 C CA . GLY B 1 203 ? -4.652 -35.625 -7.117 1 93.81 203 GLY B CA 1
ATOM 3304 C C . GLY B 1 203 ? -5.379 -34.906 -6 1 93.81 203 GLY B C 1
ATOM 3305 O O . GLY B 1 203 ? -6.016 -35.531 -5.156 1 93.81 203 GLY B O 1
ATOM 3306 N N . CYS B 1 204 ? -5.336 -33.625 -5.969 1 92.31 204 CYS B N 1
ATOM 3307 C CA . CYS B 1 204 ? -5.977 -32.812 -4.941 1 92.31 204 CYS B CA 1
ATOM 3308 C C . CYS B 1 204 ? -7.457 -32.594 -5.242 1 92.31 204 CYS B C 1
ATOM 3310 O O . CYS B 1 204 ? -8.25 -32.344 -4.336 1 92.31 204 CYS B O 1
ATOM 3312 N N . LEU B 1 205 ? -7.812 -32.625 -6.469 1 91.06 205 LEU B N 1
ATOM 3313 C CA . LEU B 1 205 ? -9.188 -32.344 -6.883 1 91.06 205 LEU B CA 1
ATOM 3314 C C . LEU B 1 205 ? -10.047 -33.594 -6.723 1 91.06 205 LEU B C 1
ATOM 3316 O O . LEU B 1 205 ? -11.258 -33.5 -6.531 1 91.06 205 LEU B O 1
ATOM 3320 N N . ILE B 1 206 ? -9.531 -34.75 -6.914 1 77.88 206 ILE B N 1
ATOM 3321 C CA . ILE B 1 206 ? -10.266 -36 -6.812 1 77.88 206 ILE B CA 1
ATOM 3322 C C . ILE B 1 206 ? -10.43 -36.375 -5.344 1 77.88 206 ILE B C 1
ATOM 3324 O O . ILE B 1 206 ? -11.383 -37.094 -4.98 1 77.88 206 ILE B O 1
ATOM 3328 N N . LYS B 1 207 ? -9.719 -35.688 -4.504 1 66 207 LYS B N 1
ATOM 3329 C CA . LYS B 1 207 ? -9.898 -36 -3.082 1 66 207 LYS B CA 1
ATOM 3330 C C . LYS B 1 207 ? -11.109 -35.25 -2.516 1 66 207 LYS B C 1
ATOM 3332 O O . LYS B 1 207 ? -11.367 -34.094 -2.883 1 66 207 LYS B O 1
#

Sequence (414 aa):
MRGLFITLEGIEGSGKSTQIEMLYKRLKKDGFDVIITREPGGTPIGKEIRKLLLDPDNIMGAKAEFLLYAADRAQHVVELIKPALESGKVVLADRFIDSSIAYQGYGRGLDIDVVKTVNEWVIDGCWPDLTFVLDLDVEKGLERARGYSPDNQGDRLERELVTFHRRVRQAYHQLAEDRRFIMLDADRSREEIHREIYHKVKGCLIKMRGLFITLEGIEGSGKSTQIEMLYKRLKKDGFDVIITREPGGTPIGKEIRKLLLDPDNIMGAKAEFLLYAADRAQHVVELIKPALESGKVVLADRFIDSSIAYQGYGRGLDIDVVKTVNEWVIDGCWPDLTFVLDLDVEKGLERARGYSPDNQGDRLERELVTFHRRVRQAYHQLAEDRRFIMLDADRSREEIHREIYHKVKGCLIK

Solvent-accessible surface area (backbone atoms only — not comparable to full-atom values): 21448 Å² total; per-residue (Å²): 112,73,30,50,36,35,32,34,42,60,58,60,54,31,48,55,70,61,46,50,52,53,48,50,54,51,42,44,72,74,68,48,59,68,49,80,46,37,51,68,36,58,37,78,67,13,40,57,49,34,52,60,67,37,37,63,86,59,86,75,48,67,65,18,53,44,28,44,52,47,17,30,48,24,36,32,37,70,71,45,52,50,57,41,25,67,70,44,22,35,37,40,24,46,32,57,73,65,49,49,48,17,44,38,15,49,33,67,58,42,63,50,67,58,52,50,52,52,48,50,63,49,45,64,81,69,66,64,64,34,34,38,31,26,46,57,60,58,69,61,12,45,53,53,40,15,62,72,29,95,82,51,52,40,42,35,70,67,55,50,57,70,69,40,48,48,37,22,53,51,35,49,59,61,56,46,72,44,83,47,37,43,83,39,68,42,82,52,55,73,65,60,52,42,53,53,53,48,51,58,51,52,58,60,66,78,97,112,75,29,49,36,37,31,36,40,62,60,60,52,30,48,55,72,60,47,51,52,53,49,52,54,52,42,43,73,72,68,49,60,68,48,79,45,37,51,70,36,56,36,79,68,14,40,57,51,33,52,60,67,37,36,62,84,60,86,76,46,68,64,18,51,43,27,45,52,48,15,29,48,25,34,32,36,69,72,46,51,49,57,39,23,66,72,43,21,34,39,40,24,46,32,58,75,66,47,49,48,16,43,38,16,49,33,68,58,43,62,52,67,59,53,48,52,52,47,50,64,48,46,65,82,68,65,64,63,34,34,38,31,27,46,57,60,58,68,62,10,46,54,53,40,16,63,73,30,97,82,50,50,40,43,35,70,68,56,51,56,69,68,38,50,47,37,22,52,52,35,48,60,61,56,45,70,43,86,48,36,44,84,40,68,42,81,52,54,71,66,60,53,42,51,53,54,46,54,56,52,50,57,60,66,76,96

InterPro domains:
  IPR018094 Thymidylate kinase [MF_00165] (4-205)
  IPR018094 Thymidylate kinase [TIGR00041] (2-197)
  IPR027417 P-loop containing nucleoside triphosphate hydrolase [G3DSA:3.40.50.300] (1-205)
  IPR027417 P-loop containing nucleoside triphosphate hydrolase [SSF52540] (1-203)
  IPR039430 Thymidylate kinase-like domain [PF02223] (8-197)

Foldseek 3Di:
DFAAEEEEAEFAQLCLVVLLVLLQVVVVVVPAAEDEAEPQPRDPVSVVLVCQLFAQVDDDDLVRNLVSRLVSQLCCQVPPVVVCRVVHHYYYYHDHLLLSLLQSCQLVVPPSVVSVVSNCVSNVPVDHQAYEYRQDDLVVNLQNQLCVDPVSCGTNSSVDDSVSNVRSNVSVVVVCVDPRYDYDHSPDDSVVRSVVVNVVVVVVVVD/DFAAEEEEAEFAQLCLVVLLVLLQVVVVVVPAAEDEAEPQPRDPVSVVLVCQLFAQVDDDDLVRNLVSRLVSQLCCQVPPVVVCRVVHHYYYYHDHLLLSLLQSCQLVVPPSVVSVVSNCVRNVPVDHQAYEYRQDDLVVNLQNQLCVDPVSCGTNSSVDDSVSNVRSNVSVVVVQVDPRYDYDHSVDDSVVRSVVVNVVVVVVVVD

Organism: Halothermothrix orenii (strain H 168 / OCM 544 / DSM 9562) (NCBI:txid373903)

pLDDT: mean 96.42, std 4.01, range [65.94, 98.88]

Nearest PDB structures (foldseek):
  4edh-assembly1_B  TM=9.506E-01  e=1.358E-20  Pseudomonas aeruginosa PAO1
  3uxm-assembly5_B-2  TM=9.361E-01  e=4.690E-20  Pseudomonas aeruginosa PAO1
  3n2i-assembly1_B  TM=9.328E-01  e=3.100E-19  Vibrio cholerae O1 biovar El Tor str. N16961
  3uwk-assembly3_A  TM=9.423E-01  e=6.293E-19  Pseudomonas aeruginosa PAO1
  4dwj-assembly1_B  TM=8.731E-01  e=6.675E-19  Staphylococcus aureus subsp. aureus Mu50

Secondary structure (DSSP, 8-state):
---EEEEEEESTTSSHHHHHHHHHHHHHHTT--EEEEETTTSSHHHHHHHHHHH-TT----HHHHHHHHHHHHHHHIIIIIHHHHHTT-EEEEES-HHHHIIIIIIIS---HHHHHHHHHHHHTT---SEEEEEE--HHHHHHHHHHTSTTSS-STTTTS-HHHHHHHHHHHHHHTTSTTEEEEETTS-HHHHHHHHHHHHHHHHH-/---EEEEEEESTTSSHHHHHHHHHHHHHHTT--EEEEETTTSSHHHHHHHHHHH-TT----HHHHHHHHHHHHHHHIIIIIHHHHHTT-EEEEES-HHHIIIIIIIIS---HHHHHHHHHHHHTT---SEEEEEE--HHHHHHHHHHTSTTSS-STTTTS-HHHHHHHHHHHHHHTTSTTEEEEETTS-HHHHHHHHHHHHHHHHH-